Protein AF-A0AA36EYL1-F1 (afdb_monomer)

pLDDT: mean 74.73, std 16.43, range [25.73, 98.44]

Structure (mmCIF, N/CA/C/O backbone):
data_AF-A0AA36EYL1-F1
#
_entry.id   AF-A0AA36EYL1-F1
#
loop_
_atom_site.group_PDB
_atom_site.id
_atom_site.type_symbol
_atom_site.label_atom_id
_atom_site.label_alt_id
_atom_site.label_comp_id
_atom_site.label_asym_id
_atom_site.label_entity_id
_atom_site.label_seq_id
_atom_site.pdbx_PDB_ins_code
_atom_site.Cartn_x
_atom_site.Cartn_y
_atom_site.Cartn_z
_atom_site.occupancy
_atom_site.B_iso_or_equiv
_atom_site.auth_seq_id
_atom_site.auth_comp_id
_atom_site.auth_asym_id
_atom_site.auth_atom_id
_atom_site.pdbx_PDB_model_num
ATOM 1 N N . MET A 1 1 ? 53.261 -32.762 27.044 1.00 37.38 1 MET A N 1
ATOM 2 C CA . MET A 1 1 ? 52.494 -31.632 26.486 1.00 37.38 1 MET A CA 1
ATOM 3 C C . MET A 1 1 ? 51.608 -32.193 25.398 1.00 37.38 1 MET A C 1
ATOM 5 O O . MET A 1 1 ? 52.131 -32.591 24.370 1.00 37.38 1 MET A O 1
ATOM 9 N N . ILE A 1 2 ? 50.316 -32.345 25.672 1.00 32.97 2 ILE A N 1
ATOM 10 C CA . ILE A 1 2 ? 49.320 -32.695 24.657 1.00 32.97 2 ILE A CA 1
ATOM 11 C C . ILE A 1 2 ? 48.505 -31.418 24.485 1.00 32.97 2 ILE A C 1
ATOM 13 O O . ILE A 1 2 ? 47.812 -31.011 25.415 1.00 32.97 2 ILE A O 1
ATOM 17 N N . GLU A 1 3 ? 48.701 -30.732 23.362 1.00 34.97 3 GLU A N 1
ATOM 18 C CA . GLU A 1 3 ? 47.918 -29.555 22.996 1.00 34.97 3 GLU A CA 1
ATOM 19 C C . GLU A 1 3 ? 46.511 -29.996 22.594 1.00 34.97 3 GLU A C 1
ATOM 21 O O . GLU A 1 3 ? 46.312 -30.759 21.648 1.00 34.97 3 GLU A O 1
ATOM 26 N N . THR A 1 4 ? 45.525 -29.519 23.343 1.00 36.03 4 THR A N 1
ATOM 27 C CA . THR A 1 4 ? 44.109 -29.682 23.035 1.00 36.03 4 THR A CA 1
ATOM 28 C C . THR A 1 4 ? 43.743 -28.720 21.904 1.00 36.03 4 THR A C 1
ATOM 30 O O . THR A 1 4 ? 43.632 -27.514 22.116 1.00 36.03 4 THR A O 1
ATOM 33 N N . VAL A 1 5 ? 43.557 -29.245 20.692 1.00 35.22 5 VAL A N 1
ATOM 34 C CA . VAL A 1 5 ? 43.010 -28.490 19.555 1.00 35.22 5 VAL A CA 1
ATOM 35 C C . VAL A 1 5 ? 41.497 -28.359 19.738 1.00 35.22 5 VAL A C 1
ATOM 37 O O . VAL A 1 5 ? 40.770 -29.351 19.710 1.00 35.22 5 VAL A O 1
ATOM 40 N N . TRP A 1 6 ? 41.010 -27.131 19.916 1.00 34.31 6 TRP A N 1
ATOM 41 C CA . TRP A 1 6 ? 39.580 -26.826 19.896 1.00 34.31 6 TRP A CA 1
ATOM 42 C C . TRP A 1 6 ? 39.092 -26.752 18.445 1.00 34.31 6 TRP A C 1
ATOM 44 O O . TRP A 1 6 ? 39.364 -25.786 17.734 1.00 34.31 6 TRP A O 1
ATOM 54 N N . LEU A 1 7 ? 38.347 -27.766 18.002 1.00 32.28 7 LEU A N 1
ATOM 55 C CA . LEU A 1 7 ? 37.539 -27.694 16.784 1.00 32.28 7 LEU A CA 1
ATOM 56 C C . LEU A 1 7 ? 36.317 -26.804 17.052 1.00 32.28 7 LEU A C 1
ATOM 58 O O . LEU A 1 7 ? 35.308 -27.256 17.589 1.00 32.28 7 LEU A O 1
ATOM 62 N N . TYR A 1 8 ? 36.396 -25.531 16.666 1.00 34.53 8 TYR A N 1
ATOM 63 C CA . TYR A 1 8 ? 35.215 -24.678 16.540 1.00 34.53 8 TYR A CA 1
ATOM 64 C C . TYR A 1 8 ? 34.412 -25.114 15.307 1.00 34.53 8 TYR A C 1
ATOM 66 O O . TYR A 1 8 ? 34.669 -24.671 14.190 1.00 34.53 8 TYR A O 1
ATOM 74 N N . ILE A 1 9 ? 33.409 -25.973 15.497 1.00 36.69 9 ILE A N 1
ATOM 75 C CA . ILE A 1 9 ? 32.372 -26.201 14.483 1.00 36.69 9 ILE A CA 1
ATOM 76 C C . ILE A 1 9 ? 31.386 -25.026 14.560 1.00 36.69 9 ILE A C 1
ATOM 78 O O . ILE A 1 9 ? 30.347 -25.099 15.210 1.00 36.69 9 ILE A O 1
ATOM 82 N N . SER A 1 10 ? 31.711 -23.913 13.900 1.00 38.16 10 SER A N 1
ATOM 83 C CA . SER A 1 10 ? 30.741 -22.852 13.603 1.00 38.16 10 SER A CA 1
ATOM 84 C C . SER A 1 10 ? 29.923 -23.251 12.371 1.00 38.16 10 SER A C 1
ATOM 86 O O . SER A 1 10 ? 30.133 -22.742 11.273 1.00 38.16 10 SER A O 1
ATOM 88 N N . ALA A 1 11 ? 28.975 -24.173 12.536 1.00 37.97 11 ALA A N 1
ATOM 89 C CA . ALA A 1 11 ? 28.002 -24.504 11.495 1.00 37.97 11 ALA A CA 1
ATOM 90 C C . ALA A 1 11 ? 26.780 -23.566 11.550 1.00 37.97 11 ALA A C 1
ATOM 92 O O . ALA A 1 11 ? 25.638 -24.017 11.543 1.00 37.97 11 ALA A O 1
ATOM 93 N N . SER A 1 12 ? 26.997 -22.248 11.584 1.00 44.22 12 SER A N 1
ATOM 94 C CA . SER A 1 12 ? 25.970 -21.321 11.099 1.00 44.22 12 SER A CA 1
ATOM 95 C C . SER A 1 12 ? 26.090 -21.288 9.579 1.00 44.22 12 SER A C 1
ATOM 97 O O . SER A 1 12 ? 26.801 -20.452 9.026 1.00 44.22 12 SER A O 1
ATOM 99 N N . THR A 1 13 ? 25.444 -22.233 8.893 1.00 60.16 13 THR A N 1
ATOM 100 C CA . THR A 1 13 ? 25.325 -22.160 7.431 1.00 60.16 13 THR A CA 1
ATOM 101 C C . THR A 1 13 ? 24.635 -20.841 7.078 1.00 60.16 13 THR A C 1
ATOM 103 O O . THR A 1 13 ? 23.523 -20.574 7.542 1.00 60.16 13 THR A O 1
ATOM 106 N N . LYS A 1 14 ? 25.325 -19.975 6.321 1.00 78.88 14 LYS A N 1
ATOM 107 C CA . LYS A 1 14 ? 24.783 -18.692 5.849 1.00 78.88 14 LYS A CA 1
ATOM 108 C C . LYS A 1 14 ? 23.439 -18.977 5.166 1.00 78.88 14 LYS A C 1
ATOM 110 O O . LYS A 1 14 ? 23.357 -19.852 4.308 1.00 78.88 14 LYS A O 1
ATOM 115 N N . LYS A 1 15 ? 22.371 -18.313 5.612 1.00 90.50 15 LYS A N 1
ATOM 116 C CA . LYS A 1 15 ? 21.040 -18.446 5.003 1.00 90.50 15 LYS A CA 1
ATOM 117 C C . LYS A 1 15 ? 21.015 -17.683 3.680 1.00 90.50 15 LYS A C 1
ATOM 119 O O . LYS A 1 15 ? 21.652 -16.638 3.574 1.00 90.50 15 LYS A O 1
ATOM 124 N N . CYS A 1 16 ? 20.238 -18.169 2.721 1.00 93.75 16 CYS A N 1
ATOM 125 C CA . CYS A 1 16 ? 19.975 -17.453 1.477 1.00 93.75 16 CYS A CA 1
ATOM 126 C C . CYS A 1 16 ? 18.836 -16.472 1.726 1.00 93.75 16 CYS A C 1
ATOM 128 O O . CYS A 1 16 ? 17.733 -16.912 2.043 1.00 93.75 16 CYS A O 1
ATOM 130 N N . SER A 1 17 ? 19.102 -15.170 1.645 1.00 92.56 17 SER A N 1
ATOM 131 C CA . SER A 1 17 ? 18.123 -14.124 1.956 1.00 92.56 17 SER A CA 1
ATOM 132 C C . SER A 1 17 ? 17.941 -13.215 0.754 1.00 92.56 17 SER A C 1
ATOM 134 O O . SER A 1 17 ? 18.835 -12.440 0.448 1.00 92.56 17 SER A O 1
ATOM 136 N N . CYS A 1 18 ? 16.774 -13.272 0.126 1.00 93.00 18 CYS A N 1
ATOM 137 C CA . CYS A 1 18 ? 16.388 -12.377 -0.953 1.00 93.00 18 CYS A CA 1
ATOM 138 C C . CYS A 1 18 ? 15.309 -11.409 -0.475 1.00 93.00 18 CYS A C 1
ATOM 140 O O . CYS A 1 18 ? 14.391 -11.802 0.248 1.00 93.00 18 CYS A O 1
ATOM 142 N N . TYR A 1 19 ? 15.411 -10.152 -0.882 1.00 90.00 19 TYR A N 1
ATOM 143 C CA . TYR A 1 19 ? 14.483 -9.100 -0.485 1.00 90.00 19 TYR A CA 1
ATOM 144 C C . TYR A 1 19 ? 13.984 -8.354 -1.720 1.00 90.00 19 TYR A C 1
ATOM 146 O O . TYR A 1 19 ? 14.730 -8.164 -2.676 1.00 90.00 19 TYR A O 1
ATOM 154 N N . VAL A 1 20 ? 12.721 -7.947 -1.710 1.00 89.81 20 VAL A N 1
ATOM 155 C CA . VAL A 1 20 ? 12.097 -7.142 -2.762 1.00 89.81 20 VAL A CA 1
ATOM 156 C C . VAL A 1 20 ? 11.434 -5.948 -2.104 1.00 89.81 20 VAL A C 1
ATOM 158 O O . VAL A 1 20 ? 10.681 -6.128 -1.145 1.00 89.81 20 VAL A O 1
ATOM 161 N N . SER A 1 21 ? 11.678 -4.742 -2.608 1.00 80.62 21 SER A N 1
ATOM 162 C CA . SER A 1 21 ? 11.023 -3.535 -2.098 1.00 80.62 21 SER A CA 1
ATOM 163 C C . SER A 1 21 ? 10.786 -2.485 -3.168 1.00 80.62 21 SER A C 1
ATOM 165 O O . SER A 1 21 ? 11.364 -2.541 -4.251 1.00 80.62 21 SER A O 1
ATOM 167 N N . GLY A 1 22 ? 9.910 -1.532 -2.838 1.00 66.75 22 GLY A N 1
ATOM 168 C CA . GLY A 1 22 ? 9.613 -0.386 -3.679 1.00 66.75 22 GLY A CA 1
ATOM 169 C C . GLY A 1 22 ? 9.101 -0.797 -5.050 1.00 66.75 22 GLY A C 1
ATOM 170 O O . GLY A 1 22 ? 8.214 -1.648 -5.177 1.00 66.75 22 GLY A O 1
ATOM 171 N N . ASP A 1 23 ? 9.661 -0.149 -6.058 1.00 63.66 23 ASP A N 1
ATOM 172 C CA . ASP A 1 23 ? 9.256 -0.232 -7.438 1.00 63.66 23 ASP A CA 1
ATOM 173 C C . ASP A 1 23 ? 10.206 -1.065 -8.301 1.00 63.66 23 ASP A C 1
ATOM 175 O O . ASP A 1 23 ? 11.220 -0.609 -8.814 1.00 63.66 23 ASP A O 1
ATOM 179 N N . PRO A 1 24 ? 9.880 -2.347 -8.433 1.00 70.00 24 PRO A N 1
ATOM 180 C CA . PRO A 1 24 ? 10.466 -3.332 -7.554 1.00 70.00 24 PRO A CA 1
ATOM 181 C C . PRO A 1 24 ? 11.993 -3.414 -7.742 1.00 70.00 24 PRO A C 1
ATOM 183 O O . PRO A 1 24 ? 12.526 -3.657 -8.831 1.00 70.00 24 PRO A O 1
ATOM 186 N N . HIS A 1 25 ? 12.713 -3.284 -6.638 1.00 87.94 25 HIS A N 1
ATOM 187 C CA . HIS A 1 25 ? 14.129 -3.609 -6.557 1.00 87.94 25 HIS A CA 1
ATOM 188 C C . HIS A 1 25 ? 14.300 -4.986 -5.948 1.00 87.94 25 HIS A C 1
ATOM 190 O O . HIS A 1 25 ? 13.801 -5.252 -4.854 1.00 87.94 25 HIS A O 1
ATOM 196 N N . TYR A 1 26 ? 15.021 -5.853 -6.649 1.00 92.25 26 TYR A N 1
ATOM 197 C CA . TYR A 1 26 ? 15.324 -7.198 -6.187 1.00 92.25 26 TYR A CA 1
ATOM 198 C C . TYR A 1 26 ? 16.746 -7.223 -5.641 1.00 92.25 26 TYR A C 1
ATOM 200 O O . TYR A 1 26 ? 17.709 -7.033 -6.382 1.00 92.25 26 TYR A O 1
ATOM 208 N N . TYR A 1 27 ? 16.867 -7.473 -4.345 1.00 92.31 27 TYR A N 1
ATOM 209 C CA . TYR A 1 27 ? 18.129 -7.704 -3.665 1.00 92.31 27 TYR A CA 1
ATOM 210 C C . TYR A 1 27 ? 18.336 -9.212 -3.584 1.00 92.31 27 TYR A C 1
ATOM 212 O O . TYR A 1 27 ? 17.672 -9.906 -2.809 1.00 92.31 27 TYR A O 1
ATOM 220 N N . THR A 1 28 ? 19.220 -9.706 -4.442 1.00 94.56 28 THR A N 1
ATOM 221 C CA . THR A 1 28 ? 19.566 -11.127 -4.578 1.00 94.56 28 THR A CA 1
ATOM 222 C C . THR A 1 28 ? 20.165 -11.701 -3.292 1.00 94.56 28 THR A C 1
ATOM 224 O O . THR A 1 28 ? 20.550 -10.968 -2.377 1.00 94.56 28 THR A O 1
ATOM 227 N N . ALA A 1 29 ? 20.254 -13.031 -3.219 1.00 92.81 29 ALA A N 1
ATOM 228 C CA . ALA A 1 29 ? 20.831 -13.718 -2.064 1.00 92.81 29 ALA A CA 1
ATOM 229 C C . ALA A 1 29 ? 22.318 -13.387 -1.826 1.00 92.81 29 ALA A C 1
ATOM 231 O O . ALA A 1 29 ? 22.785 -13.523 -0.690 1.00 92.81 29 ALA A O 1
ATOM 232 N N . ASP A 1 30 ? 23.020 -12.922 -2.866 1.00 92.44 30 ASP A N 1
ATOM 233 C CA . ASP A 1 30 ? 24.423 -12.508 -2.829 1.00 92.44 30 ASP A CA 1
ATOM 234 C C . ASP A 1 30 ? 24.602 -10.978 -2.947 1.00 92.44 30 ASP A C 1
ATOM 236 O O . ASP A 1 30 ? 25.662 -10.482 -3.324 1.00 92.44 30 ASP A O 1
ATOM 240 N N . ASP A 1 31 ? 23.581 -10.204 -2.553 1.00 88.25 31 ASP A N 1
ATOM 241 C CA . ASP A 1 31 ? 23.627 -8.740 -2.388 1.00 88.25 31 ASP A CA 1
ATOM 242 C C . ASP A 1 31 ? 23.860 -7.924 -3.683 1.00 88.25 31 ASP A C 1
ATOM 244 O O . ASP A 1 31 ? 24.253 -6.752 -3.641 1.00 88.25 31 ASP A O 1
ATOM 248 N N . GLN A 1 32 ? 23.593 -8.493 -4.861 1.00 91.31 32 GLN A N 1
ATOM 249 C CA . GLN A 1 32 ? 23.401 -7.712 -6.092 1.00 91.31 32 GLN A CA 1
ATOM 250 C C . GLN A 1 32 ? 21.974 -7.171 -6.203 1.00 91.31 32 GLN A C 1
ATOM 252 O O . GLN A 1 32 ? 21.021 -7.832 -5.783 1.00 91.31 32 GLN A O 1
ATOM 257 N N . VAL A 1 33 ? 21.840 -5.981 -6.795 1.00 92.44 33 VAL A N 1
ATOM 258 C CA . VAL A 1 33 ? 20.556 -5.304 -7.014 1.00 92.44 33 VAL A CA 1
ATOM 259 C C . VAL A 1 33 ? 20.138 -5.425 -8.475 1.00 92.44 33 VAL A C 1
ATOM 261 O O . VAL A 1 33 ? 20.935 -5.202 -9.385 1.00 92.44 33 VAL A O 1
ATOM 264 N N . ILE A 1 34 ? 18.875 -5.777 -8.699 1.00 91.75 34 ILE A N 1
ATOM 265 C CA . ILE A 1 34 ? 18.239 -5.814 -10.016 1.00 91.75 34 ILE A CA 1
ATOM 266 C C . ILE A 1 34 ? 17.052 -4.843 -9.992 1.00 91.75 34 ILE A C 1
ATOM 268 O O . ILE A 1 34 ? 16.082 -5.069 -9.269 1.00 91.75 34 ILE A O 1
ATOM 272 N N . HIS A 1 35 ? 17.117 -3.769 -10.788 1.00 89.44 35 HIS A N 1
ATOM 273 C CA . HIS A 1 35 ? 16.028 -2.793 -10.948 1.00 89.44 35 HIS A CA 1
ATOM 274 C C . HIS A 1 35 ? 15.154 -3.187 -12.142 1.00 89.44 35 HIS A C 1
ATOM 276 O O . HIS A 1 35 ? 15.453 -2.839 -13.287 1.00 89.44 35 HIS A O 1
ATOM 282 N N . PHE A 1 36 ? 14.096 -3.961 -11.897 1.00 88.62 36 PHE A N 1
ATOM 283 C CA . PHE A 1 36 ? 13.293 -4.558 -12.965 1.00 88.62 36 PHE A CA 1
ATOM 284 C C . PHE A 1 36 ? 11.822 -4.140 -12.886 1.00 88.62 36 PHE A C 1
ATOM 286 O O . PHE A 1 36 ? 11.087 -4.603 -12.025 1.00 88.62 36 PHE A O 1
ATOM 293 N N . MET A 1 37 ? 11.379 -3.326 -13.849 1.00 85.38 37 MET A N 1
ATOM 294 C CA . MET A 1 37 ? 10.031 -2.729 -13.891 1.00 85.38 37 MET A CA 1
ATOM 295 C C . MET A 1 37 ? 9.017 -3.545 -14.706 1.00 85.38 37 MET A C 1
ATOM 297 O O . MET A 1 37 ? 8.099 -2.991 -15.311 1.00 85.38 37 MET A O 1
ATOM 301 N N . GLY A 1 38 ? 9.212 -4.861 -14.797 1.00 85.94 38 GLY A N 1
ATOM 302 C CA . GLY A 1 38 ? 8.304 -5.733 -15.534 1.00 85.94 38 GLY A CA 1
ATOM 303 C C . GLY A 1 38 ? 6.956 -5.874 -14.833 1.00 85.94 38 GLY A C 1
ATOM 304 O O . GLY A 1 38 ? 6.924 -6.101 -13.627 1.00 85.94 38 GLY A O 1
ATOM 305 N N . THR A 1 39 ? 5.845 -5.805 -15.570 1.00 86.31 39 THR A N 1
ATOM 306 C CA . THR A 1 39 ? 4.473 -5.890 -15.020 1.00 86.31 39 THR A CA 1
ATOM 307 C C . THR A 1 39 ? 3.848 -7.280 -15.059 1.00 86.31 39 THR A C 1
ATOM 309 O O . THR A 1 39 ? 2.654 -7.429 -14.821 1.00 86.31 39 THR A O 1
ATOM 312 N N . CYS A 1 40 ? 4.602 -8.323 -15.389 1.00 86.69 40 CYS A N 1
ATOM 313 C CA . CYS A 1 40 ? 4.071 -9.682 -15.456 1.00 86.69 40 CYS A CA 1
ATOM 314 C C . CYS A 1 40 ? 4.317 -10.492 -14.184 1.00 86.69 40 CYS A C 1
ATOM 316 O O . CYS A 1 40 ? 4.609 -9.952 -13.112 1.00 86.69 40 CYS A O 1
ATOM 318 N N . LYS A 1 41 ? 4.063 -11.795 -14.285 1.00 91.00 41 LYS A N 1
ATOM 319 C CA . LYS A 1 41 ? 4.339 -12.755 -13.230 1.00 91.00 41 LYS A CA 1
ATOM 320 C C . LYS A 1 41 ? 5.684 -13.421 -13.494 1.00 91.00 41 LYS A C 1
ATOM 322 O O . LYS A 1 41 ? 5.925 -13.896 -14.605 1.00 91.00 41 LYS A O 1
ATOM 327 N N . TYR A 1 42 ? 6.541 -13.463 -12.481 1.00 93.88 42 TYR A N 1
ATOM 328 C CA . TYR A 1 42 ? 7.931 -13.897 -12.600 1.00 93.88 42 TYR A CA 1
ATOM 329 C C . TYR A 1 42 ? 8.326 -14.847 -11.474 1.00 93.88 42 TYR A C 1
ATOM 331 O O . TYR A 1 42 ? 7.818 -14.743 -10.357 1.00 93.88 42 TYR A O 1
ATOM 339 N N . ILE A 1 43 ? 9.266 -15.752 -11.747 1.00 97.06 43 ILE A N 1
ATOM 340 C CA . ILE A 1 43 ? 9.880 -16.602 -10.719 1.00 97.06 43 ILE A CA 1
ATOM 341 C C . ILE A 1 43 ? 10.870 -15.763 -9.909 1.00 97.06 43 ILE A C 1
ATOM 343 O O . ILE A 1 43 ? 11.938 -15.393 -10.398 1.00 97.06 43 ILE A O 1
ATOM 347 N N . LEU A 1 44 ? 10.537 -15.518 -8.643 1.00 97.31 44 LEU A N 1
ATOM 348 C CA . LEU A 1 44 ? 11.436 -14.885 -7.688 1.00 97.31 44 LEU A CA 1
ATOM 349 C C . LEU A 1 44 ? 12.564 -15.853 -7.301 1.00 97.31 44 LEU A C 1
ATOM 351 O O . LEU A 1 44 ? 13.739 -15.510 -7.402 1.00 97.31 44 LEU A O 1
ATOM 355 N N . SER A 1 45 ? 12.211 -17.082 -6.910 1.00 98.19 45 SER A N 1
ATOM 356 C CA . SER A 1 45 ? 13.168 -18.157 -6.614 1.00 98.19 45 SER A CA 1
ATOM 357 C C . SER A 1 45 ? 12.499 -19.535 -6.671 1.00 98.19 45 SER A C 1
ATOM 359 O O . SER A 1 45 ? 11.349 -19.693 -6.258 1.00 98.19 45 SER A O 1
ATOM 361 N N . THR A 1 46 ? 13.208 -20.543 -7.172 1.00 97.69 46 THR A N 1
ATOM 362 C CA . THR A 1 46 ? 12.806 -21.957 -7.197 1.00 97.69 46 THR A CA 1
ATOM 363 C C . THR A 1 46 ? 14.044 -22.858 -7.246 1.00 97.69 46 THR A C 1
ATOM 365 O O . THR A 1 46 ? 15.164 -22.381 -7.428 1.00 97.69 46 THR A O 1
ATOM 368 N N . ASN A 1 47 ? 13.862 -24.166 -7.086 1.00 95.50 47 ASN A N 1
ATOM 369 C CA . ASN A 1 47 ? 14.932 -25.148 -7.241 1.00 95.50 47 ASN A CA 1
ATOM 370 C C . ASN A 1 47 ? 15.421 -25.240 -8.702 1.00 95.50 47 ASN A C 1
ATOM 372 O O . ASN A 1 47 ? 14.619 -25.190 -9.638 1.00 95.50 47 ASN A O 1
ATOM 376 N N . LYS A 1 48 ? 16.722 -25.480 -8.907 1.00 94.19 48 LYS A N 1
ATOM 377 C CA . LYS A 1 48 ? 17.267 -25.866 -10.220 1.00 94.19 48 LYS A CA 1
ATOM 378 C C . LYS A 1 48 ? 16.652 -27.201 -10.690 1.00 94.19 48 LYS A C 1
ATOM 380 O O . LYS A 1 48 ? 16.348 -28.069 -9.860 1.00 94.19 48 LYS A O 1
ATOM 385 N N . PRO A 1 49 ? 16.484 -27.411 -12.011 1.00 89.50 49 PRO A N 1
ATOM 386 C CA . PRO A 1 49 ? 16.050 -28.700 -12.544 1.00 89.50 49 PRO A CA 1
ATOM 387 C C . PRO A 1 49 ? 16.945 -29.844 -12.048 1.00 89.50 49 PRO A C 1
ATOM 389 O O . PRO A 1 49 ? 18.166 -29.756 -12.135 1.00 89.50 49 PRO A O 1
ATOM 392 N N . GLY A 1 50 ? 16.341 -30.919 -11.535 1.00 88.56 50 GLY A N 1
ATOM 393 C CA . GLY A 1 50 ? 17.073 -32.085 -11.021 1.00 88.56 50 GLY A CA 1
ATOM 394 C C . GLY A 1 50 ? 17.572 -31.970 -9.575 1.00 88.56 50 GLY A C 1
ATOM 395 O O . GLY A 1 50 ? 18.181 -32.920 -9.088 1.00 88.56 50 GLY A O 1
ATOM 396 N N . SER A 1 51 ? 17.295 -30.865 -8.871 1.00 92.00 51 SER A N 1
ATOM 397 C CA . SER A 1 51 ? 17.606 -30.751 -7.441 1.00 92.00 51 SER A CA 1
ATOM 398 C C . SER A 1 51 ? 16.877 -31.825 -6.622 1.00 92.00 51 SER A C 1
ATOM 400 O O . SER A 1 51 ? 15.685 -32.071 -6.811 1.00 92.00 51 SER A O 1
ATOM 402 N N . ASN A 1 52 ? 17.586 -32.432 -5.667 1.00 91.94 52 ASN A N 1
ATOM 403 C CA . ASN A 1 52 ? 17.031 -33.431 -4.742 1.00 91.94 52 ASN A CA 1
ATOM 404 C C . ASN A 1 52 ? 16.427 -32.811 -3.468 1.00 91.94 52 ASN A C 1
ATOM 406 O O . ASN A 1 52 ? 15.971 -33.533 -2.578 1.00 91.94 52 ASN A O 1
ATOM 410 N N . LEU A 1 53 ? 16.456 -31.481 -3.340 1.00 93.81 53 LEU A N 1
ATOM 411 C CA . LEU A 1 53 ? 15.887 -30.773 -2.197 1.00 93.81 53 LEU A CA 1
ATOM 412 C C . LEU A 1 53 ? 14.358 -30.701 -2.277 1.00 93.81 53 LEU A C 1
ATOM 414 O O . LEU A 1 53 ? 13.746 -30.916 -3.322 1.00 93.81 53 LEU A O 1
ATOM 418 N N . THR A 1 54 ? 13.724 -30.366 -1.150 1.00 93.81 54 THR A N 1
ATOM 419 C CA . THR A 1 54 ? 12.280 -30.112 -1.107 1.00 93.81 54 THR A CA 1
ATOM 420 C C . THR A 1 54 ? 11.905 -29.041 -2.130 1.00 93.81 54 THR A C 1
ATOM 422 O O . THR A 1 54 ? 12.460 -27.941 -2.110 1.00 93.81 54 THR A O 1
ATOM 425 N N . TYR A 1 55 ? 10.951 -29.377 -3.000 1.00 95.06 55 TYR A N 1
ATOM 426 C CA . TYR A 1 55 ? 10.481 -28.486 -4.053 1.00 95.06 55 TYR A CA 1
ATOM 427 C C . TYR A 1 55 ? 9.718 -27.287 -3.490 1.00 95.06 55 TYR A C 1
ATOM 429 O O . TYR A 1 55 ? 8.799 -27.451 -2.679 1.00 95.06 55 TYR A O 1
ATOM 437 N N . PHE A 1 56 ? 10.041 -26.107 -4.009 1.00 97.12 56 PHE A N 1
ATOM 438 C CA . PHE A 1 56 ? 9.240 -24.903 -3.870 1.00 97.12 56 PHE A CA 1
ATOM 439 C C . PHE A 1 56 ? 9.392 -24.006 -5.110 1.00 97.12 56 PHE A C 1
ATOM 441 O O . PHE A 1 56 ? 10.376 -24.085 -5.847 1.00 97.12 56 PHE A O 1
ATOM 448 N N . ALA A 1 57 ? 8.443 -23.101 -5.316 1.00 97.44 57 ALA A N 1
ATOM 449 C CA . ALA A 1 57 ? 8.626 -21.943 -6.181 1.00 97.44 57 ALA A CA 1
ATOM 450 C C . ALA A 1 57 ? 7.937 -20.733 -5.557 1.00 97.44 57 ALA A C 1
ATOM 452 O O . ALA A 1 57 ? 6.793 -20.836 -5.118 1.00 97.44 57 ALA A O 1
ATOM 453 N N . VAL A 1 58 ? 8.629 -19.600 -5.518 1.00 98.44 58 VAL A N 1
ATOM 454 C CA . VAL A 1 58 ? 8.039 -18.305 -5.184 1.00 98.44 58 VAL A CA 1
ATOM 455 C C . VAL A 1 58 ? 7.909 -17.513 -6.473 1.00 98.44 58 VAL A C 1
ATOM 457 O O . VAL A 1 58 ? 8.905 -17.258 -7.151 1.00 98.44 58 VAL A O 1
ATOM 460 N N . GLU A 1 59 ? 6.685 -17.141 -6.820 1.00 97.25 59 GLU A N 1
ATOM 461 C CA . GLU A 1 59 ? 6.369 -16.306 -7.974 1.00 97.25 59 GLU A CA 1
ATOM 462 C C . GLU A 1 59 ? 5.821 -14.964 -7.494 1.00 97.25 59 GLU A C 1
ATOM 464 O O . GLU A 1 59 ? 5.037 -14.912 -6.549 1.00 97.25 59 GLU A O 1
ATOM 469 N N . VAL A 1 60 ? 6.207 -13.879 -8.154 1.00 94.75 60 VAL A N 1
ATOM 470 C CA . VAL A 1 60 ? 5.712 -12.531 -7.864 1.00 94.75 60 VAL A CA 1
ATOM 471 C C . VAL A 1 60 ? 5.029 -11.965 -9.094 1.00 94.75 60 VAL A C 1
ATOM 473 O O . VAL A 1 60 ? 5.538 -12.093 -10.206 1.00 94.75 60 VAL A O 1
ATOM 476 N N . LYS A 1 61 ? 3.860 -11.358 -8.902 1.00 91.31 61 LYS A N 1
ATOM 477 C CA . LYS A 1 61 ? 3.155 -10.599 -9.937 1.00 91.31 61 LYS A CA 1
ATOM 478 C C . LYS A 1 61 ? 3.305 -9.124 -9.621 1.00 91.31 61 LYS A C 1
ATOM 480 O O . LYS A 1 61 ? 2.889 -8.676 -8.551 1.00 91.31 61 LYS A O 1
ATOM 485 N N . ASN A 1 62 ? 3.860 -8.391 -10.572 1.00 87.50 62 ASN A N 1
ATOM 486 C CA . ASN A 1 62 ? 3.992 -6.947 -10.490 1.00 87.50 62 ASN A CA 1
ATOM 487 C C . ASN A 1 62 ? 2.831 -6.253 -11.215 1.00 87.50 62 ASN A C 1
ATOM 489 O O . ASN A 1 62 ? 2.186 -6.844 -12.078 1.00 87.50 62 ASN A O 1
ATOM 493 N N . GLU A 1 63 ? 2.562 -4.997 -10.875 1.00 80.81 63 GLU A N 1
ATOM 494 C CA . GLU A 1 63 ? 1.564 -4.159 -11.550 1.00 80.81 63 GLU A CA 1
ATOM 495 C C . GLU A 1 63 ? 2.040 -2.704 -11.625 1.00 80.81 63 GLU A C 1
ATOM 497 O O . GLU A 1 63 ? 2.768 -2.233 -10.746 1.00 80.81 63 GLU A O 1
ATOM 502 N N . HIS A 1 64 ? 1.580 -1.963 -12.633 1.00 75.06 64 HIS A N 1
ATOM 503 C CA . HIS A 1 64 ? 1.584 -0.504 -12.546 1.00 75.06 64 HIS A CA 1
ATOM 504 C C . HIS A 1 64 ? 0.450 -0.046 -11.626 1.00 75.06 64 HIS A C 1
ATOM 506 O O . HIS A 1 64 ? -0.634 -0.632 -11.601 1.00 75.06 64 HIS A O 1
ATOM 512 N N . ARG A 1 65 ? 0.689 1.023 -10.866 1.00 63.69 65 ARG A N 1
ATOM 513 C CA . ARG A 1 65 ? -0.317 1.582 -9.945 1.00 63.69 65 ARG A CA 1
ATOM 514 C C . ARG A 1 65 ? -0.701 3.001 -10.299 1.00 63.69 65 ARG A C 1
ATOM 516 O O . ARG A 1 65 ? -1.850 3.272 -10.616 1.00 63.69 65 ARG A O 1
ATOM 523 N N . TYR A 1 66 ? 0.275 3.896 -10.203 1.00 58.12 66 TYR A N 1
ATOM 524 C CA . TYR A 1 66 ? 0.069 5.340 -10.316 1.00 58.12 66 TYR A CA 1
ATOM 525 C C . TYR A 1 66 ? 0.707 5.931 -11.573 1.00 58.12 66 TYR A C 1
ATOM 527 O O . TYR A 1 66 ? 0.343 7.022 -11.990 1.00 58.12 66 TYR A O 1
ATOM 535 N N . ASN A 1 67 ? 1.690 5.236 -12.140 1.00 54.94 67 ASN A N 1
ATOM 536 C CA . ASN A 1 67 ? 2.370 5.593 -13.373 1.00 54.94 67 ASN A CA 1
ATOM 537 C C . ASN A 1 67 ? 2.803 4.310 -14.087 1.00 54.94 67 ASN A C 1
ATOM 539 O O . ASN A 1 67 ? 2.802 3.229 -13.494 1.00 54.94 67 ASN A O 1
ATOM 543 N N . THR A 1 68 ? 3.194 4.461 -15.346 1.00 69.75 68 THR A N 1
ATOM 544 C CA . THR A 1 68 ? 3.674 3.378 -16.210 1.00 69.75 68 THR A CA 1
ATOM 545 C C . THR A 1 68 ? 5.200 3.295 -16.271 1.00 69.75 68 THR A C 1
ATOM 547 O O . THR A 1 68 ? 5.742 2.554 -17.082 1.00 69.75 68 THR A O 1
ATOM 550 N N . ILE A 1 69 ? 5.907 4.092 -15.467 1.00 65.94 69 ILE A N 1
ATOM 551 C CA . ILE A 1 69 ? 7.376 4.139 -15.458 1.00 65.94 69 ILE A CA 1
ATOM 552 C C . ILE A 1 69 ? 7.916 3.008 -14.587 1.00 65.94 69 ILE A C 1
ATOM 554 O O . ILE A 1 69 ? 8.945 2.420 -14.910 1.00 65.94 69 ILE A O 1
ATOM 558 N N . VAL A 1 70 ? 7.209 2.686 -13.502 1.00 70.94 70 VAL A N 1
ATOM 559 C CA . VAL A 1 70 ? 7.662 1.710 -12.512 1.00 70.94 70 VAL A CA 1
ATOM 560 C C . VAL A 1 70 ? 6.533 0.777 -12.091 1.00 70.94 70 VAL A C 1
ATOM 562 O O . VAL A 1 70 ? 5.354 1.139 -12.150 1.00 70.94 70 VAL A O 1
ATOM 565 N N . SER A 1 71 ? 6.873 -0.428 -11.647 1.00 75.81 71 SER A N 1
ATOM 566 C CA . SER A 1 71 ? 5.901 -1.440 -11.212 1.00 75.81 71 SER A CA 1
ATOM 567 C C . SER A 1 71 ? 6.051 -1.764 -9.727 1.00 75.81 71 SER A C 1
ATOM 569 O O . SER A 1 71 ? 7.097 -1.510 -9.166 1.00 75.81 71 SER A O 1
ATOM 571 N N . TYR A 1 72 ? 5.050 -2.359 -9.083 1.00 80.44 72 TYR A N 1
ATOM 572 C CA . TYR A 1 72 ? 5.106 -2.776 -7.674 1.00 80.44 72 TYR A CA 1
ATOM 573 C C . TYR A 1 72 ? 4.661 -4.229 -7.526 1.00 80.44 72 TYR A C 1
ATOM 575 O O . TYR A 1 72 ? 3.771 -4.664 -8.260 1.00 80.44 72 TYR A O 1
ATOM 583 N N . THR A 1 73 ? 5.210 -4.961 -6.551 1.00 85.19 73 THR A N 1
ATOM 584 C CA . THR A 1 73 ? 4.743 -6.321 -6.240 1.00 85.19 73 THR A CA 1
ATOM 585 C C . THR A 1 73 ? 3.297 -6.282 -5.753 1.00 85.19 73 THR A C 1
ATOM 587 O O . THR A 1 73 ? 3.008 -5.803 -4.664 1.00 85.19 73 THR A O 1
ATOM 590 N N . ARG A 1 74 ? 2.368 -6.827 -6.535 1.00 85.69 74 ARG A N 1
ATOM 591 C CA . ARG A 1 74 ? 0.951 -6.935 -6.173 1.00 85.69 74 ARG A CA 1
ATOM 592 C C . ARG A 1 74 ? 0.670 -8.180 -5.343 1.00 85.69 74 ARG A C 1
ATOM 594 O O . ARG A 1 74 ? -0.127 -8.150 -4.409 1.00 85.69 74 ARG A O 1
ATOM 601 N N . MET A 1 75 ? 1.242 -9.297 -5.770 1.00 90.06 75 MET A N 1
ATOM 602 C CA . MET A 1 75 ? 0.865 -10.633 -5.322 1.00 90.06 75 MET A CA 1
ATOM 603 C C . MET A 1 75 ? 2.103 -11.520 -5.263 1.00 90.06 75 MET A C 1
ATOM 605 O O . MET A 1 75 ? 2.989 -11.414 -6.114 1.00 90.06 75 MET A O 1
ATOM 609 N N . VAL A 1 76 ? 2.111 -12.435 -4.293 1.00 96.31 76 VAL A N 1
ATOM 610 C CA . VAL A 1 76 ? 3.134 -13.473 -4.140 1.00 96.31 76 VAL A CA 1
ATOM 611 C C . VAL A 1 76 ? 2.470 -14.846 -4.100 1.00 96.31 76 VAL A C 1
ATOM 613 O O . VAL A 1 76 ? 1.600 -15.079 -3.268 1.00 96.31 76 VAL A O 1
ATOM 616 N N . ASP A 1 77 ? 2.906 -15.772 -4.947 1.00 97.00 77 ASP A N 1
ATOM 617 C CA . ASP A 1 77 ? 2.516 -17.180 -4.884 1.00 97.00 77 ASP A CA 1
ATOM 618 C C . ASP A 1 77 ? 3.675 -18.021 -4.346 1.00 97.00 77 ASP A C 1
ATOM 620 O O . ASP A 1 77 ? 4.750 -18.061 -4.939 1.00 97.00 77 ASP A O 1
ATOM 624 N N . LEU A 1 78 ? 3.440 -18.754 -3.260 1.00 98.19 78 LEU A N 1
ATOM 625 C CA . LEU A 1 78 ? 4.285 -19.851 -2.807 1.00 98.19 78 LEU A CA 1
ATOM 626 C C . LEU A 1 78 ? 3.685 -21.177 -3.279 1.00 98.19 78 LEU A C 1
ATOM 628 O O . LEU A 1 78 ? 2.644 -21.624 -2.794 1.00 98.19 78 LEU A O 1
ATOM 632 N N . LYS A 1 79 ? 4.375 -21.842 -4.197 1.00 95.56 79 LYS A N 1
ATOM 633 C CA . LYS A 1 79 ? 4.043 -23.183 -4.672 1.00 95.56 79 LYS A CA 1
ATOM 634 C C . LYS A 1 79 ? 4.890 -24.204 -3.930 1.00 95.56 79 LYS A C 1
ATOM 636 O O . LYS A 1 79 ? 6.113 -24.200 -4.031 1.00 95.56 79 LYS A O 1
ATOM 641 N N . LEU A 1 80 ? 4.230 -25.099 -3.211 1.00 93.88 80 LEU A N 1
ATOM 642 C CA . LEU A 1 80 ? 4.794 -26.302 -2.607 1.00 93.88 80 LEU A CA 1
ATOM 643 C C . LEU A 1 80 ? 4.239 -27.529 -3.346 1.00 93.88 80 LEU A C 1
ATOM 645 O O . LEU A 1 80 ? 3.372 -27.424 -4.216 1.00 93.88 80 LEU A O 1
ATOM 649 N N . LYS A 1 81 ? 4.720 -28.729 -3.010 1.00 86.31 81 LYS A N 1
ATOM 650 C CA . LYS A 1 81 ? 4.250 -29.968 -3.647 1.00 86.31 81 LYS A CA 1
ATOM 651 C C . LYS A 1 81 ? 2.741 -30.173 -3.416 1.00 86.31 81 LYS A C 1
ATOM 653 O O . LYS A 1 81 ? 2.331 -30.572 -2.332 1.00 86.31 81 LYS A O 1
ATOM 658 N N . GLY A 1 82 ? 1.933 -29.921 -4.449 1.00 82.88 82 GLY A N 1
ATOM 659 C CA . GLY A 1 82 ? 0.470 -30.070 -4.418 1.00 82.88 82 GLY A CA 1
ATOM 660 C C . GLY A 1 82 ? -0.293 -28.950 -3.696 1.00 82.88 82 GLY A C 1
ATOM 661 O O . GLY A 1 82 ? -1.499 -29.078 -3.499 1.00 82.88 82 GLY A O 1
ATOM 662 N N . VAL A 1 83 ? 0.382 -27.865 -3.299 1.00 91.50 83 VAL A N 1
ATOM 663 C CA . VAL A 1 83 ? -0.222 -26.748 -2.557 1.00 91.50 83 VAL A CA 1
ATOM 664 C C . VAL A 1 83 ? 0.240 -25.431 -3.165 1.00 91.50 83 VAL A C 1
ATOM 666 O O . VAL A 1 83 ? 1.436 -25.213 -3.328 1.00 91.50 83 VAL A O 1
ATOM 669 N N . THR A 1 84 ? -0.694 -24.538 -3.477 1.00 92.38 84 THR A N 1
ATOM 670 C CA . THR A 1 84 ? -0.399 -23.160 -3.891 1.00 92.38 84 THR A CA 1
ATOM 671 C C . THR A 1 84 ? -0.966 -22.201 -2.860 1.00 92.38 84 THR A C 1
ATOM 673 O O . THR A 1 84 ? -2.172 -22.195 -2.619 1.00 92.38 84 THR A O 1
ATOM 676 N N . VAL A 1 85 ? -0.100 -21.396 -2.256 1.00 96.19 85 VAL A N 1
ATOM 677 C CA . VAL A 1 85 ? -0.463 -20.345 -1.307 1.00 96.19 85 VAL A CA 1
ATOM 678 C C . VAL A 1 85 ? -0.282 -19.000 -1.995 1.00 96.19 85 VAL A C 1
ATOM 680 O O . VAL A 1 85 ? 0.833 -18.641 -2.347 1.00 96.19 85 VAL A O 1
ATOM 683 N N . ARG A 1 86 ? -1.369 -18.260 -2.186 1.00 93.56 86 ARG A N 1
ATOM 684 C CA . ARG A 1 86 ? -1.392 -16.947 -2.831 1.00 93.56 86 ARG A CA 1
ATOM 685 C C . ARG A 1 86 ? -1.607 -15.858 -1.793 1.00 93.56 86 ARG A C 1
ATOM 687 O O . ARG A 1 86 ? -2.615 -15.864 -1.088 1.00 93.56 86 ARG A O 1
ATOM 694 N N . LEU A 1 87 ? -0.677 -14.917 -1.730 1.00 88.50 87 LEU A N 1
ATOM 695 C CA . LEU A 1 87 ? -0.729 -13.712 -0.914 1.00 88.50 87 LEU A CA 1
ATOM 696 C C . LEU A 1 87 ? -1.142 -12.534 -1.799 1.00 88.50 87 LEU A C 1
ATOM 698 O O . LEU A 1 87 ? -0.545 -12.290 -2.846 1.00 88.50 87 LEU A O 1
ATOM 702 N N . LEU A 1 88 ? -2.184 -11.824 -1.382 1.00 78.69 88 LEU A N 1
ATOM 703 C CA . LEU A 1 88 ? -2.818 -10.735 -2.123 1.00 78.69 88 LEU A CA 1
ATOM 704 C C . LEU A 1 88 ? -2.738 -9.412 -1.352 1.00 78.69 88 LEU A C 1
ATOM 706 O O . LEU A 1 88 ? -2.513 -9.419 -0.134 1.00 78.69 88 LEU A O 1
ATOM 710 N N . PRO A 1 89 ? -3.023 -8.280 -2.024 1.00 73.69 89 PRO A N 1
ATOM 711 C CA . PRO A 1 89 ? -3.144 -6.999 -1.354 1.00 73.69 89 PRO A CA 1
ATOM 712 C C . PRO A 1 89 ? -4.141 -7.027 -0.194 1.00 73.69 89 PRO A C 1
ATOM 714 O O . PRO A 1 89 ? -5.108 -7.799 -0.194 1.00 73.69 89 PRO A O 1
ATOM 717 N N . ARG A 1 90 ? -3.923 -6.139 0.783 1.00 60.12 90 ARG A N 1
ATOM 718 C CA . ARG A 1 90 ? -4.698 -6.078 2.040 1.00 60.12 90 ARG A CA 1
ATOM 719 C C . ARG A 1 90 ? -4.620 -7.371 2.860 1.00 60.12 90 ARG A C 1
ATOM 721 O O . ARG A 1 90 ? -5.580 -7.735 3.535 1.00 60.12 90 ARG A O 1
ATOM 728 N N . ASN A 1 91 ? -3.481 -8.061 2.797 1.00 64.62 91 ASN A N 1
ATOM 729 C CA . ASN A 1 91 ? -3.177 -9.226 3.629 1.00 64.62 91 ASN A CA 1
ATOM 730 C C . ASN A 1 91 ? -4.203 -10.365 3.504 1.00 64.62 91 ASN A C 1
ATOM 732 O O . ASN A 1 91 ? -4.534 -11.041 4.479 1.00 64.62 91 ASN A O 1
ATOM 736 N N . LYS A 1 92 ? -4.702 -10.599 2.286 1.00 74.06 92 LYS A N 1
ATOM 737 C CA . LYS A 1 92 ? -5.552 -11.756 1.988 1.00 74.06 92 LYS A CA 1
ATOM 738 C C . LYS A 1 92 ? -4.688 -12.949 1.589 1.00 74.06 92 LYS A C 1
ATOM 740 O O . LYS A 1 92 ? -3.738 -12.799 0.824 1.00 74.06 92 LYS A O 1
ATOM 745 N N . ILE A 1 93 ? -5.058 -14.133 2.070 1.00 83.44 93 ILE A N 1
ATOM 746 C CA . ILE A 1 93 ? -4.387 -15.399 1.761 1.00 83.44 93 ILE A CA 1
ATOM 747 C C . ILE A 1 93 ? -5.373 -16.390 1.139 1.00 83.44 93 ILE A C 1
ATOM 749 O O . ILE A 1 93 ? -6.479 -16.596 1.646 1.00 83.44 93 ILE A O 1
ATOM 753 N N . LEU A 1 94 ? -4.975 -17.002 0.026 1.00 83.06 94 LEU A N 1
ATOM 754 C CA . LEU A 1 94 ? -5.697 -18.095 -0.615 1.00 83.06 94 LEU A CA 1
ATOM 755 C C . LEU A 1 94 ? -4.812 -19.339 -0.608 1.00 83.06 94 LEU A C 1
ATOM 757 O O . LEU A 1 94 ? -3.639 -19.267 -0.955 1.00 83.06 94 LEU A O 1
ATOM 761 N N . VAL A 1 95 ? -5.376 -20.489 -0.262 1.00 89.62 95 VAL A N 1
ATOM 762 C CA . VAL A 1 95 ? -4.717 -21.791 -0.374 1.00 89.62 95 VAL A CA 1
ATOM 763 C C . VAL A 1 95 ? -5.506 -22.621 -1.369 1.00 89.62 95 VAL A C 1
ATOM 765 O O . VAL A 1 95 ? -6.691 -22.871 -1.168 1.00 89.62 95 VAL A O 1
ATOM 768 N N . ASN A 1 96 ? -4.864 -23.012 -2.470 1.00 84.19 96 ASN A N 1
ATOM 769 C CA . ASN A 1 96 ? -5.501 -23.697 -3.597 1.00 84.19 96 ASN A CA 1
ATOM 770 C C . ASN A 1 96 ? -6.769 -22.965 -4.074 1.00 84.19 96 ASN A C 1
ATOM 772 O O . ASN A 1 96 ? -7.831 -23.564 -4.227 1.00 84.19 96 ASN A O 1
ATOM 776 N N . SER A 1 97 ? -6.653 -21.645 -4.254 1.00 79.75 97 SER A N 1
ATOM 777 C CA . SER A 1 97 ? -7.737 -20.735 -4.663 1.00 79.75 97 SER A CA 1
ATOM 778 C C . SER A 1 97 ? -8.878 -20.555 -3.655 1.00 79.75 97 SER A C 1
ATOM 780 O O . SER A 1 97 ? -9.814 -19.807 -3.925 1.00 79.75 97 SER A O 1
ATOM 782 N N . ILE A 1 98 ? -8.799 -21.176 -2.477 1.00 73.00 98 ILE A N 1
ATOM 783 C CA . ILE A 1 98 ? -9.771 -20.997 -1.399 1.00 73.00 98 ILE A CA 1
ATOM 784 C C . ILE A 1 98 ? -9.210 -19.977 -0.419 1.00 73.00 98 ILE A C 1
ATOM 786 O O . ILE A 1 98 ? -8.125 -20.164 0.124 1.00 73.00 98 ILE A O 1
ATOM 790 N N . GLN A 1 99 ? -9.946 -18.896 -0.174 1.00 79.25 99 GLN A N 1
ATOM 791 C CA . GLN A 1 99 ? -9.556 -17.935 0.851 1.00 79.25 99 GLN A CA 1
ATOM 792 C C . GLN A 1 99 ? -9.626 -18.590 2.237 1.00 79.25 99 GLN A C 1
ATOM 794 O O . GLN A 1 99 ? -10.638 -19.190 2.598 1.00 79.25 99 GLN A O 1
ATOM 799 N N . VAL A 1 100 ? -8.552 -18.460 3.013 1.00 71.19 100 VAL A N 1
ATOM 800 C CA . VAL A 1 100 ? -8.430 -19.030 4.362 1.00 71.19 100 VAL A CA 1
ATOM 801 C C . VAL A 1 100 ? -8.163 -17.934 5.388 1.00 71.19 100 VAL A C 1
ATOM 803 O O . VAL A 1 100 ? -7.797 -16.813 5.039 1.00 71.19 100 VAL A O 1
ATOM 806 N N . ASN A 1 101 ? -8.358 -18.257 6.664 1.00 68.44 101 ASN A N 1
ATOM 807 C CA . ASN A 1 101 ? -8.128 -17.331 7.768 1.00 68.44 101 ASN A CA 1
ATOM 808 C C . ASN A 1 101 ? -6.820 -17.668 8.486 1.00 68.44 101 ASN A C 1
ATOM 810 O O . ASN A 1 101 ? -6.482 -18.840 8.632 1.00 68.44 101 ASN A O 1
ATOM 814 N N . LEU A 1 102 ? -6.117 -16.638 8.952 1.00 65.00 102 LEU A N 1
ATOM 815 C CA . LEU A 1 102 ? -4.913 -16.764 9.774 1.00 65.00 102 LEU A CA 1
ATOM 816 C C . LEU A 1 102 ? -5.279 -16.737 11.277 1.00 65.00 102 LEU A C 1
ATOM 818 O O . LEU A 1 102 ? -6.295 -16.128 11.627 1.00 65.00 102 LEU A O 1
ATOM 822 N N . PRO A 1 103 ? -4.465 -17.341 12.165 1.00 74.56 103 PRO A N 1
ATOM 823 C CA . PRO A 1 103 ? -3.263 -18.118 11.859 1.00 74.56 103 PRO A CA 1
ATOM 824 C C . PRO A 1 103 ? -3.582 -19.523 11.326 1.00 74.56 103 PRO A C 1
ATOM 826 O O . PRO A 1 103 ? -4.613 -20.115 11.642 1.00 74.56 103 PRO A O 1
ATOM 829 N N . LEU A 1 104 ? -2.660 -20.058 10.531 1.00 78.44 104 LEU A N 1
ATOM 830 C CA . LEU A 1 104 ? -2.621 -21.452 10.108 1.00 78.44 104 LEU A CA 1
ATOM 831 C C . LEU A 1 104 ? -1.419 -22.111 10.771 1.00 78.44 104 LEU A C 1
ATOM 833 O O . LEU A 1 104 ? -0.303 -21.615 10.634 1.00 78.44 104 LEU A O 1
ATOM 837 N N . GLU A 1 105 ? -1.637 -23.236 11.441 1.00 83.50 105 GLU A N 1
ATOM 838 C CA . GLU A 1 105 ? -0.563 -23.999 12.075 1.00 83.50 105 GLU A CA 1
ATOM 839 C C . GLU A 1 105 ? -0.406 -25.359 11.409 1.00 83.50 105 GLU A C 1
ATOM 841 O O . GLU A 1 105 ? -1.356 -26.141 11.371 1.00 83.50 105 GLU A O 1
ATOM 846 N N . ASP A 1 106 ? 0.792 -25.621 10.876 1.00 85.81 106 ASP A N 1
ATOM 847 C CA . ASP A 1 106 ? 1.162 -26.864 10.183 1.00 85.81 106 ASP A CA 1
ATOM 848 C C . ASP A 1 106 ? 0.133 -27.307 9.121 1.00 85.81 106 ASP A C 1
ATOM 850 O O . ASP A 1 106 ? -0.113 -28.493 8.885 1.00 85.81 106 ASP A O 1
ATOM 854 N N . PHE A 1 107 ? -0.491 -26.332 8.464 1.00 81.12 107 PHE A N 1
ATOM 855 C CA . PHE A 1 107 ? -1.531 -26.537 7.475 1.00 81.12 107 PHE A CA 1
ATOM 856 C C . PHE A 1 107 ? -0.900 -26.942 6.144 1.00 81.12 107 PHE A C 1
ATOM 858 O O . PHE A 1 107 ? -0.218 -26.151 5.501 1.00 81.12 107 PHE A O 1
ATOM 865 N N . LEU A 1 108 ? -1.105 -28.193 5.722 1.00 86.69 108 LEU A N 1
ATOM 866 C CA . LEU A 1 108 ? -0.569 -28.721 4.458 1.00 86.69 108 LEU A CA 1
ATOM 867 C C . LEU A 1 108 ? 0.956 -28.502 4.295 1.00 86.69 108 LEU A C 1
ATOM 869 O O . LEU A 1 108 ? 1.452 -28.308 3.185 1.00 86.69 108 LEU A O 1
ATOM 873 N N . GLY A 1 109 ? 1.706 -28.549 5.404 1.00 86.00 109 GLY A N 1
ATOM 874 C CA . GLY A 1 109 ? 3.172 -28.454 5.423 1.00 86.00 109 GLY A CA 1
ATOM 875 C C . GLY A 1 109 ? 3.754 -27.048 5.615 1.00 86.00 109 GLY A C 1
ATOM 876 O O . GLY A 1 109 ? 4.979 -26.897 5.548 1.00 86.00 109 GLY A O 1
ATOM 877 N N . PHE A 1 110 ? 2.921 -26.037 5.878 1.00 94.25 110 PHE A N 1
ATOM 878 C CA . PHE A 1 110 ? 3.359 -24.685 6.234 1.00 94.25 110 PHE A CA 1
ATOM 879 C C . PHE A 1 110 ? 2.538 -24.113 7.402 1.00 94.25 110 PHE A C 1
ATOM 881 O O . PHE A 1 110 ? 1.383 -24.477 7.598 1.00 94.25 110 PHE A O 1
ATOM 888 N N . SER A 1 111 ? 3.123 -23.195 8.166 1.00 88.00 111 SER A N 1
ATOM 889 C CA . SER A 1 111 ? 2.390 -22.315 9.082 1.00 88.00 111 SER A CA 1
ATOM 890 C C . SER A 1 111 ? 2.328 -20.919 8.472 1.00 88.00 111 SER A C 1
ATOM 892 O O . SER A 1 111 ? 3.250 -20.495 7.775 1.00 88.00 111 SER A O 1
ATOM 894 N N . ALA A 1 112 ? 1.250 -20.189 8.728 1.00 86.50 112 ALA A N 1
ATOM 895 C CA . ALA A 1 112 ? 1.111 -18.805 8.307 1.00 86.50 112 ALA A CA 1
ATOM 896 C C . ALA A 1 112 ? 0.524 -17.974 9.444 1.00 86.50 112 ALA A C 1
ATOM 898 O O . ALA A 1 112 ? -0.466 -18.362 10.062 1.00 86.50 112 ALA A O 1
ATOM 899 N N . HIS A 1 113 ? 1.110 -16.814 9.703 1.00 74.56 113 HIS A N 1
ATOM 900 C CA . HIS A 1 113 ? 0.645 -15.885 10.724 1.00 74.56 113 HIS A CA 1
ATOM 901 C C . HIS A 1 113 ? 0.602 -14.468 10.174 1.00 74.56 113 HIS A C 1
ATOM 903 O O . HIS A 1 113 ? 1.277 -14.133 9.202 1.00 74.56 113 HIS A O 1
ATOM 909 N N . PHE A 1 114 ? -0.223 -13.647 10.810 1.00 63.06 114 PHE A N 1
ATOM 910 C CA . PHE A 1 114 ? -0.323 -12.235 10.508 1.00 63.06 114 PHE A CA 1
ATOM 911 C C . PHE A 1 114 ? 0.072 -11.432 11.740 1.00 63.06 114 PHE A C 1
ATOM 913 O O . PHE A 1 114 ? -0.528 -11.605 12.799 1.00 63.06 114 PHE A O 1
ATOM 920 N N . SER A 1 115 ? 1.062 -10.558 11.602 1.00 55.31 115 SER A N 1
ATOM 921 C CA . SER A 1 115 ? 1.503 -9.683 12.685 1.00 55.31 115 SER A CA 1
ATOM 922 C C . SER A 1 115 ? 2.079 -8.397 12.114 1.0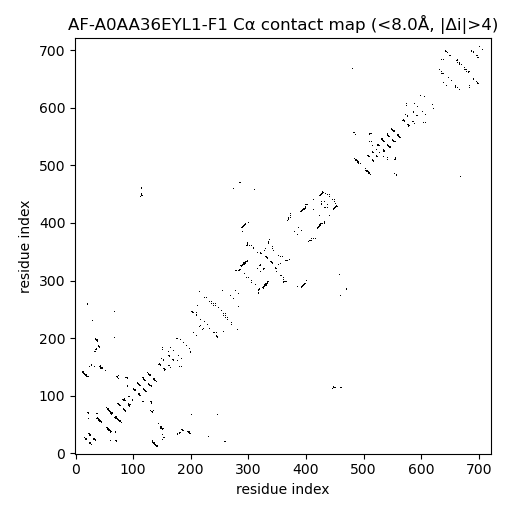0 55.31 115 SER A C 1
ATOM 924 O O . SER A 1 115 ? 2.782 -8.432 11.108 1.00 55.31 115 SER A O 1
ATOM 926 N N . ALA A 1 116 ? 1.791 -7.268 12.769 1.00 52.00 116 ALA A N 1
ATOM 927 C CA . ALA A 1 116 ? 2.389 -5.965 12.467 1.00 52.00 116 ALA A CA 1
ATOM 928 C C . ALA A 1 116 ? 2.369 -5.598 10.968 1.00 52.00 116 ALA A C 1
ATOM 930 O O . ALA A 1 116 ? 3.382 -5.214 10.404 1.00 52.00 116 ALA A O 1
ATOM 931 N N . GLY A 1 117 ? 1.219 -5.756 10.300 1.00 53.75 117 GLY A N 1
ATOM 932 C CA . GLY A 1 117 ? 1.092 -5.372 8.886 1.00 53.75 117 GLY A CA 1
ATOM 933 C C . GLY A 1 117 ? 1.508 -6.434 7.869 1.00 53.75 117 GLY A C 1
ATOM 934 O O . GLY A 1 117 ? 1.224 -6.248 6.693 1.00 53.75 117 GLY A O 1
ATOM 935 N N . VAL A 1 118 ? 2.107 -7.547 8.300 1.00 65.88 118 VAL A N 1
ATOM 936 C CA . VAL A 1 118 ? 2.792 -8.499 7.417 1.00 65.88 118 VAL A CA 1
ATOM 937 C C . VAL A 1 118 ? 2.230 -9.913 7.571 1.00 65.88 118 VAL A C 1
ATOM 939 O O . VAL A 1 118 ? 2.012 -10.393 8.687 1.00 65.88 118 VAL A O 1
ATOM 942 N N . ILE A 1 119 ? 2.021 -10.603 6.445 1.00 76.44 119 ILE A N 1
ATOM 943 C CA . ILE A 1 119 ? 1.834 -12.058 6.434 1.00 76.44 119 ILE A CA 1
ATOM 944 C C . ILE A 1 119 ? 3.204 -12.717 6.411 1.00 76.44 119 ILE A C 1
ATOM 946 O O . ILE A 1 119 ? 4.007 -12.439 5.524 1.00 76.44 119 ILE A O 1
ATOM 950 N N . THR A 1 120 ? 3.414 -13.660 7.319 1.00 83.44 120 THR A N 1
ATOM 951 C CA . THR A 1 120 ? 4.610 -14.495 7.364 1.00 83.44 120 THR A CA 1
ATOM 952 C C . THR A 1 120 ? 4.219 -15.956 7.198 1.00 83.44 120 THR A C 1
ATOM 954 O O . THR A 1 120 ? 3.409 -16.483 7.962 1.00 83.44 120 THR A O 1
ATOM 957 N N . ILE A 1 121 ? 4.824 -16.627 6.222 1.00 94.38 121 ILE A N 1
ATOM 958 C CA . ILE A 1 121 ? 4.734 -18.067 5.998 1.00 94.38 121 ILE A CA 1
ATOM 959 C C . ILE A 1 121 ? 6.042 -18.716 6.438 1.00 94.38 121 ILE A C 1
ATOM 961 O O . ILE A 1 121 ? 7.127 -18.285 6.048 1.00 94.38 121 ILE A O 1
ATOM 965 N N . THR A 1 122 ? 5.941 -19.796 7.204 1.00 92.94 122 THR A N 1
ATOM 966 C CA . THR A 1 122 ? 7.079 -20.621 7.604 1.00 92.94 122 THR A CA 1
ATOM 967 C C . THR A 1 122 ? 6.834 -22.088 7.289 1.00 92.94 122 THR A C 1
ATOM 969 O O . THR A 1 122 ? 5.703 -22.560 7.208 1.00 92.94 122 THR A O 1
ATOM 972 N N . THR A 1 123 ? 7.910 -22.845 7.110 1.00 95.06 123 THR A N 1
ATOM 973 C CA . THR A 1 123 ? 7.845 -24.302 6.951 1.00 95.06 123 THR A CA 1
ATOM 974 C C . THR A 1 123 ? 8.787 -24.977 7.938 1.00 95.06 123 THR A C 1
ATOM 976 O O . THR A 1 123 ? 9.825 -24.422 8.302 1.00 95.06 123 THR A O 1
ATOM 979 N N . LYS A 1 124 ? 8.486 -26.222 8.327 1.00 93.56 124 LYS A N 1
ATOM 980 C CA . LYS A 1 124 ? 9.360 -27.008 9.223 1.00 93.56 124 LYS A CA 1
ATOM 981 C C . LYS A 1 124 ? 10.761 -27.231 8.657 1.00 93.56 124 LYS A C 1
ATOM 983 O O . LYS A 1 124 ? 11.717 -27.408 9.403 1.00 93.56 124 LYS A O 1
ATOM 988 N N . TRP A 1 125 ? 10.887 -27.235 7.334 1.00 93.44 125 TRP A N 1
ATOM 989 C CA . TRP A 1 125 ? 12.164 -27.399 6.650 1.00 93.44 125 TRP A CA 1
ATOM 990 C C . TRP A 1 125 ? 12.932 -26.080 6.481 1.00 93.44 125 TRP A C 1
ATOM 992 O O . TRP A 1 125 ? 14.058 -26.119 5.983 1.00 93.44 125 TRP A O 1
ATOM 1002 N N . GLY A 1 126 ? 12.375 -24.952 6.936 1.00 93.19 126 GLY A N 1
ATOM 1003 C CA . GLY A 1 126 ? 13.100 -23.709 7.191 1.00 93.19 126 GLY A CA 1
ATOM 1004 C C . GLY A 1 126 ? 12.925 -22.588 6.164 1.00 93.19 126 GLY A C 1
ATOM 1005 O O . GLY A 1 126 ? 13.648 -21.601 6.274 1.00 93.19 126 GLY A O 1
ATOM 1006 N N . LEU A 1 127 ? 12.002 -22.702 5.198 1.00 96.88 127 LEU A N 1
ATOM 1007 C CA . LEU A 1 127 ? 11.564 -21.538 4.409 1.00 96.88 127 LEU A CA 1
ATOM 1008 C C . LEU A 1 127 ? 10.825 -20.551 5.303 1.00 96.88 127 LEU A C 1
ATOM 1010 O O . LEU A 1 127 ? 9.966 -20.954 6.089 1.00 96.88 127 LEU A O 1
ATOM 1014 N N . TYR A 1 128 ? 11.157 -19.279 5.130 1.00 94.81 128 TYR A N 1
ATOM 1015 C CA . TYR A 1 128 ? 10.510 -18.125 5.735 1.00 94.81 128 TYR A CA 1
ATOM 1016 C C . TYR A 1 128 ? 10.212 -17.127 4.615 1.00 94.81 128 TYR A C 1
ATOM 1018 O O . TYR A 1 128 ? 11.123 -16.723 3.897 1.00 94.81 128 TYR A O 1
ATOM 1026 N N . LEU A 1 129 ? 8.944 -16.780 4.429 1.00 96.62 129 LEU A N 1
ATOM 1027 C CA . LEU A 1 129 ? 8.486 -15.865 3.387 1.00 96.62 129 LEU A CA 1
ATOM 1028 C C . LEU A 1 129 ? 7.570 -14.819 4.009 1.00 96.62 129 LEU A C 1
ATOM 1030 O O . LEU A 1 129 ? 6.610 -15.191 4.679 1.00 96.62 129 LEU A O 1
ATOM 1034 N N . THR A 1 130 ? 7.815 -13.538 3.752 1.00 85.81 130 THR A N 1
ATOM 1035 C CA . THR A 1 130 ? 6.907 -12.462 4.160 1.00 85.81 130 THR A CA 1
ATOM 1036 C C . THR A 1 130 ? 6.383 -11.665 2.981 1.00 85.81 130 THR A C 1
ATOM 1038 O O . THR A 1 130 ? 7.058 -11.530 1.961 1.00 85.81 130 THR A O 1
ATOM 1041 N N . PHE A 1 131 ? 5.171 -11.132 3.138 1.00 84.00 131 PHE A N 1
ATOM 1042 C CA . PHE A 1 131 ? 4.588 -10.134 2.249 1.00 84.00 131 PHE A CA 1
ATOM 1043 C C . PHE A 1 131 ? 3.786 -9.121 3.068 1.00 84.00 131 PHE A C 1
ATOM 1045 O O . PHE A 1 131 ? 2.987 -9.513 3.919 1.00 84.00 131 PHE A O 1
ATOM 1052 N N . ASP A 1 132 ? 3.988 -7.828 2.820 1.00 68.75 132 ASP A N 1
ATOM 1053 C CA . ASP A 1 132 ? 3.292 -6.748 3.541 1.00 68.75 132 ASP A CA 1
ATOM 1054 C C . ASP A 1 132 ? 1.920 -6.382 2.948 1.00 68.75 132 ASP A C 1
ATOM 1056 O O . ASP A 1 132 ? 1.243 -5.473 3.430 1.00 68.75 132 ASP A O 1
ATOM 1060 N N . GLY A 1 133 ? 1.501 -7.078 1.886 1.00 71.62 133 GLY A N 1
ATOM 1061 C CA . GLY A 1 133 ? 0.252 -6.776 1.195 1.00 71.62 133 GLY A CA 1
ATOM 1062 C C . GLY A 1 133 ? 0.332 -5.537 0.301 1.00 71.62 133 GLY A C 1
ATOM 1063 O O . GLY A 1 133 ? -0.712 -5.114 -0.201 1.00 71.62 133 GLY A O 1
ATOM 1064 N N . ASP A 1 134 ? 1.520 -4.953 0.121 1.00 70.69 134 ASP A N 1
ATOM 1065 C CA . ASP A 1 134 ? 1.719 -3.719 -0.632 1.00 70.69 134 ASP A CA 1
ATOM 1066 C C . ASP A 1 134 ? 2.835 -3.838 -1.670 1.00 70.69 134 ASP A C 1
ATOM 1068 O O . ASP A 1 134 ? 2.559 -3.695 -2.850 1.00 70.69 134 ASP A O 1
ATOM 1072 N N . HIS A 1 135 ? 4.081 -4.099 -1.294 1.00 76.00 135 HIS A N 1
ATOM 1073 C CA . HIS A 1 135 ? 5.175 -4.201 -2.272 1.00 76.00 135 HIS A CA 1
ATOM 1074 C C . HIS A 1 135 ? 6.373 -5.024 -1.792 1.00 76.00 135 HIS A C 1
ATOM 1076 O O . HIS A 1 135 ? 7.236 -5.376 -2.602 1.00 76.00 135 HIS A O 1
ATOM 1082 N N . ARG A 1 136 ? 6.467 -5.302 -0.487 1.00 82.75 136 ARG A N 1
ATOM 1083 C CA . ARG A 1 136 ? 7.663 -5.857 0.145 1.00 82.75 136 ARG A CA 1
ATOM 1084 C C . ARG A 1 136 ? 7.573 -7.366 0.259 1.00 82.75 136 ARG A C 1
ATOM 1086 O O . ARG A 1 136 ? 6.637 -7.873 0.869 1.00 82.75 136 ARG A O 1
ATOM 1093 N N . VAL A 1 137 ? 8.590 -8.064 -0.241 1.00 91.06 137 VAL A N 1
ATOM 1094 C CA . VAL A 1 137 ? 8.729 -9.521 -0.110 1.00 91.06 137 VAL A CA 1
ATOM 1095 C C . VAL A 1 137 ? 10.072 -9.846 0.527 1.00 91.06 137 VAL A C 1
ATOM 1097 O O . VAL A 1 137 ? 11.099 -9.371 0.055 1.00 91.06 137 VAL A O 1
ATOM 1100 N N . HIS A 1 138 ? 10.097 -10.689 1.559 1.00 91.44 138 HIS A N 1
ATOM 1101 C CA . HIS A 1 138 ? 11.347 -11.220 2.116 1.00 91.44 138 HIS A CA 1
ATOM 1102 C C . HIS A 1 138 ? 11.321 -12.740 2.087 1.00 91.44 138 HIS A C 1
ATOM 1104 O O . HIS A 1 138 ? 10.465 -13.357 2.714 1.00 91.44 138 HIS A O 1
ATOM 1110 N N . LEU A 1 139 ? 12.251 -13.345 1.353 1.00 96.31 139 LEU A N 1
ATOM 1111 C CA . LEU A 1 139 ? 12.411 -14.790 1.257 1.00 96.31 139 LEU A CA 1
ATOM 1112 C C . LEU A 1 139 ? 13.728 -15.200 1.908 1.00 96.31 139 LEU A C 1
ATOM 1114 O O . LEU A 1 139 ? 14.801 -14.785 1.477 1.00 96.31 139 LEU A O 1
ATOM 1118 N N . VAL A 1 140 ? 13.650 -16.079 2.902 1.00 95.69 140 VAL A N 1
ATOM 1119 C CA . VAL A 1 140 ? 14.810 -16.695 3.541 1.00 95.69 140 VAL A CA 1
ATOM 1120 C C . VAL A 1 140 ? 14.724 -18.209 3.421 1.00 95.69 140 VAL A C 1
ATOM 1122 O O . VAL A 1 140 ? 13.728 -18.830 3.797 1.00 95.69 140 VAL A O 1
ATOM 1125 N N . LEU A 1 141 ? 15.803 -18.810 2.926 1.00 96.44 141 LEU A N 1
ATOM 1126 C CA . LEU A 1 141 ? 15.966 -20.251 2.781 1.00 96.44 141 LEU A CA 1
ATOM 1127 C C . LEU A 1 141 ? 17.177 -20.740 3.592 1.00 96.44 141 LEU A C 1
ATOM 1129 O O . LEU A 1 141 ? 18.160 -20.007 3.760 1.00 96.44 141 LEU A O 1
ATOM 1133 N N . PRO A 1 142 ? 17.152 -21.984 4.100 1.00 95.50 142 PRO A N 1
ATOM 1134 C CA . PRO A 1 142 ? 18.308 -22.569 4.773 1.00 95.50 142 PRO A CA 1
ATOM 1135 C C . PRO A 1 142 ? 19.513 -22.684 3.832 1.00 95.50 142 PRO A C 1
ATOM 1137 O O . PRO A 1 142 ? 19.344 -22.998 2.656 1.00 95.50 142 PRO A O 1
ATOM 1140 N N . GLY A 1 143 ? 20.733 -22.552 4.362 1.00 93.38 143 GLY A N 1
ATOM 1141 C CA . GLY A 1 143 ? 21.965 -22.556 3.557 1.00 93.38 143 GLY A CA 1
ATOM 1142 C C . GLY A 1 143 ? 22.209 -23.820 2.722 1.00 93.38 143 GLY A C 1
ATOM 1143 O O . GLY A 1 143 ? 22.961 -23.775 1.761 1.00 93.38 143 GLY A O 1
ATOM 1144 N N . ARG A 1 144 ? 21.528 -24.940 3.009 1.00 93.56 144 ARG A N 1
ATOM 1145 C CA . ARG A 1 144 ? 21.569 -26.146 2.156 1.00 93.56 144 ARG A CA 1
ATOM 1146 C C . ARG A 1 144 ? 20.998 -25.943 0.747 1.00 93.56 144 ARG A C 1
ATOM 1148 O O . ARG A 1 144 ? 21.214 -26.802 -0.090 1.00 93.56 144 ARG A O 1
ATOM 1155 N N . PHE A 1 145 ? 20.230 -24.875 0.520 1.00 95.12 145 PHE A N 1
ATOM 1156 C CA . PHE A 1 145 ? 19.729 -24.506 -0.806 1.00 95.12 145 PHE A CA 1
ATOM 1157 C C . PHE A 1 145 ? 20.763 -23.717 -1.627 1.00 95.12 145 PHE A C 1
ATOM 1159 O O . PHE A 1 145 ? 20.540 -23.515 -2.813 1.00 95.12 145 PHE A O 1
ATOM 1166 N N . ALA A 1 146 ? 21.886 -23.287 -1.041 1.00 94.62 146 ALA A N 1
ATOM 1167 C CA . ALA A 1 146 ? 22.955 -22.609 -1.774 1.00 94.62 146 ALA A CA 1
ATOM 1168 C C . ALA A 1 146 ? 23.400 -23.430 -2.996 1.00 94.62 146 ALA A C 1
ATOM 1170 O O . ALA A 1 146 ? 23.590 -24.641 -2.885 1.00 94.62 146 ALA A O 1
ATOM 1171 N N . ASN A 1 147 ? 23.583 -22.771 -4.143 1.00 93.62 147 ASN A N 1
ATOM 1172 C CA . ASN A 1 147 ? 23.886 -23.359 -5.458 1.00 93.62 147 ASN A CA 1
ATOM 1173 C C . ASN A 1 147 ? 22.761 -24.189 -6.105 1.00 93.62 147 ASN A C 1
ATOM 1175 O O . ASN A 1 147 ? 22.871 -24.537 -7.282 1.00 93.62 147 ASN A O 1
ATOM 1179 N N . GLU A 1 148 ? 21.669 -24.470 -5.393 1.00 95.50 148 GLU A N 1
ATOM 1180 C CA . GLU A 1 148 ? 20.530 -25.275 -5.861 1.00 95.50 148 GLU A CA 1
ATOM 1181 C C . GLU A 1 148 ? 19.334 -24.409 -6.297 1.00 95.50 148 GLU A C 1
ATOM 1183 O O . GLU A 1 148 ? 18.262 -24.936 -6.603 1.00 95.50 148 GLU A O 1
ATOM 1188 N N . LEU A 1 149 ? 19.498 -23.081 -6.325 1.00 95.88 149 LEU A N 1
ATOM 1189 C CA . LEU A 1 149 ? 18.441 -22.109 -6.620 1.00 95.88 149 LEU A CA 1
ATOM 1190 C C . LEU A 1 149 ? 18.562 -21.493 -8.017 1.00 95.88 149 LEU A C 1
ATOM 1192 O O . LEU A 1 149 ? 19.642 -21.376 -8.583 1.00 95.88 149 LEU A O 1
ATOM 1196 N N . THR A 1 150 ? 17.433 -21.085 -8.582 1.00 96.38 150 THR A N 1
ATOM 1197 C CA . THR A 1 150 ? 17.343 -20.261 -9.793 1.00 96.38 150 THR A CA 1
ATOM 1198 C C . THR A 1 150 ? 16.139 -19.328 -9.677 1.00 96.38 150 THR A C 1
ATOM 1200 O O . THR A 1 150 ? 15.187 -19.618 -8.952 1.00 96.38 150 THR A O 1
ATOM 1203 N N . GLY A 1 151 ? 16.168 -18.194 -10.367 1.00 96.69 151 GLY A N 1
ATOM 1204 C CA . GLY A 1 151 ? 15.171 -17.133 -10.249 1.00 96.69 151 GLY A CA 1
ATOM 1205 C C . GLY A 1 151 ? 15.832 -15.763 -10.292 1.00 96.69 151 GLY A C 1
ATOM 1206 O O . GLY A 1 151 ? 17.055 -15.659 -10.372 1.00 96.69 151 GLY A O 1
ATOM 1207 N N . ILE A 1 152 ? 15.022 -14.711 -10.190 1.00 96.75 152 ILE A N 1
ATOM 1208 C CA . ILE A 1 152 ? 15.527 -13.331 -10.121 1.00 96.75 152 ILE A CA 1
ATOM 1209 C C . ILE A 1 152 ? 16.426 -13.125 -8.886 1.00 96.75 152 ILE A C 1
ATOM 1211 O O . ILE A 1 152 ? 17.361 -12.337 -8.940 1.00 96.75 152 ILE A O 1
ATOM 1215 N N . CYS A 1 153 ? 16.197 -13.859 -7.793 1.00 95.94 153 CYS A N 1
ATOM 1216 C CA . CYS A 1 153 ? 17.002 -13.784 -6.567 1.00 95.94 153 CYS A CA 1
ATOM 1217 C C . CYS A 1 153 ? 18.406 -14.405 -6.652 1.00 95.94 153 CYS A C 1
ATOM 1219 O O . CYS A 1 153 ? 19.093 -14.418 -5.626 1.00 95.94 153 CYS A O 1
ATOM 1221 N N . GLY A 1 154 ? 18.811 -14.940 -7.806 1.00 95.62 154 GLY A N 1
ATOM 1222 C CA . GLY A 1 154 ? 20.116 -15.576 -7.959 1.00 95.62 154 GLY A CA 1
ATOM 1223 C C . GLY A 1 154 ? 20.171 -17.017 -7.452 1.00 95.62 154 GLY A C 1
ATOM 1224 O O . GLY A 1 154 ? 19.132 -17.651 -7.218 1.00 95.62 154 GLY A O 1
ATOM 1225 N N . ASP A 1 155 ? 21.389 -17.544 -7.298 1.00 94.94 155 ASP A N 1
ATOM 1226 C CA . ASP A 1 155 ? 21.618 -18.938 -6.888 1.00 94.94 155 ASP A CA 1
ATOM 1227 C C . ASP A 1 155 ? 22.262 -19.129 -5.502 1.00 94.94 155 ASP A C 1
ATOM 1229 O O . ASP A 1 155 ? 22.390 -20.274 -5.045 1.00 94.94 155 ASP A O 1
ATOM 1233 N N . CYS A 1 156 ? 22.533 -18.035 -4.776 1.00 95.56 156 CYS A N 1
ATOM 1234 C CA . CYS A 1 156 ? 23.045 -18.047 -3.401 1.00 95.56 156 CYS A CA 1
ATOM 1235 C C . CYS A 1 156 ? 24.375 -18.812 -3.282 1.00 95.56 156 CYS A C 1
ATOM 1237 O O . CYS A 1 156 ? 24.567 -19.638 -2.383 1.00 95.56 156 CYS A O 1
ATOM 1239 N N . ASN A 1 157 ? 25.281 -18.606 -4.233 1.00 93.62 157 ASN A N 1
ATOM 1240 C CA . ASN A 1 157 ? 26.581 -19.270 -4.265 1.00 93.62 157 ASN A CA 1
ATOM 1241 C C . ASN A 1 157 ? 27.651 -18.514 -3.447 1.00 93.62 157 ASN A C 1
ATOM 1243 O O . ASN A 1 157 ? 28.757 -19.025 -3.250 1.00 93.62 157 ASN A O 1
ATOM 1247 N N . GLY A 1 158 ? 27.319 -17.333 -2.915 1.00 92.06 158 GLY A N 1
ATOM 1248 C CA . GLY A 1 158 ? 28.238 -16.479 -2.165 1.00 92.06 158 GLY A CA 1
ATOM 1249 C C . GLY A 1 158 ? 29.038 -15.506 -3.035 1.00 92.06 158 GLY A C 1
ATOM 1250 O O . GLY A 1 158 ? 29.925 -14.831 -2.507 1.00 92.06 158 GLY A O 1
ATOM 1251 N N . MET A 1 159 ? 28.758 -15.433 -4.335 1.00 92.56 159 MET A N 1
ATOM 1252 C CA . MET A 1 159 ? 29.434 -14.598 -5.323 1.00 92.56 159 MET A CA 1
ATOM 1253 C C . MET A 1 159 ? 28.443 -13.628 -5.965 1.00 92.56 159 MET A C 1
ATOM 1255 O O . MET A 1 159 ? 27.293 -13.95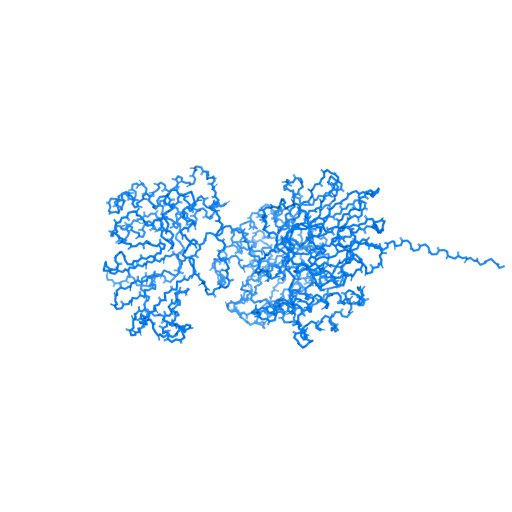2 -6.223 1.00 92.56 159 MET A O 1
ATOM 1259 N N . ARG A 1 160 ? 28.913 -12.419 -6.281 1.00 92.19 160 ARG A N 1
ATOM 1260 C CA . ARG A 1 160 ? 28.115 -11.383 -6.954 1.00 92.19 160 ARG A CA 1
ATOM 1261 C C . ARG A 1 160 ? 28.075 -11.621 -8.469 1.00 92.19 160 ARG A C 1
ATOM 1263 O O . ARG A 1 160 ? 28.569 -10.786 -9.228 1.00 92.19 160 ARG A O 1
ATOM 1270 N N . ASP A 1 161 ? 27.548 -12.769 -8.894 1.00 94.19 161 ASP A N 1
ATOM 1271 C CA . ASP A 1 161 ? 27.447 -13.189 -10.300 1.00 94.19 161 ASP A CA 1
ATOM 1272 C C . ASP A 1 161 ? 26.017 -13.595 -10.732 1.00 94.19 161 ASP A C 1
ATOM 1274 O O . ASP A 1 161 ? 25.821 -14.386 -11.658 1.00 94.19 161 ASP A O 1
ATOM 1278 N N . ASP A 1 162 ? 25.014 -12.997 -10.092 1.00 95.00 162 ASP A N 1
ATOM 1279 C CA . ASP A 1 162 ? 23.579 -13.258 -10.235 1.00 95.00 162 ASP A CA 1
ATOM 1280 C C . ASP A 1 162 ? 22.925 -12.584 -11.454 1.00 95.00 162 ASP A C 1
ATOM 1282 O O . ASP A 1 162 ? 21.743 -12.807 -11.724 1.00 95.00 162 ASP A O 1
ATOM 1286 N N . PHE A 1 163 ? 23.653 -11.785 -12.244 1.00 96.31 163 PHE A N 1
ATOM 1287 C CA . PHE A 1 163 ? 23.138 -11.189 -13.490 1.00 96.31 163 PHE A CA 1
ATOM 1288 C C . PHE A 1 163 ? 23.051 -12.206 -14.638 1.00 96.31 163 PHE A C 1
ATOM 1290 O O . PHE A 1 163 ? 23.552 -11.981 -15.741 1.00 96.31 163 PHE A O 1
ATOM 1297 N N . LYS A 1 164 ? 22.387 -13.332 -14.371 1.00 95.50 164 LYS A N 1
ATOM 1298 C CA . LYS A 1 164 ? 22.213 -14.462 -15.277 1.00 95.50 164 LYS A CA 1
ATOM 1299 C C . LYS A 1 164 ? 20.744 -14.661 -15.633 1.00 95.50 164 LYS A C 1
ATOM 1301 O O . LYS A 1 164 ? 19.853 -14.563 -14.788 1.00 95.50 164 LYS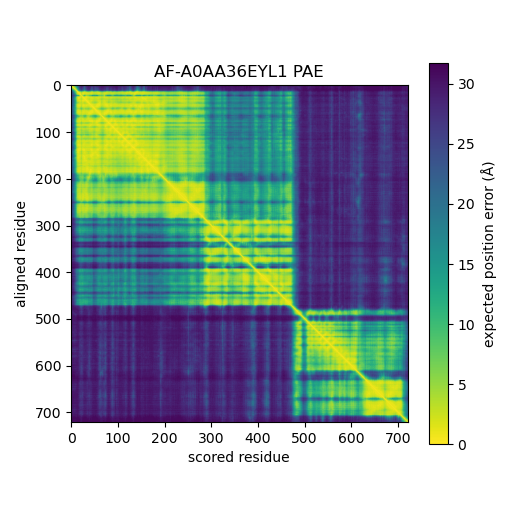 A O 1
ATOM 1306 N N . THR A 1 165 ? 20.479 -14.988 -16.892 1.00 96.12 165 THR A N 1
ATOM 1307 C CA . THR A 1 165 ? 19.135 -15.381 -17.343 1.00 96.12 165 THR A CA 1
ATOM 1308 C C . THR A 1 165 ? 18.759 -16.773 -16.832 1.00 96.12 165 THR A C 1
ATOM 1310 O O . THR A 1 165 ? 19.611 -17.535 -16.375 1.00 96.12 165 THR A O 1
ATOM 1313 N N . LYS A 1 166 ? 17.492 -17.170 -16.987 1.00 94.19 166 LYS A N 1
ATOM 1314 C CA . LYS A 1 166 ? 17.020 -18.540 -16.707 1.00 94.19 166 LYS A CA 1
ATOM 1315 C C . LYS A 1 166 ? 17.804 -19.632 -17.451 1.00 94.19 166 LYS A C 1
ATOM 1317 O O . LYS A 1 166 ? 17.869 -20.764 -16.981 1.00 94.19 166 LYS A O 1
ATOM 1322 N N . ALA A 1 167 ? 18.394 -19.305 -18.603 1.00 93.19 167 ALA A N 1
ATOM 1323 C CA . ALA A 1 167 ? 19.243 -20.215 -19.375 1.00 93.19 167 ALA A CA 1
ATOM 1324 C C . ALA A 1 167 ? 20.712 -20.240 -18.899 1.00 93.19 167 ALA A C 1
ATOM 1326 O O . ALA A 1 167 ? 21.500 -21.028 -19.415 1.00 93.19 167 ALA A O 1
ATOM 1327 N N . GLY A 1 168 ? 21.083 -19.395 -17.932 1.00 92.69 168 GLY A N 1
ATOM 1328 C CA . GLY A 1 168 ? 22.442 -19.270 -17.403 1.00 92.69 168 GLY A CA 1
ATOM 1329 C C . GLY A 1 168 ? 23.346 -18.295 -18.166 1.00 92.69 168 GLY A C 1
ATOM 1330 O O . GLY A 1 168 ? 24.544 -18.266 -17.903 1.00 92.69 168 GLY A O 1
ATOM 1331 N N . GLU A 1 169 ? 22.810 -17.502 -19.102 1.00 96.31 169 GLU A N 1
ATOM 1332 C CA . GLU A 1 169 ? 23.584 -16.482 -19.830 1.00 96.31 169 GLU A CA 1
ATOM 1333 C C . GLU A 1 169 ? 23.889 -15.287 -18.918 1.00 96.31 169 GLU A C 1
ATOM 1335 O O . GLU A 1 169 ? 22.954 -14.667 -18.413 1.00 96.31 169 GLU A O 1
ATOM 1340 N N . ASP A 1 170 ? 25.169 -14.940 -18.748 1.00 96.75 170 ASP A N 1
ATOM 1341 C CA . ASP A 1 170 ? 25.603 -13.722 -18.052 1.00 96.75 170 ASP A CA 1
ATOM 1342 C C . ASP A 1 170 ? 25.369 -12.480 -18.927 1.00 96.75 170 ASP A C 1
ATOM 1344 O O . ASP A 1 170 ? 25.910 -12.347 -20.029 1.00 96.75 170 ASP A O 1
ATOM 1348 N N . VAL A 1 171 ? 24.569 -11.547 -18.413 1.00 96.56 171 VAL A N 1
ATOM 1349 C CA . VAL A 1 171 ? 24.192 -10.303 -19.091 1.00 96.56 171 VAL A CA 1
ATOM 1350 C C . VAL A 1 171 ? 24.748 -9.056 -18.403 1.00 96.56 171 VAL A C 1
ATOM 1352 O O . VAL A 1 171 ? 24.327 -7.947 -18.731 1.00 96.56 171 VAL A O 1
ATOM 1355 N N . SER A 1 172 ? 25.732 -9.190 -17.509 1.00 94.31 172 SER A N 1
ATOM 1356 C CA . SER A 1 172 ? 26.328 -8.085 -16.734 1.00 94.31 172 SER A CA 1
ATOM 1357 C C . SER A 1 172 ? 26.771 -6.888 -17.586 1.00 94.31 172 SER A C 1
ATOM 1359 O O . SER A 1 172 ? 26.644 -5.740 -17.159 1.00 94.31 172 SER A O 1
ATOM 1361 N N . ASN A 1 173 ? 27.238 -7.147 -18.813 1.00 93.44 173 ASN A N 1
ATOM 1362 C CA . ASN A 1 173 ? 27.738 -6.135 -19.752 1.00 93.44 173 ASN A CA 1
ATOM 1363 C C . ASN A 1 173 ? 26.654 -5.531 -20.670 1.00 93.44 173 ASN A C 1
ATOM 1365 O O . ASN A 1 173 ? 26.959 -4.714 -21.542 1.00 93.44 173 ASN A O 1
ATOM 1369 N N . ARG A 1 174 ? 25.387 -5.943 -20.537 1.00 91.94 174 ARG A N 1
ATOM 1370 C CA . ARG A 1 174 ? 24.279 -5.484 -21.390 1.00 91.94 174 ARG A CA 1
ATOM 1371 C C . ARG A 1 174 ? 23.602 -4.262 -20.768 1.00 91.94 174 ARG A C 1
ATOM 1373 O O . ARG A 1 174 ? 23.323 -4.236 -19.575 1.00 91.94 174 ARG A O 1
ATOM 1380 N N . LYS A 1 175 ? 23.266 -3.260 -21.590 1.00 88.19 175 LYS A N 1
ATOM 1381 C CA . LYS A 1 175 ? 22.573 -2.042 -21.119 1.00 88.19 175 LYS A CA 1
ATOM 1382 C C . LYS A 1 175 ? 21.198 -2.340 -20.506 1.00 88.19 175 LYS A C 1
ATOM 1384 O O . LYS A 1 175 ? 20.852 -1.790 -19.471 1.00 88.19 175 LYS A O 1
ATOM 1389 N N . ASN A 1 176 ? 20.439 -3.244 -21.122 1.00 88.38 176 ASN A N 1
ATOM 1390 C CA . ASN A 1 176 ? 19.103 -3.668 -20.693 1.00 88.38 176 ASN A CA 1
ATOM 1391 C C . ASN A 1 176 ? 19.126 -4.964 -19.857 1.00 88.38 176 ASN A C 1
ATOM 1393 O O . ASN A 1 176 ? 18.192 -5.763 -19.929 1.00 88.38 176 ASN A O 1
ATOM 1397 N N . LYS A 1 177 ? 20.211 -5.210 -19.109 1.00 91.81 177 LYS A N 1
ATOM 1398 C CA . LYS A 1 177 ? 20.429 -6.452 -18.346 1.00 91.81 177 LYS A CA 1
ATOM 1399 C C . LYS A 1 177 ? 19.263 -6.820 -17.426 1.00 91.81 177 LYS A C 1
ATOM 1401 O O . LYS A 1 177 ? 18.877 -7.983 -17.404 1.00 91.81 177 LYS A O 1
ATOM 1406 N N . TYR A 1 178 ? 18.660 -5.855 -16.727 1.00 91.94 178 TYR A N 1
ATOM 1407 C CA . TYR A 1 178 ? 17.576 -6.134 -15.780 1.00 91.94 178 TYR A CA 1
ATOM 1408 C C . TYR A 1 178 ? 16.308 -6.609 -16.491 1.00 91.94 178 TYR A C 1
ATOM 1410 O O . TYR A 1 178 ? 15.702 -7.587 -16.058 1.00 91.94 178 TYR A O 1
ATOM 1418 N N . ALA A 1 179 ? 15.962 -5.984 -17.622 1.00 91.00 179 ALA A N 1
ATOM 1419 C CA . ALA A 1 179 ? 14.859 -6.437 -18.467 1.00 91.00 179 ALA A CA 1
ATOM 1420 C C . ALA A 1 179 ? 15.107 -7.853 -19.013 1.00 91.00 179 ALA A C 1
ATOM 1422 O O . ALA A 1 179 ? 14.238 -8.710 -18.897 1.00 91.00 179 ALA A O 1
ATOM 1423 N N . ILE A 1 180 ? 16.318 -8.133 -19.517 1.00 93.06 180 ILE A N 1
ATOM 1424 C CA . ILE A 1 180 ? 16.673 -9.464 -20.042 1.00 93.06 180 ILE A CA 1
ATOM 1425 C C . ILE A 1 180 ? 16.568 -10.547 -18.952 1.00 93.06 180 ILE A C 1
ATOM 1427 O O . ILE A 1 180 ? 16.031 -11.626 -19.211 1.00 93.06 180 ILE A O 1
ATOM 1431 N N . ILE A 1 181 ? 17.061 -10.274 -17.736 1.00 94.69 181 ILE A N 1
ATOM 1432 C CA . ILE A 1 181 ? 16.962 -11.213 -16.607 1.00 94.69 181 ILE A CA 1
ATOM 1433 C C . ILE A 1 181 ? 15.493 -11.471 -16.278 1.00 94.69 181 ILE A C 1
ATOM 1435 O O . ILE A 1 181 ? 15.062 -12.625 -16.305 1.00 94.69 181 ILE A O 1
ATOM 1439 N N . GLY A 1 182 ? 14.721 -10.419 -16.001 1.00 92.38 182 GLY A N 1
ATOM 1440 C CA . GLY A 1 182 ? 13.329 -10.548 -15.583 1.00 92.38 182 GLY A CA 1
ATOM 1441 C C . GLY A 1 182 ? 12.455 -11.255 -16.621 1.00 92.38 182 GLY A C 1
ATOM 1442 O O . GLY A 1 182 ? 11.760 -12.214 -16.282 1.00 92.38 182 GLY A O 1
ATOM 1443 N N . ASP A 1 183 ? 12.572 -10.881 -17.897 1.00 92.62 183 ASP A N 1
ATOM 1444 C CA . ASP A 1 183 ? 11.809 -11.495 -18.993 1.00 92.62 183 ASP A CA 1
ATOM 1445 C C . ASP A 1 183 ? 12.129 -12.988 -19.157 1.00 92.62 183 ASP A C 1
ATOM 1447 O O . ASP A 1 183 ? 11.245 -13.792 -19.455 1.00 92.62 183 ASP A O 1
ATOM 1451 N N . SER A 1 184 ? 13.370 -13.404 -18.874 1.00 95.19 184 SER A N 1
ATOM 1452 C CA . SER A 1 184 ? 13.748 -14.823 -18.913 1.00 95.19 184 SER A CA 1
ATOM 1453 C C . SER A 1 184 ? 13.066 -15.677 -17.830 1.00 95.19 184 SER A C 1
ATOM 1455 O O . SER A 1 184 ? 12.938 -16.894 -17.993 1.00 95.19 184 SER A O 1
ATOM 1457 N N . TYR A 1 185 ? 12.598 -15.054 -16.743 1.00 95.50 185 TYR A N 1
ATOM 1458 C CA . TYR A 1 185 ? 11.909 -15.703 -15.622 1.00 95.50 185 TYR A CA 1
ATOM 1459 C C . TYR A 1 185 ? 10.387 -15.512 -15.637 1.00 95.50 185 TYR A C 1
ATOM 1461 O O . TYR A 1 185 ? 9.718 -15.872 -14.664 1.00 95.50 185 TYR A O 1
ATOM 1469 N N . GLN A 1 186 ? 9.824 -14.992 -16.729 1.00 93.69 186 GLN A N 1
ATOM 1470 C CA . GLN A 1 186 ? 8.382 -14.842 -16.889 1.00 93.69 186 GLN A CA 1
ATOM 1471 C C . GLN A 1 186 ? 7.659 -16.201 -16.847 1.00 93.69 186 GLN A C 1
ATOM 1473 O O . GLN A 1 186 ? 8.122 -17.208 -17.393 1.00 93.69 186 GLN A O 1
ATOM 1478 N N . VAL A 1 187 ? 6.491 -16.225 -16.206 1.00 89.19 187 VAL A N 1
ATOM 1479 C CA . VAL A 1 187 ? 5.573 -17.372 -16.156 1.00 89.19 187 VAL A CA 1
ATOM 1480 C C . VAL A 1 187 ? 4.172 -16.972 -16.616 1.00 89.19 187 VAL A C 1
ATOM 1482 O O . VAL A 1 187 ? 3.885 -15.797 -16.845 1.00 89.19 187 VAL A O 1
ATOM 1485 N N . CYS A 1 188 ? 3.293 -17.963 -16.782 1.00 85.88 188 CYS A N 1
ATOM 1486 C CA . CYS A 1 188 ? 1.891 -17.712 -17.102 1.00 85.88 188 CYS A CA 1
ATOM 1487 C C . CYS A 1 188 ? 1.238 -16.865 -16.002 1.00 85.88 188 CYS A C 1
ATOM 1489 O O . CYS A 1 188 ? 1.352 -17.188 -14.819 1.00 85.88 188 CYS A O 1
ATOM 1491 N N . ASP A 1 189 ? 0.550 -15.803 -16.411 1.00 81.44 189 ASP A N 1
ATOM 1492 C CA . ASP A 1 189 ? -0.159 -14.909 -15.504 1.00 81.44 189 ASP A CA 1
ATOM 1493 C C . ASP A 1 189 ? -1.590 -15.415 -15.285 1.00 81.44 189 ASP A C 1
ATOM 1495 O O . ASP A 1 189 ? -2.468 -15.261 -16.132 1.00 81.44 189 ASP A O 1
ATOM 1499 N N . ASP A 1 190 ? -1.795 -16.071 -14.148 1.00 77.44 190 ASP A N 1
ATOM 1500 C CA . ASP A 1 190 ? -3.069 -16.601 -13.654 1.00 77.44 190 ASP A CA 1
ATOM 1501 C C . ASP A 1 190 ? -3.659 -15.717 -12.536 1.00 77.44 190 ASP A C 1
ATOM 1503 O O . ASP A 1 190 ? -4.381 -16.191 -11.647 1.00 77.44 190 ASP A O 1
ATOM 1507 N N . SER A 1 191 ? -3.291 -14.432 -12.532 1.00 74.56 191 SER A N 1
ATOM 1508 C CA . SER A 1 191 ? -3.795 -13.460 -11.567 1.00 74.56 191 SER A CA 1
ATOM 1509 C C . SER A 1 191 ? -5.230 -13.016 -11.863 1.00 74.56 191 SER A C 1
ATOM 1511 O O . SER A 1 191 ? -5.796 -13.262 -12.927 1.00 74.56 191 SER A O 1
ATOM 1513 N N . ASP A 1 192 ? -5.828 -12.332 -10.887 1.00 66.19 192 ASP A N 1
ATOM 1514 C CA . ASP A 1 192 ? -7.139 -11.686 -10.991 1.00 66.19 192 ASP A CA 1
ATOM 1515 C C . ASP A 1 192 ? -7.157 -10.515 -11.987 1.00 66.19 192 ASP A C 1
ATOM 1517 O O . ASP A 1 192 ? -8.226 -10.081 -12.415 1.00 66.19 192 ASP A O 1
ATOM 1521 N N . LYS A 1 193 ? -5.978 -10.003 -12.354 1.00 66.50 193 LYS A N 1
ATOM 1522 C CA . LYS A 1 193 ? -5.809 -8.845 -13.227 1.00 66.50 193 LYS A CA 1
ATOM 1523 C C . LYS A 1 193 ? -4.605 -9.055 -14.161 1.00 66.50 193 LYS A C 1
ATOM 1525 O O . LYS A 1 193 ? -3.547 -8.459 -13.944 1.00 66.50 193 LYS A O 1
ATOM 1530 N N . PRO A 1 194 ? -4.743 -9.910 -15.189 1.00 68.31 194 PRO A N 1
ATOM 1531 C CA . PRO A 1 194 ? -3.682 -10.108 -16.164 1.00 68.31 194 PRO A CA 1
ATOM 1532 C C . PRO A 1 194 ? -3.485 -8.824 -16.982 1.00 68.31 194 PRO A C 1
ATOM 1534 O O . PRO A 1 194 ? -4.445 -8.217 -17.459 1.00 68.31 194 PRO A O 1
ATOM 1537 N N . GLU A 1 195 ? -2.232 -8.410 -17.147 1.00 67.69 195 GLU A N 1
ATOM 1538 C CA . GLU A 1 195 ? -1.851 -7.215 -17.912 1.00 67.69 195 GLU A CA 1
ATOM 1539 C C . GLU A 1 195 ? -0.991 -7.631 -19.112 1.00 67.69 195 GLU A C 1
ATOM 1541 O O . GLU A 1 195 ? -0.350 -8.685 -19.098 1.00 67.69 195 GLU A O 1
ATOM 1546 N N . LYS A 1 196 ? -0.973 -6.821 -20.179 1.00 74.44 196 LYS A N 1
ATOM 1547 C CA . LYS A 1 196 ? -0.011 -7.040 -21.268 1.00 74.44 196 LYS A CA 1
ATOM 1548 C C . LYS A 1 196 ? 1.393 -6.809 -20.713 1.00 74.44 196 LYS A C 1
ATOM 1550 O O . LYS A 1 196 ? 1.645 -5.749 -20.148 1.00 74.44 196 LYS A O 1
ATOM 1555 N N . CYS A 1 197 ? 2.285 -7.780 -20.893 1.00 72.69 197 CYS A N 1
ATOM 1556 C CA . CYS A 1 197 ? 3.641 -7.689 -20.366 1.00 72.69 197 CYS A CA 1
ATOM 1557 C C . CYS A 1 197 ? 4.399 -6.528 -20.996 1.00 72.69 197 CYS A C 1
ATOM 1559 O O . CYS A 1 197 ? 4.555 -6.470 -22.217 1.00 72.69 197 CYS A O 1
ATOM 1561 N N . VAL A 1 198 ? 4.884 -5.633 -20.143 1.00 75.94 198 VAL A N 1
ATOM 1562 C CA . VAL A 1 198 ? 5.786 -4.550 -20.515 1.00 75.94 198 VAL A CA 1
ATOM 1563 C C . VAL A 1 198 ? 7.001 -4.631 -19.602 1.00 75.94 198 VAL A C 1
ATOM 1565 O O . VAL A 1 198 ? 6.853 -4.702 -18.385 1.00 75.94 198 VAL A O 1
ATOM 1568 N N . SER A 1 199 ? 8.190 -4.629 -20.199 1.00 73.69 199 SER A N 1
ATOM 1569 C CA . SER A 1 199 ? 9.484 -4.588 -19.520 1.00 73.69 199 SER A CA 1
ATOM 1570 C C . SER A 1 199 ? 10.286 -3.408 -20.071 1.00 73.69 199 SER A C 1
ATOM 1572 O O . SER A 1 199 ? 11.087 -3.527 -20.996 1.00 73.69 199 SER A O 1
ATOM 1574 N N . GLN A 1 200 ? 10.024 -2.213 -19.539 1.00 69.69 200 GLN A N 1
ATOM 1575 C CA . GLN A 1 200 ? 10.813 -1.021 -19.859 1.00 69.69 200 GLN A CA 1
ATOM 1576 C C . GLN A 1 200 ? 11.812 -0.762 -18.735 1.00 69.69 200 GLN A C 1
ATOM 1578 O O . GLN A 1 200 ? 11.467 -0.849 -17.562 1.00 69.69 200 GLN A O 1
ATOM 1583 N N . GLN A 1 201 ? 13.058 -0.457 -19.090 1.00 73.12 201 GLN A N 1
ATOM 1584 C CA . GLN A 1 201 ? 14.067 -0.035 -18.123 1.00 73.12 201 GLN A CA 1
ATOM 1585 C C . GLN A 1 201 ? 14.152 1.499 -18.173 1.00 73.12 201 GLN A C 1
ATOM 1587 O O . GLN A 1 201 ? 14.471 2.025 -19.244 1.00 73.12 201 GLN A O 1
ATOM 1592 N N . PRO A 1 202 ? 13.843 2.214 -17.074 1.00 68.69 202 PRO A N 1
ATOM 1593 C CA . PRO A 1 202 ? 14.006 3.664 -17.003 1.00 68.69 202 PRO A CA 1
ATOM 1594 C C . PRO A 1 202 ? 15.440 4.100 -17.336 1.00 68.69 202 PRO A C 1
ATOM 1596 O O . PRO A 1 202 ? 16.395 3.378 -17.045 1.00 68.69 202 PRO A O 1
ATOM 1599 N N . GLU A 1 203 ? 15.591 5.282 -17.940 1.00 65.56 203 GLU A N 1
ATOM 1600 C CA . GLU A 1 203 ? 16.910 5.894 -18.140 1.00 65.56 203 GLU A CA 1
ATOM 1601 C C . GLU A 1 203 ? 17.499 6.362 -16.800 1.00 65.56 203 GLU A C 1
ATOM 1603 O O . GLU A 1 203 ? 16.818 7.015 -16.011 1.00 65.56 203 GLU A O 1
ATOM 1608 N N . ASP A 1 204 ? 18.783 6.084 -16.571 1.00 69.56 204 ASP A N 1
ATOM 1609 C CA . ASP A 1 204 ? 19.526 6.342 -15.329 1.00 69.56 204 ASP A CA 1
ATOM 1610 C C . ASP A 1 204 ? 20.495 7.544 -15.426 1.00 69.56 204 ASP A C 1
ATOM 1612 O O . ASP A 1 204 ? 21.477 7.657 -14.690 1.00 69.56 204 ASP A O 1
ATOM 1616 N N . ASN A 1 205 ? 20.217 8.490 -16.329 1.00 73.44 205 ASN A N 1
ATOM 1617 C CA . ASN A 1 205 ? 21.097 9.626 -16.627 1.00 73.44 205 ASN A CA 1
ATOM 1618 C C . ASN A 1 205 ? 20.913 10.803 -15.649 1.00 73.44 205 ASN A C 1
ATOM 1620 O O . ASN A 1 205 ? 20.367 11.846 -16.021 1.00 73.44 205 ASN A O 1
ATOM 1624 N N . CYS A 1 206 ? 21.399 10.666 -14.413 1.00 81.38 206 CYS A N 1
ATOM 1625 C CA . CYS A 1 206 ? 21.330 11.730 -13.403 1.00 81.38 206 CYS A CA 1
ATOM 1626 C C . CYS A 1 206 ? 22.694 12.135 -12.841 1.00 81.38 206 CYS A C 1
ATOM 1628 O O . CYS A 1 206 ? 23.590 11.313 -12.652 1.00 81.38 206 CYS A O 1
ATOM 1630 N N . SER A 1 207 ? 22.860 13.426 -12.541 1.00 85.69 207 SER A N 1
ATOM 1631 C CA . SER A 1 207 ? 24.064 13.942 -11.889 1.00 85.69 207 SER A CA 1
ATOM 1632 C C . SER A 1 207 ? 24.062 13.635 -10.382 1.00 85.69 207 SER A C 1
ATOM 1634 O O . SER A 1 207 ? 22.997 13.565 -9.760 1.00 85.69 207 SER A O 1
ATOM 1636 N N . PRO A 1 208 ? 25.241 13.561 -9.729 1.00 84.31 208 PRO A N 1
ATOM 1637 C CA . PRO A 1 208 ? 25.327 13.371 -8.277 1.00 84.31 208 PRO A CA 1
ATOM 1638 C C . PRO A 1 208 ? 24.561 14.425 -7.462 1.00 84.31 208 PRO A C 1
ATOM 1640 O O . PRO A 1 208 ? 24.044 14.132 -6.389 1.00 84.31 208 PRO A O 1
ATOM 1643 N N . THR A 1 209 ? 24.453 15.656 -7.972 1.00 84.69 209 THR A N 1
ATOM 1644 C CA . THR A 1 209 ? 23.713 16.739 -7.308 1.00 84.69 209 THR A CA 1
ATOM 1645 C C . THR A 1 209 ? 22.203 16.526 -7.317 1.00 84.69 209 THR A C 1
ATOM 1647 O O . THR A 1 209 ? 21.540 16.928 -6.364 1.00 84.69 209 THR A O 1
ATOM 1650 N N . GLN A 1 210 ? 21.657 15.881 -8.351 1.00 84.25 210 GLN A N 1
ATOM 1651 C CA . GLN A 1 210 ? 20.220 15.621 -8.473 1.00 84.25 210 GLN A CA 1
ATOM 1652 C C . GLN A 1 210 ? 19.736 14.531 -7.508 1.00 84.25 210 GLN A C 1
ATOM 1654 O O . GLN A 1 210 ? 18.595 14.569 -7.062 1.00 84.25 210 GLN A O 1
ATOM 1659 N N . VAL A 1 211 ? 20.618 13.604 -7.129 1.00 88.50 211 VAL A N 1
ATOM 1660 C CA . VAL A 1 211 ? 20.310 12.485 -6.220 1.00 88.50 211 VAL A CA 1
ATOM 1661 C C . VAL A 1 211 ? 20.805 12.706 -4.786 1.00 88.50 211 VAL A C 1
ATOM 1663 O O . VAL A 1 211 ? 20.768 11.794 -3.964 1.00 88.50 211 VAL A O 1
ATOM 1666 N N . LYS A 1 212 ? 21.235 13.930 -4.448 1.00 88.50 212 LYS A N 1
ATOM 1667 C CA . LYS A 1 212 ? 21.805 14.286 -3.135 1.00 88.50 212 LYS A CA 1
ATOM 1668 C C . LYS A 1 212 ? 20.875 13.977 -1.952 1.00 88.50 212 LYS A C 1
ATOM 1670 O O . LYS A 1 212 ? 21.340 13.748 -0.841 1.00 88.50 212 LYS A O 1
ATOM 1675 N N . GLY A 1 213 ? 19.558 13.939 -2.178 1.00 86.69 213 GLY A N 1
ATOM 1676 C CA . GLY A 1 213 ? 18.584 13.540 -1.154 1.00 86.69 213 GLY A CA 1
ATOM 1677 C C . GLY A 1 213 ? 18.861 12.155 -0.553 1.00 86.69 213 GLY A C 1
ATOM 1678 O O . GLY A 1 213 ? 18.591 11.943 0.626 1.00 86.69 213 GLY A O 1
ATOM 1679 N N . CYS A 1 214 ? 19.478 11.251 -1.319 1.00 91.69 214 CYS A N 1
ATOM 1680 C CA . CYS A 1 214 ? 19.833 9.902 -0.880 1.00 91.69 214 CYS A CA 1
ATOM 1681 C C . CYS A 1 214 ? 20.968 9.854 0.151 1.00 91.69 214 CYS A C 1
ATOM 1683 O O . CYS A 1 214 ? 21.096 8.857 0.860 1.00 91.69 214 CYS A O 1
ATOM 1685 N N . ASP A 1 215 ? 21.759 10.924 0.296 1.00 92.31 215 ASP A N 1
ATOM 1686 C CA . ASP A 1 215 ? 22.887 10.980 1.240 1.00 92.31 215 ASP A CA 1
ATOM 1687 C C . ASP A 1 215 ? 22.442 10.830 2.705 1.00 92.31 215 ASP A C 1
ATOM 1689 O O . ASP A 1 215 ? 23.244 10.488 3.575 1.00 92.31 215 ASP A O 1
ATOM 1693 N N . ILE A 1 216 ? 21.152 11.034 2.994 1.00 91.62 216 ILE A N 1
ATOM 1694 C CA . ILE A 1 216 ? 20.573 10.794 4.319 1.00 91.62 216 ILE A CA 1
ATOM 1695 C C . ILE A 1 216 ? 20.723 9.333 4.776 1.00 91.62 216 ILE A C 1
ATOM 1697 O O . ILE A 1 216 ? 20.893 9.110 5.976 1.00 91.62 216 ILE A O 1
ATOM 1701 N N . LEU A 1 217 ? 20.748 8.357 3.856 1.00 91.81 217 LEU A N 1
ATOM 1702 C CA . LEU A 1 217 ? 21.011 6.942 4.163 1.00 91.81 217 LEU A CA 1
ATOM 1703 C C . LEU A 1 217 ? 22.413 6.733 4.755 1.00 91.81 217 LEU A C 1
ATOM 1705 O O . LEU A 1 217 ? 22.611 5.852 5.586 1.00 91.81 217 LEU A O 1
ATOM 1709 N N . SER A 1 218 ? 23.371 7.580 4.375 1.00 91.25 218 SER A N 1
ATOM 1710 C CA . SER A 1 218 ? 24.749 7.569 4.884 1.00 91.25 218 SER A CA 1
ATOM 1711 C C . SER A 1 218 ? 24.948 8.467 6.109 1.00 91.25 218 SER A C 1
ATOM 1713 O O . SER A 1 218 ? 26.063 8.592 6.615 1.00 91.25 218 SER A O 1
ATOM 1715 N N . SER A 1 219 ? 23.901 9.153 6.573 1.00 91.69 219 SER A N 1
ATOM 1716 C CA . SER A 1 219 ? 24.003 10.058 7.716 1.00 91.69 219 SER A CA 1
ATOM 1717 C C . SER A 1 219 ? 24.083 9.299 9.045 1.00 91.69 219 SER A C 1
ATOM 1719 O O . SER A 1 219 ? 23.787 8.106 9.136 1.00 91.69 219 SER A O 1
ATOM 1721 N N . ASN A 1 220 ? 24.413 10.017 10.124 1.00 89.94 220 ASN A N 1
ATOM 1722 C CA . ASN A 1 220 ? 24.434 9.451 11.479 1.00 89.94 220 ASN A CA 1
ATOM 1723 C C . ASN A 1 220 ? 23.094 8.819 11.906 1.00 89.94 220 ASN A C 1
ATOM 1725 O O . ASN A 1 220 ? 23.090 8.002 12.821 1.00 89.94 220 ASN A O 1
ATOM 1729 N N . LEU A 1 221 ? 21.985 9.163 11.240 1.00 88.81 221 LEU A N 1
ATOM 1730 C CA . LEU A 1 221 ? 20.653 8.613 11.489 1.00 88.81 221 LEU A CA 1
ATOM 1731 C C . LEU A 1 221 ? 20.601 7.086 11.338 1.00 88.81 221 LEU A C 1
ATOM 1733 O O . LEU A 1 221 ? 19.991 6.413 12.162 1.00 88.81 221 LEU A O 1
ATOM 1737 N N . PHE A 1 222 ? 21.260 6.542 10.311 1.00 91.25 222 PHE A N 1
ATOM 1738 C CA . PHE A 1 222 ? 21.259 5.104 10.024 1.00 91.25 222 PHE A CA 1
ATOM 1739 C C . PHE A 1 222 ? 22.489 4.379 10.567 1.00 91.25 222 PHE A C 1
ATOM 1741 O O . PHE A 1 222 ? 22.546 3.155 10.500 1.00 91.25 222 PHE A O 1
ATOM 1748 N N . LYS A 1 223 ? 23.453 5.096 11.159 1.00 92.38 223 LYS A N 1
ATOM 1749 C CA . LYS A 1 223 ? 24.759 4.547 11.550 1.00 92.38 223 LYS A CA 1
ATOM 1750 C C . LYS A 1 223 ? 24.658 3.279 12.401 1.00 92.38 223 LYS A C 1
ATOM 1752 O O . LYS A 1 223 ? 25.232 2.264 12.034 1.00 92.38 223 LYS A O 1
ATOM 1757 N N . THR A 1 224 ? 23.871 3.300 13.478 1.00 91.12 224 THR A N 1
ATOM 1758 C CA . THR A 1 224 ? 23.697 2.129 14.358 1.00 91.12 224 THR A CA 1
ATOM 1759 C C . THR A 1 224 ? 23.108 0.924 13.625 1.00 91.12 224 THR A C 1
ATOM 1761 O O . THR A 1 224 ? 23.467 -0.215 13.915 1.00 91.12 224 THR A O 1
ATOM 1764 N N . CYS A 1 225 ? 22.218 1.159 12.661 1.00 89.62 225 CYS A N 1
ATOM 1765 C CA . CYS A 1 225 ? 21.700 0.091 11.820 1.00 89.62 225 CYS A CA 1
ATOM 1766 C C . CYS A 1 225 ? 22.750 -0.414 10.835 1.00 89.62 225 CYS A C 1
ATOM 1768 O O . CYS A 1 225 ? 22.936 -1.620 10.737 1.00 89.62 225 CYS A O 1
ATOM 1770 N N . VAL A 1 226 ? 23.482 0.475 10.164 1.00 94.69 226 VAL A N 1
ATOM 1771 C CA . VAL A 1 226 ? 24.559 0.106 9.231 1.00 94.69 226 VAL A CA 1
ATOM 1772 C C . VAL A 1 226 ? 25.638 -0.716 9.939 1.00 94.69 226 VAL A C 1
ATOM 1774 O O . VAL A 1 226 ? 26.066 -1.735 9.403 1.00 94.69 226 VAL A O 1
ATOM 1777 N N . ASP A 1 227 ? 25.994 -0.359 11.175 1.00 94.31 227 ASP A N 1
ATOM 1778 C CA . ASP A 1 227 ? 26.918 -1.132 12.016 1.00 94.31 227 ASP A CA 1
ATOM 1779 C C . ASP A 1 227 ? 26.401 -2.562 12.285 1.00 94.31 227 ASP A C 1
ATOM 1781 O O . ASP A 1 227 ? 27.187 -3.494 12.461 1.00 94.31 227 ASP A O 1
ATOM 1785 N N . LYS A 1 228 ? 25.074 -2.758 12.304 1.00 91.12 228 LYS A N 1
ATOM 1786 C CA . LYS A 1 228 ? 24.422 -4.052 12.547 1.00 91.12 228 LYS A CA 1
ATOM 1787 C C . LYS A 1 228 ? 24.214 -4.878 11.279 1.00 91.12 228 LYS A C 1
ATOM 1789 O O . LYS A 1 228 ? 24.415 -6.091 11.318 1.00 91.12 228 LYS A O 1
ATOM 1794 N N . ILE A 1 229 ? 23.747 -4.253 10.199 1.00 86.38 229 ILE A N 1
ATOM 1795 C CA . ILE A 1 229 ? 23.346 -4.938 8.964 1.00 86.38 229 ILE A CA 1
ATOM 1796 C C . ILE A 1 229 ? 24.497 -5.024 7.948 1.00 86.38 229 ILE A C 1
ATOM 1798 O O . ILE A 1 229 ? 24.490 -5.903 7.089 1.00 86.38 229 ILE A O 1
ATOM 1802 N N . GLY A 1 230 ? 25.513 -4.169 8.084 1.00 91.19 230 GLY A N 1
ATOM 1803 C CA . GLY A 1 230 ? 26.718 -4.142 7.260 1.00 91.19 230 GLY A CA 1
ATOM 1804 C C . GLY A 1 230 ? 26.686 -3.106 6.132 1.00 91.19 230 GLY A C 1
ATOM 1805 O O . GLY A 1 230 ? 25.631 -2.699 5.642 1.00 91.19 230 GLY A O 1
ATOM 1806 N N . GLN A 1 231 ? 27.881 -2.709 5.685 1.00 91.88 231 GLN A N 1
ATOM 1807 C CA . GLN A 1 231 ? 28.075 -1.675 4.661 1.00 91.88 231 GLN A CA 1
ATOM 1808 C C . GLN A 1 231 ? 27.535 -2.078 3.283 1.00 91.88 231 GLN A C 1
ATOM 1810 O O . GLN A 1 231 ? 27.015 -1.230 2.561 1.00 91.88 231 GLN A O 1
ATOM 1815 N N . GLU A 1 232 ? 27.621 -3.363 2.922 1.00 88.69 232 GLU A N 1
ATOM 1816 C CA . GLU A 1 232 ? 27.085 -3.857 1.648 1.00 88.69 232 GLU A CA 1
ATOM 1817 C C . GLU A 1 232 ? 25.600 -3.531 1.517 1.00 88.69 232 GLU A C 1
ATOM 1819 O O . GLU A 1 232 ? 25.197 -3.001 0.489 1.00 88.69 232 GLU A O 1
ATOM 1824 N N . LYS A 1 233 ? 24.816 -3.728 2.588 1.00 89.31 233 LYS A N 1
ATOM 1825 C CA . LYS A 1 233 ? 23.376 -3.448 2.605 1.00 89.31 233 LYS A CA 1
ATOM 1826 C C . LYS A 1 233 ? 23.044 -1.969 2.424 1.00 89.31 233 LYS A C 1
ATOM 1828 O O . LYS A 1 233 ? 22.136 -1.643 1.663 1.00 89.31 233 LYS A O 1
ATOM 1833 N N . LEU A 1 234 ? 23.817 -1.079 3.049 1.00 92.12 234 LEU A N 1
ATOM 1834 C CA . LEU A 1 234 ? 23.708 0.364 2.819 1.00 92.12 234 LEU A CA 1
ATOM 1835 C C . LEU A 1 234 ? 23.959 0.714 1.344 1.00 92.12 234 LEU A C 1
ATOM 1837 O O . LEU A 1 234 ? 23.199 1.485 0.759 1.00 92.12 234 LEU A O 1
ATOM 1841 N N . ASN A 1 235 ? 24.993 0.135 0.728 1.00 91.50 235 ASN A N 1
ATOM 1842 C CA . ASN A 1 235 ? 25.337 0.429 -0.664 1.00 91.50 235 ASN A CA 1
ATOM 1843 C C . ASN A 1 235 ? 24.185 0.078 -1.625 1.00 91.50 235 ASN A C 1
ATOM 1845 O O . ASN A 1 235 ? 23.889 0.869 -2.518 1.00 91.50 235 ASN A O 1
ATOM 1849 N N . ARG A 1 236 ? 23.483 -1.041 -1.392 1.00 89.94 236 ARG A N 1
ATOM 1850 C CA . ARG A 1 236 ? 22.301 -1.464 -2.179 1.00 89.94 236 ARG A CA 1
ATOM 1851 C C . ARG A 1 236 ? 21.149 -0.460 -2.091 1.00 89.94 236 ARG A C 1
ATOM 1853 O O . ARG A 1 236 ? 20.524 -0.136 -3.098 1.00 89.94 236 ARG A O 1
ATOM 1860 N N . HIS A 1 237 ? 20.861 0.026 -0.881 1.00 89.38 237 HIS A N 1
ATOM 1861 C CA . HIS A 1 237 ? 19.800 1.017 -0.651 1.00 89.38 237 HIS A CA 1
ATOM 1862 C C . HIS A 1 237 ? 20.159 2.380 -1.237 1.00 89.38 237 HIS A C 1
ATOM 1864 O O . HIS A 1 237 ? 19.294 3.073 -1.766 1.00 89.38 237 HIS A O 1
ATOM 1870 N N . LEU A 1 238 ? 21.438 2.762 -1.194 1.00 91.38 238 LEU A N 1
ATOM 1871 C CA . LEU A 1 238 ? 21.929 3.969 -1.860 1.00 91.38 238 LEU A CA 1
ATOM 1872 C C . LEU A 1 238 ? 21.799 3.874 -3.382 1.00 91.38 238 LEU A C 1
ATOM 1874 O O . LEU A 1 238 ? 21.404 4.855 -4.007 1.00 91.38 238 LEU A O 1
ATOM 1878 N N . GLU A 1 239 ? 22.147 2.729 -3.973 1.00 89.81 239 GLU A N 1
ATOM 1879 C CA . GLU A 1 239 ? 21.987 2.470 -5.409 1.00 89.81 239 GLU A CA 1
ATOM 1880 C C . GLU A 1 239 ? 20.517 2.607 -5.821 1.00 89.81 239 GLU A C 1
ATOM 1882 O O . GLU A 1 239 ? 20.194 3.415 -6.690 1.00 89.81 239 GLU A O 1
ATOM 1887 N N . SER A 1 240 ? 19.633 1.932 -5.089 1.00 89.00 240 SER A N 1
ATOM 1888 C CA . SER A 1 240 ? 18.179 1.989 -5.260 1.00 89.00 240 SER A CA 1
ATOM 1889 C C . SER A 1 240 ? 17.610 3.400 -5.126 1.00 89.00 240 SER A C 1
ATOM 1891 O O . SER A 1 240 ? 16.929 3.885 -6.021 1.00 89.00 240 SER A O 1
ATOM 1893 N N . CYS A 1 241 ? 17.985 4.135 -4.076 1.00 89.00 241 CYS A N 1
ATOM 1894 C CA . CYS A 1 241 ? 17.533 5.515 -3.892 1.00 89.00 241 CYS A CA 1
ATOM 1895 C C . CYS A 1 241 ? 17.924 6.411 -5.061 1.00 89.00 241 CYS A C 1
ATOM 1897 O O . CYS A 1 241 ? 17.124 7.221 -5.530 1.00 89.00 241 CYS A O 1
ATOM 1899 N N . LYS A 1 242 ? 19.164 6.285 -5.539 1.00 89.94 242 LYS A N 1
ATOM 1900 C CA . LYS A 1 242 ? 19.637 7.086 -6.668 1.00 89.94 242 LYS A CA 1
ATOM 1901 C C . LYS A 1 242 ? 18.878 6.731 -7.937 1.00 89.94 242 LYS A C 1
ATOM 1903 O O . LYS A 1 242 ? 18.535 7.647 -8.679 1.00 89.94 242 LYS A O 1
ATOM 1908 N N . PHE A 1 243 ? 18.609 5.445 -8.153 1.00 84.81 243 PHE A N 1
ATOM 1909 C CA . PHE A 1 243 ? 17.812 4.965 -9.274 1.00 84.81 243 PHE A CA 1
ATOM 1910 C C . PHE A 1 243 ? 16.400 5.576 -9.252 1.00 84.81 243 PHE A C 1
ATOM 1912 O O . PHE A 1 243 ? 15.994 6.222 -10.221 1.00 84.81 243 PHE A O 1
ATOM 1919 N N . ASP A 1 244 ? 15.707 5.494 -8.117 1.00 81.69 244 ASP A N 1
ATOM 1920 C CA . ASP A 1 244 ? 14.341 6.005 -7.960 1.00 81.69 244 ASP A CA 1
ATOM 1921 C C . ASP A 1 244 ? 14.277 7.521 -8.096 1.00 81.69 244 ASP A C 1
ATOM 1923 O O . ASP A 1 244 ? 13.528 8.068 -8.903 1.00 81.69 244 ASP A O 1
ATOM 1927 N N . VAL A 1 245 ? 15.099 8.247 -7.338 1.00 83.69 245 VAL A N 1
ATOM 1928 C CA . VAL A 1 245 ? 15.123 9.714 -7.398 1.00 83.69 245 VAL A CA 1
ATOM 1929 C C . VAL A 1 245 ? 15.440 10.179 -8.819 1.00 83.69 245 VAL A C 1
ATOM 1931 O O . VAL A 1 245 ? 14.836 11.146 -9.288 1.00 83.69 245 VAL A O 1
ATOM 1934 N N . CYS A 1 246 ? 16.320 9.466 -9.529 1.00 84.50 246 CYS A N 1
ATOM 1935 C CA . CYS A 1 246 ? 16.664 9.762 -10.912 1.00 84.50 246 CYS A CA 1
ATOM 1936 C C . CYS A 1 246 ? 15.472 9.619 -11.869 1.00 84.50 246 CYS A C 1
ATOM 1938 O O . CYS A 1 246 ? 15.174 10.549 -12.626 1.00 84.50 246 CYS A O 1
ATOM 1940 N N . ALA A 1 247 ? 14.735 8.508 -11.784 1.00 79.00 247 ALA A N 1
ATOM 1941 C CA . ALA A 1 247 ? 13.584 8.239 -12.646 1.00 79.00 247 ALA A CA 1
ATOM 1942 C C . ALA A 1 247 ? 12.442 9.271 -12.487 1.00 79.00 247 ALA A C 1
ATOM 1944 O O . ALA A 1 247 ? 11.613 9.440 -13.387 1.00 79.00 247 ALA A O 1
ATOM 1945 N N . TYR A 1 248 ? 12.407 10.009 -11.369 1.00 76.31 248 TYR A N 1
ATOM 1946 C CA . TYR A 1 248 ? 11.312 10.919 -11.015 1.00 76.31 248 TYR A CA 1
ATOM 1947 C C . TYR A 1 248 ? 11.672 12.409 -10.973 1.00 76.31 248 TYR A C 1
ATOM 1949 O O . TYR A 1 248 ? 10.811 13.223 -10.635 1.00 76.31 248 TYR A O 1
ATOM 1957 N N . LEU A 1 249 ? 12.885 12.816 -11.372 1.00 74.31 249 LEU A N 1
ATOM 1958 C CA . LEU A 1 249 ? 13.335 14.219 -11.277 1.00 74.31 249 LEU A CA 1
ATOM 1959 C C . LEU A 1 249 ? 12.414 15.245 -11.957 1.00 74.31 249 LEU A C 1
ATOM 1961 O O . LEU A 1 249 ? 12.378 16.403 -11.548 1.00 74.31 249 LEU A O 1
ATOM 1965 N N . LYS A 1 250 ? 11.694 14.842 -13.009 1.00 65.25 250 LYS A N 1
ATOM 1966 C CA . LYS A 1 250 ? 10.807 15.720 -13.794 1.00 65.25 250 LYS A CA 1
ATOM 1967 C C . LYS A 1 250 ? 9.337 15.653 -13.363 1.00 65.25 250 LYS A C 1
ATOM 1969 O O . LYS A 1 250 ? 8.497 16.267 -14.014 1.00 65.25 250 LYS A O 1
ATOM 1974 N N . GLN A 1 251 ? 9.010 14.901 -12.311 1.00 61.56 251 GLN A N 1
ATOM 1975 C CA . GLN A 1 251 ? 7.631 14.673 -11.881 1.00 61.56 251 GLN A CA 1
ATOM 1976 C C . GLN A 1 251 ? 7.281 15.455 -10.605 1.00 61.56 251 GLN A C 1
ATOM 1978 O O . GLN A 1 251 ? 8.113 15.573 -9.698 1.00 61.56 251 GLN A O 1
ATOM 1983 N N . PRO A 1 252 ? 6.032 15.943 -10.465 1.00 49.88 252 PRO A N 1
ATOM 1984 C CA . PRO A 1 252 ? 5.532 16.359 -9.162 1.00 49.88 252 PRO A CA 1
ATOM 1985 C C . PRO A 1 252 ? 5.549 15.128 -8.239 1.00 49.88 252 PRO A C 1
ATOM 1987 O O . PRO A 1 252 ? 5.090 14.066 -8.651 1.00 49.88 252 PRO A O 1
ATOM 1990 N N . LYS A 1 253 ? 6.047 15.276 -6.997 1.00 64.81 253 LYS A N 1
ATOM 1991 C CA . LYS A 1 253 ? 6.209 14.233 -5.943 1.00 64.81 253 LYS A CA 1
ATOM 1992 C C . LYS A 1 253 ? 7.597 13.580 -5.782 1.00 64.81 253 LYS A C 1
ATOM 1994 O O . LYS A 1 253 ? 7.685 12.540 -5.132 1.00 64.81 253 LYS A O 1
ATOM 1999 N N . LEU A 1 254 ? 8.687 14.213 -6.225 1.00 71.12 254 LEU A N 1
ATOM 2000 C CA . LEU A 1 254 ? 10.060 13.738 -5.948 1.00 71.12 254 LEU A CA 1
ATOM 2001 C C . LEU A 1 254 ? 10.318 13.423 -4.457 1.00 71.12 254 LEU A C 1
ATOM 2003 O O . LEU A 1 254 ? 10.929 12.411 -4.126 1.00 71.12 254 LEU A O 1
ATOM 2007 N N . GLN A 1 255 ? 9.785 14.246 -3.547 1.00 76.50 255 GLN A N 1
ATOM 2008 C CA . GLN A 1 255 ? 9.883 14.011 -2.102 1.00 76.50 255 GLN A CA 1
ATOM 2009 C C . GLN A 1 255 ? 9.223 12.688 -1.679 1.00 76.50 255 GLN A C 1
ATOM 2011 O O . GLN A 1 255 ? 9.765 11.979 -0.841 1.00 76.50 255 GLN A O 1
ATOM 2016 N N . SER A 1 256 ? 8.080 12.318 -2.267 1.00 71.12 256 SER A N 1
ATOM 2017 C CA . SER A 1 256 ? 7.394 11.058 -1.947 1.00 71.12 256 SER A CA 1
ATOM 2018 C C . SER A 1 256 ? 8.208 9.840 -2.378 1.00 71.12 256 SER A C 1
ATOM 2020 O O . SER A 1 256 ? 8.210 8.843 -1.661 1.00 71.12 256 SER A O 1
ATOM 2022 N N . VAL A 1 257 ? 8.900 9.933 -3.516 1.00 75.25 257 VAL A N 1
ATOM 2023 C CA . VAL A 1 257 ? 9.795 8.881 -4.018 1.00 75.25 257 VAL A CA 1
ATOM 2024 C C . VAL A 1 257 ? 10.964 8.694 -3.059 1.00 75.25 257 VAL A C 1
ATOM 2026 O O . VAL A 1 257 ? 11.155 7.592 -2.558 1.00 75.25 257 VAL A O 1
ATOM 2029 N N . LEU A 1 258 ? 11.640 9.787 -2.684 1.00 80.56 258 LEU A N 1
ATOM 2030 C CA . LEU A 1 258 ? 12.700 9.749 -1.675 1.00 80.56 258 LEU A CA 1
ATOM 2031 C C . LEU A 1 258 ? 12.214 9.088 -0.375 1.00 80.56 258 LEU A C 1
ATOM 2033 O O . LEU A 1 258 ? 12.876 8.198 0.145 1.00 80.56 258 LEU A O 1
ATOM 2037 N N . CYS A 1 259 ? 11.039 9.467 0.131 1.00 78.50 259 CYS A N 1
ATOM 2038 C CA . CYS A 1 259 ? 10.491 8.874 1.350 1.00 78.50 259 CYS A CA 1
ATOM 2039 C C . CYS A 1 259 ? 10.283 7.358 1.238 1.00 78.50 259 CYS A C 1
ATOM 2041 O O . CYS A 1 259 ? 10.595 6.643 2.184 1.00 78.50 259 CYS A O 1
ATOM 2043 N N . LYS A 1 260 ? 9.796 6.856 0.098 1.00 73.69 260 LYS A N 1
ATOM 2044 C CA . LYS A 1 260 ? 9.614 5.411 -0.107 1.00 73.69 260 LYS A CA 1
ATOM 2045 C C . LYS A 1 260 ? 10.943 4.660 -0.092 1.00 73.69 260 LYS A C 1
ATOM 2047 O O . LYS A 1 260 ? 11.029 3.600 0.522 1.00 73.69 260 LYS A O 1
ATOM 2052 N N . THR A 1 261 ? 11.993 5.211 -0.700 1.00 78.69 261 THR A N 1
ATOM 2053 C CA . THR A 1 261 ? 13.285 4.519 -0.687 1.00 78.69 261 THR A CA 1
ATOM 2054 C C . THR A 1 261 ? 13.944 4.544 0.697 1.00 78.69 261 THR A C 1
ATOM 2056 O O . THR A 1 261 ? 14.561 3.563 1.107 1.00 78.69 261 THR A O 1
ATOM 2059 N N . LEU A 1 262 ? 13.758 5.614 1.479 1.00 83.31 262 LEU A N 1
ATOM 2060 C CA . LEU A 1 262 ? 14.215 5.661 2.877 1.00 83.31 262 LEU A CA 1
ATOM 2061 C C . LEU A 1 262 ? 13.452 4.694 3.786 1.00 83.31 262 LEU A C 1
ATOM 2063 O O . LEU A 1 262 ? 14.050 4.101 4.686 1.00 83.31 262 LEU A O 1
ATOM 2067 N N . GLU A 1 263 ? 12.154 4.517 3.536 1.00 77.81 263 GLU A N 1
ATOM 2068 C CA . GLU A 1 263 ? 11.324 3.526 4.220 1.00 77.81 263 GLU A CA 1
ATOM 2069 C C . GLU A 1 263 ? 11.888 2.115 4.024 1.00 77.81 263 GLU A C 1
ATOM 2071 O O . GLU A 1 263 ? 12.014 1.384 4.998 1.00 77.81 263 GLU A O 1
ATOM 2076 N N . SER A 1 264 ? 12.365 1.774 2.820 1.00 79.75 264 SER A N 1
ATOM 2077 C CA . SER A 1 264 ? 12.975 0.462 2.567 1.00 79.75 264 SER A CA 1
ATOM 2078 C C . SER A 1 264 ? 14.225 0.182 3.413 1.00 79.75 264 SER A C 1
ATOM 2080 O O . SER A 1 264 ? 14.431 -0.964 3.811 1.00 79.75 264 SER A O 1
ATOM 2082 N N . MET A 1 265 ? 15.068 1.185 3.678 1.00 84.88 265 MET A N 1
ATOM 2083 C CA . MET A 1 265 ? 16.227 1.015 4.564 1.00 84.88 265 MET A CA 1
ATOM 2084 C C . MET A 1 265 ? 15.781 0.905 6.023 1.00 84.88 265 MET A C 1
ATOM 2086 O O . MET A 1 265 ? 16.282 0.061 6.761 1.00 84.88 265 MET A O 1
ATOM 2090 N N . ALA A 1 266 ? 14.841 1.753 6.449 1.00 81.44 266 ALA A N 1
ATOM 2091 C CA . ALA A 1 266 ? 14.318 1.733 7.813 1.00 81.44 266 ALA A CA 1
ATOM 2092 C C . ALA A 1 266 ? 13.638 0.399 8.153 1.00 81.44 266 ALA A C 1
ATOM 2094 O O . ALA A 1 266 ? 13.834 -0.122 9.249 1.00 81.44 266 ALA A O 1
ATOM 2095 N N . ASP A 1 267 ? 12.920 -0.176 7.193 1.00 74.31 267 ASP A N 1
ATOM 2096 C CA . ASP A 1 267 ? 12.311 -1.497 7.286 1.00 74.31 267 ASP A CA 1
ATOM 2097 C C . ASP A 1 267 ? 13.366 -2.594 7.494 1.00 74.31 267 ASP A C 1
ATOM 2099 O O . ASP A 1 267 ? 13.236 -3.420 8.395 1.00 74.31 267 ASP A O 1
ATOM 2103 N N . GLU A 1 268 ? 14.453 -2.587 6.712 1.00 79.50 268 GLU A N 1
ATOM 2104 C CA . GLU A 1 268 ? 15.531 -3.571 6.886 1.00 79.50 268 GLU A CA 1
ATOM 2105 C C . GLU A 1 268 ? 16.270 -3.398 8.229 1.00 79.50 268 GLU A C 1
ATOM 2107 O O . GLU A 1 268 ? 16.736 -4.375 8.825 1.00 79.50 268 GLU A O 1
ATOM 2112 N N . CYS A 1 269 ? 16.343 -2.172 8.753 1.00 78.75 269 CYS A N 1
ATOM 2113 C CA . CYS A 1 269 ? 16.824 -1.918 10.109 1.00 78.75 269 CYS A CA 1
ATOM 2114 C C . CYS A 1 269 ? 15.888 -2.510 11.168 1.00 78.75 269 CYS A C 1
ATOM 2116 O O . CYS A 1 269 ? 16.359 -3.125 12.130 1.00 78.75 269 CYS A O 1
ATOM 2118 N N . GLU A 1 270 ? 14.575 -2.366 10.989 1.00 72.12 270 GLU A N 1
ATOM 2119 C CA . GLU A 1 270 ? 13.577 -2.900 11.911 1.00 72.12 270 GLU A CA 1
ATOM 2120 C C . GLU A 1 270 ? 13.572 -4.434 11.924 1.00 72.12 270 GLU A C 1
ATOM 2122 O O . GLU A 1 270 ? 13.518 -5.026 13.006 1.00 72.12 270 GLU A O 1
ATOM 2127 N N . ASP A 1 271 ? 13.749 -5.077 10.765 1.00 70.25 271 ASP A N 1
ATOM 2128 C CA . ASP A 1 271 ? 13.942 -6.530 10.649 1.00 70.25 271 ASP A CA 1
ATOM 2129 C C . ASP A 1 271 ? 15.196 -7.003 11.414 1.00 70.25 271 ASP A C 1
ATOM 2131 O O . ASP A 1 271 ? 15.235 -8.110 11.960 1.00 70.25 271 ASP A O 1
ATOM 2135 N N . ALA A 1 272 ? 16.216 -6.145 11.523 1.00 73.56 272 ALA A N 1
ATOM 2136 C CA . ALA A 1 272 ? 17.398 -6.364 12.359 1.00 73.56 272 ALA A CA 1
ATOM 2137 C C . ALA A 1 272 ? 17.196 -5.983 13.843 1.00 73.56 272 ALA A C 1
ATOM 2139 O O . ALA A 1 272 ? 18.133 -6.085 14.644 1.00 73.56 272 ALA A O 1
ATOM 2140 N N . GLY A 1 273 ? 15.984 -5.569 14.222 1.00 68.31 273 GLY A N 1
ATOM 2141 C CA . GLY A 1 273 ? 15.596 -5.170 15.573 1.00 68.31 273 GLY A CA 1
ATOM 2142 C C . GLY A 1 273 ? 15.932 -3.722 15.935 1.00 68.31 273 GLY A C 1
ATOM 2143 O O . GLY A 1 273 ? 15.896 -3.381 17.117 1.00 68.31 273 GLY A O 1
ATOM 2144 N N . ILE A 1 274 ? 16.273 -2.877 14.959 1.00 72.69 274 ILE A N 1
ATOM 2145 C CA . ILE A 1 274 ? 16.690 -1.486 15.162 1.00 72.69 274 ILE A CA 1
ATOM 2146 C C . ILE A 1 274 ? 15.638 -0.550 14.573 1.00 72.69 274 ILE A C 1
ATOM 2148 O O . ILE A 1 274 ? 15.548 -0.368 13.364 1.00 72.69 274 ILE A O 1
ATOM 2152 N N . PHE A 1 275 ? 14.867 0.093 15.445 1.00 70.19 275 PHE A N 1
ATOM 2153 C CA . PHE A 1 275 ? 13.942 1.146 15.040 1.00 70.19 275 PHE A CA 1
ATOM 2154 C C . PHE A 1 275 ? 14.687 2.466 14.798 1.00 70.19 275 PHE A C 1
ATOM 2156 O O . PHE A 1 275 ? 15.504 2.878 15.623 1.00 70.19 275 PHE A O 1
ATOM 2163 N N . ILE A 1 276 ? 14.369 3.152 13.697 1.00 67.88 276 ILE A N 1
ATOM 2164 C CA . ILE A 1 276 ? 14.933 4.461 13.350 1.00 67.88 276 ILE A CA 1
ATOM 2165 C C . ILE A 1 276 ? 13.800 5.452 13.108 1.00 67.88 276 ILE A C 1
ATOM 2167 O O . ILE A 1 276 ? 12.957 5.248 12.237 1.00 67.88 276 ILE A O 1
ATOM 2171 N N . ASP A 1 277 ? 13.825 6.576 13.822 1.00 68.81 277 ASP A N 1
ATOM 2172 C CA . ASP A 1 277 ? 12.904 7.685 13.580 1.00 68.81 277 ASP A CA 1
ATOM 2173 C C . ASP A 1 277 ? 13.435 8.619 12.475 1.00 68.81 277 ASP A C 1
ATOM 2175 O O . ASP A 1 277 ? 14.100 9.626 12.728 1.00 68.81 277 ASP A O 1
ATOM 2179 N N . TRP A 1 278 ? 13.194 8.241 11.217 1.00 74.50 278 TRP A N 1
ATOM 2180 C CA . TRP A 1 278 ? 13.783 8.911 10.054 1.00 74.50 278 TRP A CA 1
ATOM 2181 C C . TRP A 1 278 ? 12.888 9.976 9.407 1.00 74.50 278 TRP A C 1
ATOM 2183 O O . TRP A 1 278 ? 13.403 10.916 8.794 1.00 74.50 278 TRP A O 1
ATOM 2193 N N . ARG A 1 279 ? 11.557 9.866 9.531 1.00 71.94 279 ARG A N 1
ATOM 2194 C CA . ARG A 1 279 ? 10.614 10.664 8.723 1.00 71.94 279 ARG A CA 1
ATOM 2195 C C . ARG A 1 279 ? 10.696 12.160 9.017 1.00 71.94 279 ARG A C 1
ATOM 2197 O O . ARG A 1 279 ? 10.656 12.952 8.077 1.00 71.94 279 ARG A O 1
ATOM 2204 N N . LYS A 1 280 ? 10.865 12.552 10.287 1.00 70.56 280 LYS A N 1
ATOM 2205 C CA . LYS A 1 280 ? 11.029 13.963 10.684 1.00 70.56 280 LYS A CA 1
ATOM 2206 C C . LYS A 1 280 ? 12.272 14.575 10.038 1.00 70.56 280 LYS A C 1
ATOM 2208 O O . LYS A 1 280 ? 12.193 15.616 9.389 1.00 70.56 280 LYS A O 1
ATOM 2213 N N . THR A 1 281 ? 13.406 13.888 10.156 1.00 77.56 281 THR A N 1
ATOM 2214 C CA . THR A 1 281 ? 14.694 14.309 9.584 1.00 77.56 281 THR A CA 1
ATOM 2215 C C . THR A 1 281 ? 14.635 14.397 8.059 1.00 77.56 281 THR A C 1
ATOM 2217 O O . THR A 1 281 ? 15.143 15.349 7.470 1.00 77.56 281 THR A O 1
ATOM 2220 N N . ALA A 1 282 ? 13.965 13.434 7.424 1.00 76.06 282 ALA A N 1
ATOM 2221 C CA . ALA A 1 282 ? 13.805 13.359 5.976 1.00 76.06 282 ALA A CA 1
ATOM 2222 C C . ALA A 1 282 ? 12.722 14.293 5.407 1.00 76.06 282 ALA A C 1
ATOM 2224 O O . ALA A 1 282 ? 12.570 14.359 4.189 1.00 76.06 282 ALA A O 1
ATOM 2225 N N . LYS A 1 283 ? 11.964 15.006 6.258 1.00 76.31 283 LYS A N 1
ATOM 2226 C CA . LYS A 1 283 ? 10.776 15.798 5.879 1.00 76.31 283 LYS A CA 1
ATOM 2227 C C . LYS A 1 283 ? 9.712 14.976 5.142 1.00 76.31 283 LYS A C 1
ATOM 2229 O O . LYS A 1 283 ? 9.037 15.456 4.235 1.00 76.31 283 LYS A O 1
ATOM 2234 N N . CYS A 1 284 ? 9.550 13.728 5.556 1.00 72.31 284 CYS A N 1
ATOM 2235 C CA . CYS A 1 284 ? 8.541 12.808 5.049 1.00 72.31 284 CYS A CA 1
ATOM 2236 C C . CYS A 1 284 ? 7.263 12.919 5.880 1.00 72.31 284 CYS A C 1
ATOM 2238 O O . CYS A 1 284 ? 6.910 12.008 6.629 1.00 72.31 284 CYS A O 1
ATOM 2240 N N . VAL A 1 285 ? 6.628 14.089 5.781 1.00 63.59 285 VAL A N 1
ATOM 2241 C CA . VAL A 1 285 ? 5.424 14.463 6.532 1.00 63.59 285 VAL A CA 1
ATOM 2242 C C . VAL A 1 285 ? 4.180 13.973 5.796 1.00 63.59 285 VAL A C 1
ATOM 2244 O O . VAL A 1 285 ? 4.138 13.937 4.569 1.00 63.59 285 VAL A O 1
ATOM 2247 N N . CYS A 1 286 ? 3.167 13.585 6.558 1.00 58.41 286 CYS A N 1
ATOM 2248 C CA . CYS A 1 286 ? 1.869 13.194 6.038 1.00 58.41 286 CYS A CA 1
ATOM 2249 C C . CYS A 1 286 ? 1.048 14.443 5.679 1.00 58.41 286 CYS A C 1
ATOM 2251 O O . CYS A 1 286 ? 0.683 15.219 6.563 1.00 58.41 286 CYS A O 1
ATOM 2253 N N . ASP A 1 287 ? 0.785 14.642 4.388 1.00 50.00 287 ASP A N 1
ATOM 2254 C CA . ASP A 1 287 ? 0.052 15.785 3.822 1.00 50.00 287 ASP A CA 1
ATOM 2255 C C . ASP A 1 287 ? -1.402 15.446 3.446 1.00 50.00 287 ASP A C 1
ATOM 2257 O O . ASP A 1 287 ? -2.190 16.333 3.113 1.00 50.00 287 ASP A O 1
ATOM 2261 N N . LYS A 1 288 ? -1.781 14.164 3.527 1.00 56.41 288 LYS A N 1
ATOM 2262 C CA . LYS A 1 288 ? -3.147 13.711 3.257 1.00 56.41 288 LYS A CA 1
ATOM 2263 C C . LYS A 1 288 ? -4.103 14.166 4.354 1.00 56.41 288 LYS A C 1
ATOM 2265 O O . LYS A 1 288 ? -3.754 14.056 5.533 1.00 56.41 288 LYS A O 1
ATOM 2270 N N . PRO A 1 289 ? -5.332 14.581 4.001 1.00 55.62 289 PRO A N 1
ATOM 2271 C CA . PRO A 1 289 ? -6.295 14.919 5.019 1.00 55.62 289 PRO A CA 1
ATOM 2272 C C . PRO A 1 289 ? -6.709 13.697 5.834 1.00 55.62 289 PRO A C 1
ATOM 2274 O O . PRO A 1 289 ? -7.260 12.748 5.280 1.00 55.62 289 PRO A O 1
ATOM 2277 N N . VAL A 1 290 ? -6.420 13.684 7.133 1.00 68.88 290 VAL A N 1
ATOM 2278 C CA . VAL A 1 290 ? -6.729 12.547 8.006 1.00 68.88 290 VAL A CA 1
ATOM 2279 C C . VAL A 1 290 ? -6.994 13.020 9.431 1.00 68.88 290 VAL A C 1
ATOM 2281 O O . VAL A 1 290 ? -6.232 13.793 10.000 1.00 68.88 290 VAL A O 1
ATOM 2284 N N . ASP A 1 291 ? -8.082 12.555 10.035 1.00 74.31 291 ASP A N 1
ATOM 2285 C CA . ASP A 1 291 ? -8.322 12.746 11.467 1.00 74.31 291 ASP A CA 1
ATOM 2286 C C . ASP A 1 291 ? -7.818 11.492 12.201 1.00 74.31 291 ASP A C 1
ATOM 2288 O O . ASP A 1 291 ? -8.294 10.389 11.935 1.00 74.31 291 ASP A O 1
ATOM 2292 N N . VAL A 1 292 ? -6.871 11.629 13.129 1.00 79.75 292 VAL A N 1
ATOM 2293 C CA . VAL A 1 292 ? -6.392 10.531 13.983 1.00 79.75 292 VAL A CA 1
ATOM 2294 C C . VAL A 1 292 ? -6.927 10.717 15.400 1.00 79.75 292 VAL A C 1
ATOM 2296 O O . VAL A 1 292 ? -6.652 11.712 16.071 1.00 79.75 292 VAL A O 1
ATOM 2299 N N . VAL A 1 293 ? -7.700 9.741 15.867 1.00 82.00 293 VAL A N 1
ATOM 2300 C CA . VAL A 1 293 ? -8.306 9.720 17.199 1.00 82.00 293 VAL A CA 1
ATOM 2301 C C . VAL A 1 293 ? -7.615 8.660 18.044 1.00 82.00 293 VAL A C 1
ATOM 2303 O O . VAL A 1 293 ? -7.722 7.471 17.755 1.00 82.00 293 VAL A O 1
ATOM 2306 N N . PHE A 1 294 ? -6.952 9.065 19.121 1.00 86.56 294 PHE A N 1
ATOM 2307 C CA . PHE A 1 294 ? -6.408 8.136 20.106 1.00 86.56 294 PHE A CA 1
ATOM 2308 C C . PHE A 1 294 ? -7.455 7.849 21.181 1.00 86.56 294 PHE A C 1
ATOM 2310 O O . PHE A 1 294 ? -7.805 8.733 21.965 1.00 86.56 294 PHE A O 1
ATOM 2317 N N . LEU A 1 295 ? -7.950 6.613 21.212 1.00 85.50 295 LEU A N 1
ATOM 2318 C CA . LEU A 1 295 ? -8.873 6.110 22.221 1.00 85.50 295 LEU A CA 1
ATOM 2319 C C . LEU A 1 295 ? -8.084 5.330 23.283 1.00 85.50 295 LEU A C 1
ATOM 2321 O O . LEU A 1 295 ? -7.581 4.238 23.020 1.00 85.50 295 LEU A O 1
ATOM 2325 N N . MET A 1 296 ? -7.967 5.901 24.480 1.00 85.81 296 MET A N 1
ATOM 2326 C CA . MET A 1 296 ? -7.106 5.405 25.554 1.00 85.81 296 MET A CA 1
ATOM 2327 C C . MET A 1 296 ? -7.916 4.911 26.753 1.00 85.81 296 MET A C 1
ATOM 2329 O O . MET A 1 296 ? -8.760 5.627 27.300 1.00 85.81 296 MET A O 1
ATOM 2333 N N . GLU A 1 297 ? -7.615 3.697 27.199 1.00 81.50 297 GLU A N 1
ATOM 2334 C CA . GLU A 1 297 ? -8.167 3.119 28.420 1.00 81.50 297 GLU A CA 1
ATOM 2335 C C . GLU A 1 297 ? -7.462 3.710 29.653 1.00 81.50 297 GLU A C 1
ATOM 2337 O O . GLU A 1 297 ? -6.271 3.491 29.859 1.00 81.50 297 GLU A O 1
ATOM 2342 N N . ALA A 1 298 ? -8.180 4.476 30.480 1.00 78.38 298 ALA A N 1
ATOM 2343 C CA . ALA A 1 298 ? -7.581 5.281 31.553 1.00 78.38 298 ALA A CA 1
ATOM 2344 C C . ALA A 1 298 ? -7.573 4.607 32.936 1.00 78.38 298 ALA A C 1
ATOM 2346 O O . ALA A 1 298 ? -7.295 5.282 33.928 1.00 78.38 298 ALA A O 1
ATOM 2347 N N . SER A 1 299 ? -7.905 3.313 33.027 1.00 74.69 299 SER A N 1
ATOM 2348 C CA . SER A 1 299 ? -8.019 2.627 34.324 1.00 74.69 299 SER A CA 1
ATOM 2349 C C . SER A 1 299 ? -7.504 1.194 34.404 1.00 74.69 299 SER A C 1
ATOM 2351 O O . SER A 1 299 ? -7.242 0.724 35.506 1.00 74.69 299 SER A O 1
ATOM 2353 N N . ALA A 1 300 ? -7.344 0.495 33.279 1.00 68.69 300 ALA A N 1
ATOM 2354 C CA . ALA A 1 300 ? -6.869 -0.891 33.287 1.00 68.69 300 ALA A CA 1
ATOM 2355 C C . ALA A 1 300 ? -5.346 -1.034 33.117 1.00 68.69 300 ALA A C 1
ATOM 2357 O O . ALA A 1 300 ? -4.806 -2.128 33.268 1.00 68.69 300 ALA A O 1
ATOM 2358 N N . ILE A 1 301 ? -4.654 0.067 32.822 1.00 72.56 301 ILE A N 1
ATOM 2359 C CA . ILE A 1 301 ? -3.190 0.149 32.758 1.00 72.56 301 ILE A CA 1
ATOM 2360 C C . ILE A 1 301 ? -2.669 0.948 33.951 1.00 72.56 301 ILE A C 1
ATOM 2362 O O . ILE A 1 301 ? -3.382 1.792 34.473 1.00 72.56 301 ILE A O 1
ATOM 2366 N N . GLY A 1 302 ? -1.442 0.708 34.411 1.00 77.94 302 GLY A N 1
ATOM 2367 C CA . GLY A 1 302 ? -0.868 1.471 35.522 1.00 77.94 302 GLY A CA 1
ATOM 2368 C C . GLY A 1 302 ? -0.696 2.961 35.189 1.00 77.94 302 GLY A C 1
ATOM 2369 O O . GLY A 1 302 ? -0.529 3.340 34.034 1.00 77.94 302 GLY A O 1
ATOM 2370 N N . LYS A 1 303 ? -0.662 3.834 36.205 1.00 83.62 303 LYS A N 1
ATOM 2371 C CA . LYS A 1 303 ? -0.517 5.293 36.003 1.00 83.62 303 LYS A CA 1
ATOM 2372 C C . LYS A 1 303 ? 0.714 5.674 35.166 1.00 83.62 303 LYS A C 1
ATOM 2374 O O . LYS A 1 303 ? 0.609 6.514 34.283 1.00 83.62 303 LYS A O 1
ATOM 2379 N N . LEU A 1 304 ? 1.868 5.059 35.441 1.00 82.62 304 LEU A N 1
ATOM 2380 C CA . LEU A 1 304 ? 3.105 5.306 34.684 1.00 82.62 304 LEU A CA 1
ATOM 2381 C C . LEU A 1 304 ? 2.953 4.903 33.211 1.00 82.62 304 LEU A C 1
ATOM 2383 O O . LEU A 1 304 ? 3.348 5.642 32.321 1.00 82.62 304 LEU A O 1
ATOM 2387 N N . GLN A 1 305 ? 2.297 3.772 32.972 1.00 81.44 305 GLN A N 1
ATOM 2388 C CA . GLN A 1 305 ? 2.019 3.241 31.641 1.00 81.44 305 GLN A CA 1
ATOM 2389 C C . GLN A 1 305 ? 1.047 4.137 30.861 1.00 81.44 305 GLN A C 1
ATOM 2391 O O . GLN A 1 305 ? 1.226 4.368 29.671 1.00 81.44 305 GLN A O 1
ATOM 2396 N N . PHE A 1 306 ? 0.038 4.705 31.527 1.00 85.44 306 PHE A N 1
ATOM 2397 C CA . PHE A 1 306 ? -0.867 5.678 30.910 1.00 85.44 306 PHE A CA 1
ATOM 2398 C C . PHE A 1 306 ? -0.134 6.956 30.462 1.00 85.44 306 PHE A C 1
ATOM 2400 O O . PHE A 1 306 ? -0.414 7.473 29.380 1.00 85.44 306 PHE A O 1
ATOM 2407 N N . GLU A 1 307 ? 0.849 7.433 31.234 1.00 85.94 307 GLU A N 1
ATOM 2408 C CA . GLU A 1 307 ? 1.706 8.556 30.823 1.00 85.94 307 GLU A CA 1
ATOM 2409 C C . GLU A 1 307 ? 2.607 8.203 29.622 1.00 85.94 307 GLU A C 1
ATOM 2411 O O . GLU A 1 307 ? 2.832 9.046 28.751 1.00 85.94 307 GLU A O 1
ATOM 2416 N N . GLU A 1 308 ? 3.049 6.949 29.493 1.00 84.69 308 GLU A N 1
ATOM 2417 C CA . GLU A 1 308 ? 3.761 6.480 28.295 1.00 84.69 308 GLU A CA 1
ATOM 2418 C C . GLU A 1 308 ? 2.857 6.470 27.050 1.00 84.69 308 GLU A C 1
ATOM 2420 O O . GLU A 1 308 ? 3.292 6.904 25.983 1.00 84.69 308 GLU A O 1
ATOM 2425 N N . ILE A 1 309 ? 1.582 6.071 27.170 1.00 86.44 309 ILE A N 1
ATOM 2426 C CA . ILE A 1 309 ? 0.614 6.133 26.054 1.00 86.44 309 ILE A CA 1
ATOM 2427 C C . ILE A 1 309 ? 0.330 7.579 25.637 1.00 86.44 309 ILE A C 1
ATOM 2429 O O . ILE A 1 309 ? 0.244 7.868 24.442 1.00 86.44 309 ILE A O 1
ATOM 2433 N N . LYS A 1 310 ? 0.213 8.506 26.596 1.00 86.88 310 LYS A N 1
ATOM 2434 C CA . LYS A 1 310 ? 0.087 9.941 26.298 1.00 86.88 310 LYS A CA 1
ATOM 2435 C C . LYS A 1 310 ? 1.279 10.440 25.491 1.00 86.88 310 LYS A C 1
ATOM 2437 O O . LYS A 1 310 ? 1.086 11.028 24.428 1.00 86.88 310 LYS A O 1
ATOM 2442 N N . SER A 1 311 ? 2.491 10.161 25.977 1.00 85.38 311 SER A N 1
ATOM 2443 C CA . SER A 1 311 ? 3.743 10.523 25.305 1.00 85.38 311 SER A CA 1
ATOM 2444 C C . SER A 1 311 ? 3.783 9.959 23.881 1.00 85.38 311 SER A C 1
ATOM 2446 O O . SER A 1 311 ? 3.980 10.700 22.913 1.00 85.38 311 SER A O 1
ATOM 2448 N N . PHE A 1 312 ? 3.458 8.672 23.734 1.00 85.75 312 PHE A N 1
ATOM 2449 C CA . PHE A 1 312 ? 3.335 8.005 22.444 1.00 85.75 312 PHE A CA 1
ATOM 2450 C C . PHE A 1 312 ? 2.366 8.728 21.503 1.00 85.75 312 PHE A C 1
ATOM 2452 O O . PHE A 1 312 ? 2.736 9.055 20.376 1.00 85.75 312 PHE A O 1
ATOM 2459 N N . ALA A 1 313 ? 1.149 9.024 21.951 1.00 86.31 313 ALA A N 1
ATOM 2460 C CA . ALA A 1 313 ? 0.135 9.655 21.117 1.00 86.31 313 ALA A CA 1
ATOM 2461 C C . ALA A 1 313 ? 0.521 11.089 20.716 1.00 86.31 313 ALA A C 1
ATOM 2463 O O . ALA A 1 313 ? 0.344 11.477 19.563 1.00 86.31 313 ALA A O 1
ATOM 2464 N N . THR A 1 314 ? 1.133 11.859 21.624 1.00 84.31 314 THR A N 1
ATOM 2465 C CA . THR A 1 314 ? 1.654 13.200 21.301 1.00 84.31 314 THR A CA 1
ATOM 2466 C C . THR A 1 314 ? 2.831 13.168 20.337 1.00 84.31 314 THR A C 1
ATOM 2468 O O . THR A 1 314 ? 3.001 14.098 19.556 1.00 84.31 314 THR A O 1
ATOM 2471 N N . SER A 1 315 ? 3.601 12.077 20.307 1.00 82.94 315 SER A N 1
ATOM 2472 C CA . SER A 1 315 ? 4.741 11.939 19.398 1.00 82.94 315 SER A CA 1
ATOM 2473 C C . SER A 1 315 ? 4.343 11.869 17.916 1.00 82.94 315 SER A C 1
ATOM 2475 O O . SER A 1 315 ? 5.214 11.914 17.052 1.00 82.94 315 SER A O 1
ATOM 2477 N N . PHE A 1 316 ? 3.050 11.751 17.592 1.00 78.06 316 PHE A N 1
ATOM 2478 C CA . PHE A 1 316 ? 2.548 11.858 16.219 1.00 78.06 316 PHE A CA 1
ATOM 2479 C C . PHE A 1 316 ? 2.541 13.303 15.697 1.00 78.06 316 PHE A C 1
ATOM 2481 O O . PHE A 1 316 ? 2.558 13.496 14.483 1.00 78.06 316 PHE A O 1
ATOM 2488 N N . LEU A 1 317 ? 2.585 14.312 16.578 1.00 74.19 317 LEU A N 1
ATOM 2489 C CA . LEU A 1 317 ? 2.710 15.725 16.190 1.00 74.19 317 LEU A CA 1
ATOM 2490 C C . LEU A 1 317 ? 3.951 15.996 15.331 1.00 74.19 317 LEU A C 1
ATOM 2492 O O . LEU A 1 317 ? 3.928 16.871 14.476 1.00 74.19 317 LEU A O 1
ATOM 2496 N N . ASP A 1 318 ? 5.011 15.209 15.508 1.00 70.06 318 ASP A N 1
ATOM 2497 C CA . ASP A 1 318 ? 6.246 15.317 14.729 1.00 70.06 318 ASP A CA 1
ATOM 2498 C C . ASP A 1 318 ? 6.094 14.900 13.247 1.00 70.06 318 ASP A C 1
ATOM 2500 O O . ASP A 1 318 ? 6.990 15.163 12.445 1.00 70.06 318 ASP A O 1
ATOM 2504 N N . PHE A 1 319 ? 4.985 14.245 12.875 1.00 67.44 319 PHE A N 1
ATOM 2505 C CA . PHE A 1 319 ? 4.784 13.591 11.568 1.00 67.44 319 PHE A CA 1
ATOM 2506 C C . PHE A 1 319 ? 3.607 14.159 10.774 1.00 67.44 319 PHE A C 1
ATOM 2508 O O . PHE A 1 319 ? 3.405 13.789 9.613 1.00 67.44 319 PHE A O 1
ATOM 2515 N N . PHE A 1 320 ? 2.836 15.047 11.394 1.00 67.75 320 PHE A N 1
ATOM 2516 C CA . PHE A 1 320 ? 1.641 15.642 10.825 1.00 67.75 320 PHE A CA 1
ATOM 2517 C C . PHE A 1 320 ? 1.786 17.156 10.759 1.00 67.75 320 PHE A C 1
ATOM 2519 O O . PHE A 1 320 ? 2.154 17.800 11.738 1.00 67.75 320 PHE A O 1
ATOM 2526 N N . THR A 1 321 ? 1.424 17.744 9.622 1.00 59.44 321 THR A N 1
ATOM 2527 C CA . THR A 1 321 ? 1.164 19.184 9.559 1.00 59.44 321 THR A CA 1
ATOM 2528 C C . THR A 1 321 ? -0.289 19.411 9.951 1.00 59.44 321 THR A C 1
ATOM 2530 O O . THR A 1 321 ? -1.191 19.159 9.148 1.00 59.44 321 THR A O 1
ATOM 2533 N N . LEU A 1 322 ? -0.520 19.838 11.197 1.00 62.31 322 LEU A N 1
ATOM 2534 C CA . LEU A 1 322 ? -1.862 20.175 11.670 1.00 62.31 322 LEU A CA 1
ATOM 2535 C C . LEU A 1 322 ? -2.406 21.374 10.887 1.00 62.31 322 LEU A C 1
ATOM 2537 O O . LEU A 1 322 ? -1.725 22.388 10.747 1.00 62.31 322 LEU A O 1
ATOM 2541 N N . SER A 1 323 ? -3.621 21.256 10.360 1.00 51.00 323 SER A N 1
ATOM 2542 C CA . SER A 1 323 ? -4.347 22.375 9.750 1.00 51.00 323 SER A CA 1
ATOM 2543 C C . SER A 1 323 ? -5.828 22.045 9.610 1.00 51.00 323 SER A C 1
ATOM 2545 O O . SER A 1 323 ? -6.190 20.866 9.518 1.00 51.00 323 SER A O 1
ATOM 2547 N N . LEU A 1 324 ? -6.686 23.067 9.490 1.00 46.06 324 LEU A N 1
ATOM 2548 C CA . LEU A 1 324 ? -8.135 22.911 9.274 1.00 46.06 324 LEU A CA 1
ATOM 2549 C C . LEU A 1 324 ? -8.487 22.002 8.086 1.00 46.06 324 LEU A C 1
ATOM 2551 O O . LEU A 1 324 ? -9.575 21.430 8.076 1.00 46.06 324 LEU A O 1
ATOM 2555 N N . TYR A 1 325 ? -7.575 21.846 7.123 1.00 46.16 325 TYR A N 1
ATOM 2556 C CA . TYR A 1 325 ? -7.810 21.181 5.839 1.00 46.16 325 TYR A CA 1
ATOM 2557 C C . TYR A 1 325 ? -6.895 19.972 5.579 1.00 46.16 325 TYR A C 1
ATOM 2559 O O . TYR A 1 325 ? -6.968 19.380 4.504 1.00 46.16 325 TYR A O 1
ATOM 2567 N N . SER A 1 326 ? -6.029 19.608 6.531 1.00 54.25 326 SER A N 1
ATOM 2568 C CA . SER A 1 326 ? -5.138 18.446 6.433 1.00 54.25 326 SER A CA 1
ATOM 2569 C C . SER A 1 326 ? -5.376 17.496 7.607 1.00 54.25 326 SER A C 1
ATOM 2571 O O . SER A 1 326 ? -6.256 16.641 7.547 1.00 54.25 326 SER A O 1
ATOM 2573 N N . VAL A 1 327 ? -4.632 17.633 8.700 1.00 63.69 327 VAL A N 1
ATOM 2574 C CA . VAL A 1 327 ? -4.585 16.620 9.754 1.00 63.69 327 VAL A CA 1
ATOM 2575 C C . VAL A 1 327 ? -5.133 17.143 11.072 1.00 63.69 327 VAL A C 1
ATOM 2577 O O . VAL A 1 327 ? -4.762 18.228 11.521 1.00 63.69 327 VAL A O 1
ATOM 2580 N N . GLY A 1 328 ? -5.975 16.338 11.726 1.00 69.56 328 GLY A N 1
ATOM 2581 C CA . GLY A 1 328 ? -6.440 16.578 13.089 1.00 69.56 328 GLY A CA 1
ATOM 2582 C C . GLY A 1 328 ? -6.066 15.447 14.041 1.00 69.56 328 GLY A C 1
ATOM 2583 O O . GLY A 1 328 ? -6.370 14.291 13.774 1.00 69.56 328 GLY A O 1
ATOM 2584 N N . LEU A 1 329 ? -5.456 15.774 15.183 1.00 76.69 329 LEU A N 1
ATOM 2585 C CA . LEU A 1 329 ? -5.239 14.826 16.281 1.00 76.69 329 LEU A CA 1
ATOM 2586 C C . LEU A 1 329 ? -6.281 15.047 17.379 1.00 76.69 329 LEU A C 1
ATOM 2588 O O . LEU A 1 329 ? -6.543 16.184 17.768 1.00 76.69 329 LEU A O 1
ATOM 2592 N N . ARG A 1 330 ? -6.872 13.966 17.895 1.00 77.94 330 ARG A N 1
ATOM 2593 C CA . ARG A 1 330 ? -7.852 14.023 18.991 1.00 77.94 330 ARG A CA 1
ATOM 2594 C C . ARG A 1 330 ? -7.578 12.942 20.024 1.00 77.94 330 ARG A C 1
ATOM 2596 O O . ARG A 1 330 ? -7.182 11.833 19.670 1.00 77.94 330 ARG A O 1
ATOM 2603 N N . PHE A 1 331 ? -7.865 13.242 21.286 1.00 80.06 331 PHE A N 1
ATOM 2604 C CA . PHE A 1 331 ? -7.708 12.298 22.387 1.00 80.06 331 PHE A CA 1
ATOM 2605 C C . PHE A 1 331 ? -9.053 12.016 23.050 1.00 80.06 331 PHE A C 1
ATOM 2607 O O . PHE A 1 331 ? -9.831 12.925 23.351 1.00 80.06 331 PHE A O 1
ATOM 2614 N N . LEU A 1 332 ? -9.323 10.737 23.281 1.00 79.50 332 LEU A N 1
ATOM 2615 C CA . LEU A 1 332 ? -10.509 10.267 23.972 1.00 79.50 332 LEU A CA 1
ATOM 2616 C C . LEU A 1 332 ? -10.084 9.295 25.066 1.00 79.50 332 LEU A C 1
ATOM 2618 O O . LEU A 1 332 ? -9.455 8.281 24.776 1.00 79.50 332 LEU A O 1
ATOM 2622 N N . THR A 1 333 ? -10.442 9.585 26.312 1.00 80.75 333 THR A N 1
ATOM 2623 C CA . THR A 1 333 ? -10.201 8.670 27.430 1.00 80.75 333 THR A CA 1
ATOM 2624 C C . THR A 1 333 ? -11.505 8.072 27.926 1.00 80.75 333 THR A C 1
ATOM 2626 O O . THR A 1 333 ? -12.557 8.720 27.913 1.00 80.75 333 THR A O 1
ATOM 2629 N N . PHE A 1 334 ? -11.446 6.815 28.360 1.00 78.75 334 PHE A N 1
ATOM 2630 C CA . PHE A 1 334 ? -12.597 6.127 28.936 1.00 78.75 334 PHE A CA 1
ATOM 2631 C C . PHE A 1 334 ? -12.221 5.318 30.180 1.00 78.75 334 PHE A C 1
ATOM 2633 O O . PHE A 1 334 ? -11.127 4.756 30.267 1.00 78.75 334 PHE A O 1
ATOM 2640 N N . TRP A 1 335 ? -13.150 5.266 31.138 1.00 75.50 335 TRP A N 1
ATOM 2641 C CA . TRP A 1 335 ? -13.081 4.443 32.349 1.00 75.50 335 TRP A CA 1
ATOM 2642 C C . TRP A 1 335 ? -14.497 4.110 32.857 1.00 75.50 335 TRP A C 1
ATOM 2644 O O . TRP A 1 335 ? -15.454 4.853 32.615 1.00 75.50 335 TRP A O 1
ATOM 2654 N N . GLY A 1 336 ? -14.654 2.996 33.578 1.00 69.75 336 GLY A N 1
ATOM 2655 C CA . GLY A 1 336 ? -15.936 2.605 34.178 1.00 69.75 336 GLY A CA 1
ATOM 2656 C C . GLY A 1 336 ? -17.068 2.342 33.165 1.00 69.75 336 GLY A C 1
ATOM 2657 O O . GLY A 1 336 ? -16.825 1.908 32.037 1.00 69.75 336 GLY A O 1
ATOM 2658 N N . ASN A 1 337 ? -18.324 2.579 33.584 1.00 58.12 337 ASN A N 1
ATOM 2659 C CA . ASN A 1 337 ? -19.544 2.284 32.804 1.00 58.12 337 ASN A CA 1
ATOM 2660 C C . ASN A 1 337 ? -20.097 3.466 31.987 1.00 58.12 337 ASN A C 1
ATOM 2662 O O . ASN A 1 337 ? -20.918 3.229 31.101 1.00 58.12 337 ASN A O 1
ATOM 2666 N N . SER A 1 338 ? -19.681 4.710 32.265 1.00 49.97 338 SER A N 1
ATOM 2667 C CA . SER A 1 338 ? -20.406 5.894 31.761 1.00 49.97 338 SER A CA 1
ATOM 2668 C C . SER A 1 338 ? -19.560 7.152 31.524 1.00 49.97 338 SER A C 1
ATOM 2670 O O . SER A 1 338 ? -20.125 8.177 31.147 1.00 49.97 338 SER A O 1
ATOM 2672 N N . TYR A 1 339 ? -18.241 7.120 31.742 1.00 54.16 339 TYR A N 1
ATOM 2673 C CA . TYR A 1 339 ? -17.403 8.313 31.609 1.00 54.16 339 TYR A CA 1
ATOM 2674 C C . TYR A 1 339 ? -16.461 8.171 30.420 1.00 54.16 339 TYR A C 1
ATOM 2676 O O . TYR A 1 339 ? -15.419 7.521 30.478 1.00 54.16 339 TYR A O 1
ATOM 2684 N N . THR A 1 340 ? -16.862 8.786 29.313 1.00 52.53 340 THR A N 1
ATOM 2685 C CA . THR A 1 340 ? -15.964 9.100 28.209 1.00 52.53 340 THR A CA 1
ATOM 2686 C C . THR A 1 340 ? -15.744 10.607 28.246 1.00 52.53 340 THR A C 1
ATOM 2688 O O . THR A 1 340 ? -16.644 11.368 27.890 1.00 52.53 340 THR A O 1
ATOM 2691 N N . TYR A 1 341 ? -14.584 11.050 28.738 1.00 56.00 341 TYR A N 1
ATOM 2692 C CA . TYR A 1 341 ? -14.245 12.470 28.714 1.00 56.00 341 TYR A CA 1
ATOM 2693 C C . TYR A 1 341 ? -13.548 12.787 27.401 1.00 56.00 341 TYR A C 1
ATOM 2695 O O . TYR A 1 341 ? -12.481 12.268 27.071 1.00 56.00 341 TYR A O 1
ATOM 2703 N N . ILE A 1 342 ? -14.210 13.640 26.628 1.00 50.91 342 ILE A N 1
ATOM 2704 C CA . ILE A 1 342 ? -13.660 14.193 25.405 1.00 50.91 342 ILE A CA 1
ATOM 2705 C C . ILE A 1 342 ? -12.774 15.365 25.801 1.00 50.91 342 ILE A C 1
ATOM 2707 O O . ILE A 1 342 ? -13.275 16.398 26.242 1.00 50.91 342 ILE A O 1
ATOM 2711 N N . HIS A 1 343 ? -11.480 15.234 25.557 1.00 56.19 343 HIS A N 1
ATOM 2712 C CA . HIS A 1 343 ? -10.564 16.363 25.556 1.00 56.19 343 HIS A CA 1
ATOM 2713 C C . HIS A 1 343 ? -10.205 16.639 24.093 1.00 56.19 343 HIS A C 1
ATOM 2715 O O . HIS A 1 343 ? -9.247 16.101 23.545 1.00 56.19 343 HIS A O 1
ATOM 2721 N N . SER A 1 344 ? -11.068 17.405 23.420 1.00 48.31 344 SER A N 1
ATOM 2722 C CA . SER A 1 344 ? -10.876 17.776 22.018 1.00 48.31 344 SER A CA 1
ATOM 2723 C C . SER A 1 344 ? -10.274 19.167 21.953 1.00 48.31 344 SER A C 1
ATOM 2725 O O . SER A 1 344 ? -10.942 20.136 22.302 1.00 48.31 344 SER A O 1
ATOM 2727 N N . THR A 1 345 ? -9.070 19.279 21.409 1.00 48.78 345 THR A N 1
ATOM 2728 C CA . THR A 1 345 ? -8.624 20.519 20.780 1.00 48.78 345 THR A CA 1
ATOM 2729 C C . THR A 1 345 ? -9.182 20.555 19.372 1.00 48.78 345 THR A C 1
ATOM 2731 O O . THR A 1 345 ? -8.978 19.652 18.566 1.00 48.78 345 THR A O 1
ATOM 2734 N N . SER A 1 346 ? -9.950 21.590 19.068 1.00 51.16 346 SER A N 1
ATOM 2735 C CA . SER A 1 346 ? -10.212 21.999 17.690 1.00 51.16 346 SER A CA 1
ATOM 2736 C C . SER A 1 346 ? -9.148 22.994 17.220 1.00 51.16 346 SER A C 1
ATOM 2738 O O . SER A 1 346 ? -9.478 23.892 16.453 1.00 51.16 346 SER A O 1
ATOM 2740 N N . SER A 1 347 ? -7.918 22.912 17.735 1.00 51.72 347 SER A N 1
ATOM 2741 C CA . SER A 1 347 ? -6.855 23.825 17.338 1.00 51.72 347 SER A CA 1
ATOM 2742 C C . SER A 1 347 ? -5.909 23.136 16.369 1.00 51.72 347 SER A C 1
ATOM 2744 O O . SER A 1 347 ? -5.536 21.973 16.531 1.00 51.72 347 SER A O 1
ATOM 2746 N N . ASP A 1 348 ? -5.499 23.888 15.361 1.00 58.47 348 ASP A N 1
ATOM 2747 C CA . ASP A 1 348 ? -4.418 23.525 14.446 1.00 58.47 348 ASP A CA 1
ATOM 2748 C C . ASP A 1 348 ? -3.048 23.836 15.061 1.00 58.47 348 ASP A C 1
ATOM 2750 O O . ASP A 1 348 ? -2.074 24.089 14.358 1.00 58.47 348 ASP A O 1
ATOM 2754 N N . ASP A 1 349 ? -2.998 23.859 16.393 1.00 69.12 349 ASP A N 1
ATOM 2755 C CA . ASP A 1 349 ? -1.879 24.325 17.189 1.00 69.12 349 ASP A CA 1
ATOM 2756 C C . ASP A 1 349 ? -1.290 23.145 17.980 1.00 69.12 349 ASP A C 1
ATOM 2758 O O . ASP A 1 349 ? -1.924 22.653 18.926 1.00 69.12 349 ASP A O 1
ATOM 2762 N N . PRO A 1 350 ? -0.083 22.677 17.608 1.00 72.88 350 PRO A N 1
ATOM 2763 C CA . PRO A 1 350 ? 0.619 21.606 18.306 1.00 72.88 350 PRO A CA 1
ATOM 2764 C C . PRO A 1 350 ? 0.770 21.832 19.817 1.00 72.88 350 PRO A C 1
ATOM 2766 O O . PRO A 1 350 ? 0.750 20.858 20.573 1.00 72.88 350 PRO A O 1
ATOM 2769 N N . GLU A 1 351 ? 0.899 23.084 20.274 1.00 76.88 351 GLU A N 1
ATOM 2770 C CA . GLU A 1 351 ? 1.085 23.404 21.693 1.00 76.88 351 GLU A CA 1
ATOM 2771 C C . GLU A 1 351 ? -0.178 23.086 22.500 1.00 76.88 351 GLU A C 1
ATOM 2773 O O . GLU A 1 351 ? -0.123 22.365 23.497 1.00 76.88 351 GLU A O 1
ATOM 2778 N N . GLN A 1 352 ? -1.343 23.495 22.002 1.00 74.12 352 GLN A N 1
ATOM 2779 C CA . GLN A 1 352 ? -2.632 23.186 22.625 1.00 74.12 352 GLN A CA 1
ATOM 27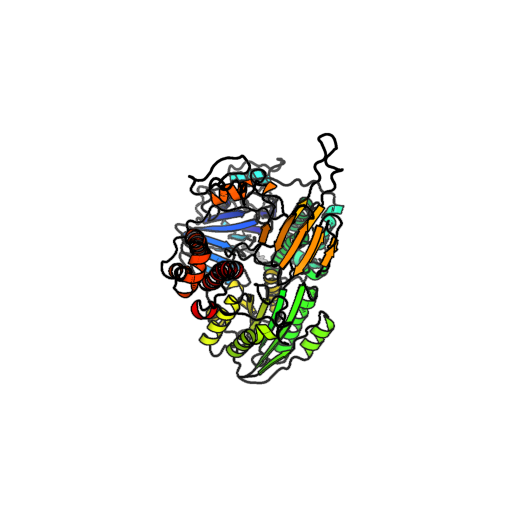80 C C . GLN A 1 352 ? -2.949 21.685 22.613 1.00 74.12 352 GLN A C 1
ATOM 2782 O O . GLN A 1 352 ? -3.502 21.160 23.585 1.00 74.12 352 GLN A O 1
ATOM 2787 N N . VAL A 1 353 ? -2.592 20.968 21.537 1.00 75.12 353 VAL A N 1
ATOM 2788 C CA . VAL A 1 353 ? -2.718 19.498 21.483 1.00 75.12 353 VAL A CA 1
ATOM 2789 C C . VAL A 1 353 ? -1.875 18.858 22.594 1.00 75.12 353 VAL A C 1
ATOM 2791 O O . VAL A 1 353 ? -2.363 17.974 23.304 1.00 75.12 353 VAL A O 1
ATOM 2794 N N . LEU A 1 354 ? -0.642 19.334 22.795 1.00 80.31 354 LEU A N 1
ATOM 2795 C CA . LEU A 1 354 ? 0.249 18.859 23.854 1.00 80.31 354 LEU A CA 1
ATOM 2796 C C . LEU A 1 354 ? -0.290 19.179 25.259 1.00 80.31 354 LEU A C 1
ATOM 2798 O O . LEU A 1 354 ? -0.254 18.317 26.138 1.00 80.31 354 LEU A O 1
ATOM 2802 N N . GLU A 1 355 ? -0.811 20.386 25.489 1.00 80.31 355 GLU A N 1
ATOM 2803 C CA . GLU A 1 355 ? -1.449 20.763 26.760 1.00 80.31 355 GLU A CA 1
ATOM 2804 C C . GLU A 1 355 ? -2.667 19.892 27.071 1.00 80.31 355 GLU A C 1
ATOM 2806 O O . GLU A 1 355 ? -2.828 19.391 28.186 1.00 80.31 355 GLU A O 1
ATOM 2811 N N . THR A 1 356 ? -3.490 19.631 26.062 1.00 77.88 356 THR A N 1
ATOM 2812 C CA . THR A 1 356 ? -4.690 18.803 26.196 1.00 77.88 356 THR A CA 1
ATOM 2813 C C . THR A 1 356 ? -4.343 17.363 26.536 1.00 77.88 356 THR A C 1
ATOM 2815 O O . THR A 1 356 ? -4.960 16.778 27.426 1.00 77.88 356 THR A O 1
ATOM 2818 N N . ALA A 1 357 ? -3.308 16.809 25.898 1.00 81.81 357 ALA A N 1
ATOM 2819 C CA . ALA A 1 357 ? -2.796 15.488 26.233 1.00 81.81 357 ALA A CA 1
ATOM 2820 C C . ALA A 1 357 ? -2.289 15.412 27.683 1.00 81.81 357 ALA A C 1
ATOM 2822 O O . ALA A 1 357 ? -2.572 14.434 28.375 1.00 81.81 357 ALA A O 1
ATOM 2823 N N . LYS A 1 358 ? -1.602 16.450 28.188 1.00 81.50 358 LYS A N 1
ATOM 2824 C CA . LYS A 1 358 ? -1.143 16.506 29.592 1.00 81.50 358 LYS A CA 1
ATOM 2825 C C . LYS A 1 358 ? -2.310 16.448 30.582 1.00 81.50 358 LYS A C 1
ATOM 2827 O O . LYS A 1 358 ? -2.197 15.774 31.606 1.00 81.50 358 LYS A O 1
ATOM 2832 N N . LEU A 1 359 ? -3.429 17.100 30.261 1.00 81.31 359 LEU A N 1
ATOM 2833 C CA . LEU A 1 359 ? -4.606 17.208 31.130 1.00 81.31 359 LEU A CA 1
ATOM 2834 C C . LEU A 1 359 ? -5.497 15.954 31.166 1.00 81.31 359 LEU A C 1
ATOM 2836 O O . LEU A 1 359 ? -6.406 15.899 31.995 1.00 81.31 359 LEU A O 1
ATOM 2840 N N . LEU A 1 360 ? -5.256 14.945 30.317 1.00 82.12 360 LEU A N 1
ATOM 2841 C CA . LEU A 1 360 ? -6.063 13.720 30.322 1.00 82.12 360 LEU A CA 1
ATOM 2842 C C . LEU A 1 360 ? -5.954 13.000 31.683 1.00 82.12 360 LEU A C 1
ATOM 2844 O O . LEU A 1 360 ? -4.838 12.675 32.112 1.00 82.12 360 LEU A O 1
ATOM 2848 N N . PRO A 1 361 ? -7.075 12.721 32.370 1.00 79.38 361 PRO A N 1
ATOM 2849 C CA . PRO A 1 361 ? -7.046 12.148 33.709 1.00 79.38 361 PRO A CA 1
ATOM 2850 C C . PRO A 1 361 ? -6.820 10.630 33.686 1.00 79.38 361 PRO A C 1
ATOM 2852 O O . PRO A 1 361 ? -7.355 9.916 32.840 1.00 79.38 361 PRO A O 1
ATOM 2855 N N . TYR A 1 362 ? -6.054 10.142 34.664 1.00 82.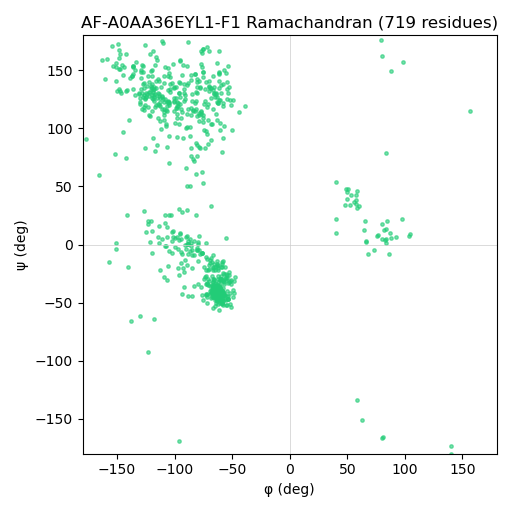19 362 TYR A N 1
ATOM 2856 C CA . TYR A 1 362 ? -5.939 8.720 34.998 1.00 82.19 362 TYR A CA 1
ATOM 2857 C C . TYR A 1 362 ? -6.906 8.367 36.134 1.00 82.19 362 TYR A C 1
ATOM 2859 O O . TYR A 1 362 ? -7.003 9.112 37.114 1.00 82.19 362 TYR A O 1
ATOM 2867 N N . HIS A 1 363 ? -7.563 7.209 36.057 1.00 76.75 363 HIS A N 1
ATOM 2868 C CA . HIS A 1 363 ? -8.529 6.758 37.056 1.00 76.75 363 HIS A CA 1
ATOM 2869 C C . HIS A 1 363 ? -8.177 5.373 37.598 1.00 76.75 363 HIS A C 1
ATOM 2871 O O . HIS A 1 363 ? -8.078 4.409 36.857 1.00 76.75 363 HIS A O 1
ATOM 2877 N N . ASN A 1 364 ? -8.065 5.235 38.919 1.00 68.62 364 ASN A N 1
ATOM 2878 C CA . ASN A 1 364 ? -7.804 3.943 39.557 1.00 68.62 364 ASN A CA 1
ATOM 2879 C C . ASN A 1 364 ? -9.124 3.178 39.799 1.00 68.62 364 ASN A C 1
ATOM 2881 O O . ASN A 1 364 ? -9.655 3.197 40.909 1.00 68.62 364 ASN A O 1
ATOM 2885 N N . GLN A 1 365 ? -9.704 2.584 38.751 1.00 66.38 365 GLN A N 1
ATOM 2886 C CA . GLN A 1 365 ? -10.943 1.789 38.820 1.00 66.38 365 GLN A CA 1
ATOM 2887 C C . GLN A 1 365 ? -10.769 0.407 38.178 1.00 66.38 365 GLN A C 1
ATOM 2889 O O . GLN A 1 365 ? -10.024 0.246 37.220 1.00 66.38 365 GLN A O 1
ATOM 2894 N N . SER A 1 366 ? -11.494 -0.587 38.695 1.00 57.34 366 SER A N 1
ATOM 2895 C CA . SER A 1 366 ? -11.296 -2.016 38.410 1.00 57.34 366 SER A CA 1
ATOM 2896 C C . SER A 1 366 ? -12.053 -2.575 37.198 1.00 57.34 366 SER A C 1
ATOM 2898 O O . SER A 1 366 ? -11.933 -3.767 36.923 1.00 57.34 366 SER A O 1
ATOM 2900 N N . PHE A 1 367 ? -12.836 -1.772 36.470 1.00 64.06 367 PHE A N 1
ATOM 2901 C CA . PHE A 1 367 ? -13.543 -2.247 35.276 1.00 64.06 367 PHE A CA 1
ATOM 2902 C C . PHE A 1 367 ? -13.715 -1.156 34.212 1.00 64.06 367 PHE A C 1
ATOM 2904 O O . PHE A 1 367 ? -13.823 0.034 34.518 1.00 64.06 367 PHE A O 1
ATOM 2911 N N . THR A 1 368 ? -13.779 -1.584 32.952 1.00 68.75 368 THR A N 1
ATOM 2912 C CA . THR A 1 368 ? -13.928 -0.727 31.771 1.00 68.75 368 THR A CA 1
ATOM 2913 C C . THR A 1 368 ? -14.936 -1.318 30.790 1.00 68.75 368 THR A C 1
ATOM 2915 O O . THR A 1 368 ? -15.046 -2.537 30.620 1.00 68.75 368 THR A O 1
ATOM 2918 N N . SER A 1 369 ? -15.685 -0.432 30.131 1.00 75.69 369 SER A N 1
ATOM 2919 C CA . SER A 1 369 ? -16.677 -0.788 29.116 1.00 75.69 369 SER A CA 1
ATOM 2920 C C . SER A 1 369 ? -16.285 -0.201 27.757 1.00 75.69 369 SER A C 1
ATOM 2922 O O . SER A 1 369 ? -16.822 0.818 27.325 1.00 75.69 369 SER A O 1
ATOM 2924 N N . LEU A 1 370 ? -15.355 -0.866 27.056 1.00 80.75 370 LEU A N 1
ATOM 2925 C CA . LEU A 1 370 ? -14.891 -0.455 25.720 1.00 80.75 370 LEU A CA 1
ATOM 2926 C C . LEU A 1 370 ? -16.053 -0.286 24.723 1.00 80.75 370 LEU A C 1
ATOM 2928 O O . LEU A 1 370 ? -16.092 0.681 23.964 1.00 80.75 370 LEU A O 1
ATOM 2932 N N . HIS A 1 371 ? -17.045 -1.181 24.757 1.00 81.31 371 HIS A N 1
ATOM 2933 C CA . HIS A 1 371 ? -18.239 -1.072 23.915 1.00 81.31 371 HIS A CA 1
ATOM 2934 C C . HIS A 1 371 ? -18.999 0.257 24.111 1.00 81.31 371 HIS A C 1
ATOM 2936 O O . HIS A 1 371 ? -19.538 0.790 23.139 1.00 81.31 371 HIS A O 1
ATOM 2942 N N . THR A 1 372 ? -19.018 0.816 25.328 1.00 79.44 372 THR A N 1
ATOM 2943 C CA . THR A 1 372 ? -19.629 2.121 25.626 1.00 79.44 372 THR A CA 1
ATOM 2944 C C . THR A 1 372 ? -18.826 3.253 25.004 1.00 79.44 372 THR A C 1
ATOM 2946 O O . THR A 1 372 ? -19.415 4.137 24.387 1.00 79.44 372 THR A O 1
ATOM 2949 N N . ALA A 1 373 ? -17.493 3.202 25.088 1.00 79.94 373 ALA A N 1
ATOM 2950 C CA . ALA A 1 373 ? -16.622 4.199 24.468 1.00 79.94 373 ALA A CA 1
ATOM 2951 C C . ALA A 1 373 ? -16.775 4.211 22.935 1.00 79.94 373 ALA A C 1
ATOM 2953 O O . ALA A 1 373 ? -16.940 5.269 22.330 1.00 79.94 373 ALA A O 1
ATOM 2954 N N . LEU A 1 374 ? -16.827 3.032 22.305 1.00 81.94 374 LEU A N 1
ATOM 2955 C CA . LEU A 1 374 ? -17.062 2.901 20.862 1.00 81.94 374 LEU A CA 1
ATOM 2956 C C . LEU A 1 374 ? -18.473 3.358 20.453 1.00 81.94 374 LEU A C 1
ATOM 2958 O O . LEU A 1 374 ? -18.649 4.014 19.425 1.00 81.94 374 LEU A O 1
ATOM 2962 N N . TRP A 1 375 ? -19.494 3.045 21.259 1.00 79.44 375 TRP A N 1
ATOM 2963 C CA . TRP A 1 375 ? -20.854 3.549 21.043 1.00 79.44 375 TRP A CA 1
ATOM 2964 C C . TRP A 1 375 ? -20.921 5.075 21.148 1.00 79.44 375 TRP A C 1
ATOM 2966 O O . TRP A 1 375 ? -21.577 5.726 20.329 1.00 79.44 375 TRP A O 1
ATOM 2976 N N . PHE A 1 376 ? -20.227 5.643 22.129 1.00 75.81 376 PHE A N 1
ATOM 2977 C CA . PHE A 1 376 ? -20.130 7.077 22.332 1.00 75.81 376 PHE A CA 1
ATOM 2978 C C . PHE A 1 376 ? -19.439 7.753 21.140 1.00 75.81 376 PHE A C 1
ATOM 2980 O O . PHE A 1 376 ? -19.998 8.691 20.575 1.00 75.81 376 PHE A O 1
ATOM 2987 N N . MET A 1 377 ? -18.310 7.219 20.658 1.00 74.50 377 MET A N 1
ATOM 2988 C CA . MET A 1 377 ? -17.660 7.693 19.426 1.00 74.50 377 MET A CA 1
ATOM 2989 C C . MET A 1 377 ? -18.619 7.717 18.230 1.00 74.50 377 MET A C 1
ATOM 2991 O O . MET A 1 377 ? -18.720 8.726 17.533 1.00 74.50 377 MET A O 1
ATOM 2995 N N . ASN A 1 378 ? -19.376 6.634 18.024 1.00 73.25 378 ASN A N 1
ATOM 2996 C CA . ASN A 1 378 ? -20.355 6.553 16.941 1.00 73.25 378 ASN A CA 1
ATOM 2997 C C . ASN A 1 378 ? -21.494 7.580 17.096 1.00 73.25 378 ASN A C 1
ATOM 2999 O O . ASN A 1 378 ? -21.933 8.189 16.121 1.00 73.25 378 ASN A O 1
ATOM 3003 N N . SER A 1 379 ? -21.971 7.793 18.323 1.00 67.88 379 SER A N 1
ATOM 3004 C CA . SER A 1 379 ? -23.097 8.690 18.620 1.00 67.88 379 SER A CA 1
ATOM 3005 C C . SER A 1 379 ? -22.724 10.171 18.513 1.00 67.88 379 SER A C 1
ATOM 3007 O O . SER A 1 379 ? -23.567 10.999 18.177 1.00 67.88 379 SER A O 1
ATOM 3009 N N . TYR A 1 380 ? -21.457 10.513 18.751 1.00 60.59 380 TYR A N 1
ATOM 3010 C CA . TYR A 1 380 ? -20.964 11.890 18.715 1.00 60.59 380 TYR A CA 1
ATOM 3011 C C . TYR A 1 380 ? -20.356 12.294 17.362 1.00 60.59 380 TYR A C 1
ATOM 3013 O O . TYR A 1 380 ? -19.920 13.437 17.211 1.00 60.59 380 TYR A O 1
ATOM 3021 N N . ARG A 1 381 ? -20.411 11.423 16.342 1.00 58.88 381 ARG A N 1
ATOM 3022 C CA . ARG A 1 381 ? -19.884 11.671 14.984 1.00 58.88 381 ARG A CA 1
ATOM 3023 C C . ARG A 1 381 ? -20.338 12.980 14.330 1.00 58.88 381 ARG A C 1
ATOM 3025 O O . ARG A 1 381 ? -19.598 13.573 13.560 1.00 58.88 381 ARG A O 1
ATOM 3032 N N . THR A 1 382 ? -21.538 13.453 14.657 1.00 49.16 382 THR A N 1
ATOM 3033 C CA . THR A 1 382 ? -22.118 14.696 14.121 1.00 49.16 382 THR A CA 1
ATOM 3034 C C . THR A 1 382 ? -21.774 15.937 14.948 1.00 49.16 382 THR A C 1
ATOM 3036 O O . THR A 1 382 ? -21.908 17.051 14.454 1.00 49.16 382 THR A O 1
ATOM 3039 N N . ARG A 1 383 ? -21.339 15.766 16.203 1.00 48.75 383 ARG A N 1
ATOM 3040 C CA . ARG A 1 383 ? -20.997 16.854 17.139 1.00 48.75 383 ARG A CA 1
ATOM 3041 C C . ARG A 1 383 ? -19.527 17.253 17.086 1.00 48.75 383 ARG A C 1
ATOM 3043 O O . ARG A 1 383 ? -19.198 18.370 17.461 1.00 48.75 383 ARG A O 1
ATOM 3050 N N . PHE A 1 384 ? -18.656 16.353 16.639 1.00 48.25 384 PHE A N 1
ATOM 3051 C CA . PHE A 1 384 ? -17.211 16.567 16.641 1.00 48.25 384 PHE A CA 1
ATOM 3052 C C . PHE A 1 384 ? -16.689 17.501 15.547 1.00 48.25 384 PHE A C 1
ATOM 3054 O O . PHE A 1 384 ? -15.493 17.804 15.577 1.00 48.25 384 PHE A O 1
ATOM 3061 N N . ASN A 1 385 ? -17.530 17.936 14.593 1.00 45.88 385 ASN A N 1
ATOM 3062 C CA . ASN A 1 385 ? -17.048 18.505 13.329 1.00 45.88 385 ASN A CA 1
ATOM 3063 C C . ASN A 1 385 ? -15.835 17.686 12.853 1.00 45.88 385 ASN A C 1
ATOM 3065 O O . ASN A 1 385 ? -14.737 18.226 12.710 1.00 45.88 385 ASN A O 1
ATOM 3069 N N . PHE A 1 386 ? -15.983 16.354 12.738 1.00 49.06 386 PHE A N 1
ATOM 3070 C CA . PHE A 1 386 ? -14.997 15.590 11.973 1.00 49.06 386 PHE A CA 1
ATOM 3071 C C . PHE A 1 386 ? -14.897 16.316 10.641 1.00 49.06 386 PHE A C 1
ATOM 3073 O O . PHE A 1 386 ? -15.931 16.554 10.008 1.00 49.06 386 PHE A O 1
ATOM 3080 N N . ARG A 1 387 ? -13.693 16.802 10.313 1.00 50.78 387 ARG A N 1
ATOM 3081 C CA . ARG A 1 387 ? -13.521 17.854 9.294 1.00 50.78 387 ARG A CA 1
ATOM 3082 C C . ARG A 1 387 ? -14.058 17.380 7.932 1.00 50.78 387 ARG A C 1
ATOM 3084 O O . ARG A 1 387 ? -14.459 18.192 7.107 1.00 50.78 387 ARG A O 1
ATOM 3091 N N . TYR A 1 388 ? -14.197 16.056 7.790 1.00 47.72 388 TYR A N 1
ATOM 3092 C CA . TYR A 1 388 ? -14.833 15.317 6.704 1.00 47.72 388 TYR A CA 1
ATOM 3093 C C . TYR A 1 388 ? -16.032 14.493 7.225 1.00 47.72 388 TYR A C 1
ATOM 3095 O O . TYR A 1 388 ? -15.863 13.338 7.620 1.00 47.72 388 TYR A O 1
ATOM 3103 N N . PRO A 1 389 ? -17.269 15.028 7.227 1.00 36.59 389 PRO A N 1
ATOM 3104 C CA . PRO A 1 389 ? -18.426 14.335 7.809 1.00 36.59 389 PRO A CA 1
ATOM 3105 C C . PRO A 1 389 ? -18.854 13.069 7.046 1.00 36.59 389 PRO A C 1
ATOM 3107 O O . PRO A 1 389 ? -19.644 12.277 7.560 1.00 36.59 389 PRO A O 1
ATOM 3110 N N . LEU A 1 390 ? -18.378 12.890 5.808 1.00 38.16 390 LEU A N 1
ATOM 3111 C CA . LEU A 1 390 ? -18.829 11.862 4.871 1.00 38.16 390 LEU A CA 1
ATOM 3112 C C . LEU A 1 390 ? -17.688 11.469 3.906 1.00 38.16 390 LEU A C 1
ATOM 3114 O O . LEU A 1 390 ? -17.677 11.949 2.778 1.00 38.16 390 LEU A O 1
ATOM 3118 N N . LYS A 1 391 ? -16.728 10.639 4.365 1.00 41.69 391 LYS A N 1
ATOM 3119 C CA . LYS A 1 391 ? -15.895 9.650 3.611 1.00 41.69 391 LYS A CA 1
ATOM 3120 C C . LYS A 1 391 ? -14.572 9.334 4.356 1.00 41.69 391 LYS A C 1
ATOM 3122 O O . LYS A 1 391 ? -13.720 10.199 4.498 1.00 41.69 391 LYS A O 1
ATOM 3127 N N . SER A 1 392 ? -14.410 8.085 4.806 1.00 49.16 392 SER A N 1
ATOM 3128 C CA . SER A 1 392 ? -13.177 7.257 4.918 1.00 49.16 392 SER A CA 1
ATOM 3129 C C . SER A 1 392 ? -11.809 7.814 5.388 1.00 49.16 392 SER A C 1
ATOM 3131 O O . SER A 1 392 ? -10.794 7.204 5.057 1.00 49.16 392 SER A O 1
ATOM 3133 N N . HIS A 1 393 ? -11.715 8.930 6.120 1.00 61.09 393 HIS A N 1
ATOM 3134 C CA . HIS A 1 393 ? -10.409 9.529 6.478 1.00 61.09 393 HIS A CA 1
ATOM 3135 C C . HIS A 1 393 ? -10.205 9.693 7.993 1.00 61.09 393 HIS A C 1
ATOM 3137 O O . HIS A 1 393 ? -9.369 10.481 8.427 1.00 61.09 393 HIS A O 1
ATOM 3143 N N . THR A 1 394 ? -10.955 8.960 8.823 1.00 71.56 394 THR A N 1
ATOM 3144 C CA . THR A 1 394 ? -10.746 8.969 10.278 1.00 71.56 394 THR A CA 1
ATOM 3145 C C . THR A 1 394 ? -10.105 7.668 10.736 1.00 71.56 394 THR A C 1
ATOM 3147 O O . THR A 1 394 ? -10.709 6.601 10.651 1.00 71.56 394 THR A O 1
ATOM 3150 N N . SER A 1 395 ? -8.886 7.766 11.250 1.00 80.38 395 SER A N 1
ATOM 3151 C CA . SER A 1 395 ? -8.139 6.665 11.848 1.00 80.38 395 SER A CA 1
ATOM 3152 C C . SER A 1 395 ? -8.310 6.682 13.361 1.00 80.38 395 SER A C 1
ATOM 3154 O O . SER A 1 395 ? -8.131 7.713 13.999 1.00 80.38 395 SER A O 1
ATOM 3156 N N . VAL A 1 396 ? -8.658 5.549 13.959 1.00 83.12 396 VAL A N 1
ATOM 3157 C CA . VAL A 1 396 ? -8.814 5.405 15.410 1.00 83.12 396 VAL A CA 1
ATOM 3158 C C . VAL A 1 396 ? -7.718 4.490 15.915 1.00 83.12 396 VAL A C 1
ATOM 3160 O O . VAL A 1 396 ? -7.671 3.335 15.517 1.00 83.12 396 VAL A O 1
ATOM 3163 N N . VAL A 1 397 ? -6.861 4.978 16.804 1.00 87.75 397 VAL A N 1
ATOM 3164 C CA . VAL A 1 397 ? -5.859 4.166 17.498 1.00 87.75 397 VAL A CA 1
ATOM 3165 C C . VAL A 1 397 ? -6.394 3.850 18.889 1.00 87.75 397 VAL A C 1
ATOM 3167 O O . VAL A 1 397 ? -6.445 4.718 19.758 1.00 87.75 397 VAL A O 1
ATOM 3170 N N . LEU A 1 398 ? -6.843 2.616 19.080 1.00 88.06 398 LEU A N 1
ATOM 3171 C CA . LEU A 1 398 ? -7.415 2.106 20.317 1.00 88.06 398 LEU A CA 1
ATOM 3172 C C . LEU A 1 398 ? -6.353 1.341 21.109 1.00 88.06 398 LEU A C 1
ATOM 3174 O O . LEU A 1 398 ? -5.869 0.312 20.648 1.00 88.06 398 LEU A O 1
ATOM 3178 N N . PHE A 1 399 ? -6.051 1.793 22.322 1.00 86.38 399 PHE A N 1
ATOM 3179 C CA . PHE A 1 399 ? -5.185 1.059 23.244 1.00 86.38 399 PHE A CA 1
ATOM 3180 C C . PHE A 1 399 ? -6.000 0.150 24.155 1.00 86.38 399 PHE A C 1
ATOM 3182 O O . PHE A 1 399 ? -6.959 0.603 24.782 1.00 86.38 399 PHE A O 1
ATOM 3189 N N . VAL A 1 400 ? -5.590 -1.116 24.248 1.00 82.19 400 VAL A N 1
ATOM 3190 C CA . VAL A 1 400 ? -6.191 -2.111 25.142 1.00 82.19 400 VAL A CA 1
ATOM 3191 C C . VAL A 1 400 ? -5.094 -2.734 25.997 1.00 82.19 400 VAL A C 1
ATOM 3193 O O . VAL A 1 400 ? -4.168 -3.351 25.472 1.00 82.19 400 VAL A O 1
ATOM 3196 N N . GLY A 1 401 ? -5.186 -2.565 27.315 1.00 75.25 401 GLY A N 1
ATOM 3197 C CA . GLY A 1 401 ? -4.183 -3.084 28.256 1.00 75.25 401 GLY A CA 1
ATOM 3198 C C . GLY A 1 401 ? -4.649 -4.274 29.091 1.00 75.25 401 GLY A C 1
ATOM 3199 O O . GLY A 1 401 ? -3.899 -4.773 29.927 1.00 75.25 401 GLY A O 1
ATOM 3200 N N . SER A 1 402 ? -5.897 -4.707 28.914 1.00 75.50 402 SER A N 1
ATOM 3201 C CA . SER A 1 402 ? -6.508 -5.743 29.741 1.00 75.50 402 SER A CA 1
ATOM 3202 C C . SER A 1 402 ? -7.543 -6.567 28.980 1.00 75.50 402 SER A C 1
ATOM 3204 O O . SER A 1 402 ? -7.916 -6.254 27.846 1.00 75.50 402 SER A O 1
ATOM 3206 N N . LYS A 1 403 ? -8.025 -7.633 29.623 1.00 77.25 403 LYS A N 1
ATOM 3207 C CA . LYS A 1 403 ? -9.119 -8.453 29.109 1.00 77.25 403 LYS A CA 1
ATOM 3208 C C . LYS A 1 403 ? -10.415 -7.643 29.030 1.00 77.25 403 LYS A C 1
ATOM 3210 O O . LYS A 1 403 ? -10.847 -7.022 29.997 1.00 77.25 403 LYS A O 1
ATOM 3215 N N . LEU A 1 404 ? -11.073 -7.709 27.881 1.00 76.75 404 LEU A N 1
ATOM 3216 C CA . LEU A 1 404 ? -12.284 -6.962 27.586 1.00 76.75 404 LEU A CA 1
ATOM 3217 C C . LEU A 1 404 ? -13.528 -7.620 28.176 1.00 76.75 404 LEU A C 1
ATOM 3219 O O . LEU A 1 404 ? -13.743 -8.830 28.068 1.00 76.75 404 LEU A O 1
ATOM 3223 N N . ASN A 1 405 ? -14.415 -6.776 28.694 1.00 77.56 405 ASN A N 1
ATOM 3224 C CA . ASN A 1 405 ? -15.789 -7.139 29.014 1.00 77.56 405 ASN A CA 1
ATOM 3225 C C . ASN A 1 405 ? -16.703 -6.900 27.800 1.00 77.56 405 ASN A C 1
ATOM 3227 O O . ASN A 1 405 ? -16.442 -6.025 26.971 1.00 77.56 405 ASN A O 1
ATOM 3231 N N . TYR A 1 406 ? -17.814 -7.641 27.720 1.00 83.62 406 TYR A N 1
ATOM 3232 C CA . TYR A 1 406 ? -18.847 -7.470 26.683 1.00 83.62 406 TYR A CA 1
ATOM 3233 C C . TYR A 1 406 ? -18.332 -7.622 25.241 1.00 83.62 406 TYR A C 1
ATOM 3235 O O . TYR A 1 406 ? -18.658 -6.835 24.352 1.00 83.62 406 TYR A O 1
ATOM 3243 N N . GLU A 1 407 ? -17.539 -8.662 24.995 1.00 84.25 407 GLU A N 1
ATOM 3244 C CA . GLU A 1 407 ? -16.870 -8.931 23.717 1.00 84.25 407 GLU A CA 1
ATOM 3245 C C . GLU A 1 407 ? -17.798 -8.864 22.489 1.00 84.25 407 GLU A C 1
ATOM 3247 O O . GLU A 1 407 ? -17.470 -8.218 21.493 1.00 84.25 407 GLU A O 1
ATOM 3252 N N . ALA A 1 408 ? -18.990 -9.465 22.578 1.00 83.06 408 ALA A N 1
ATOM 3253 C CA . ALA A 1 408 ? -19.971 -9.467 21.491 1.00 83.06 408 ALA A CA 1
ATOM 3254 C C . ALA A 1 408 ? -20.447 -8.051 21.118 1.00 83.06 408 ALA A C 1
ATOM 3256 O O . ALA A 1 408 ? -20.511 -7.710 19.937 1.00 83.06 408 ALA A O 1
ATOM 3257 N N . LEU A 1 409 ? -20.712 -7.208 22.122 1.00 85.12 409 LEU A N 1
ATOM 3258 C CA . LEU A 1 409 ? -21.098 -5.809 21.924 1.00 85.12 409 LEU A CA 1
ATOM 3259 C C . LEU A 1 409 ? -19.933 -5.004 21.346 1.00 85.12 409 LEU A C 1
ATOM 3261 O O . LEU A 1 409 ? -20.121 -4.262 20.387 1.00 85.12 409 LEU A O 1
ATOM 3265 N N . THR A 1 410 ? -18.719 -5.176 21.874 1.00 86.06 410 THR A N 1
ATOM 3266 C CA . THR A 1 410 ? -17.514 -4.518 21.343 1.00 86.06 410 THR A CA 1
ATOM 3267 C C . THR A 1 410 ? -17.323 -4.839 19.859 1.00 86.06 410 THR A C 1
ATOM 3269 O O . THR A 1 410 ? -17.162 -3.926 19.049 1.00 86.06 410 THR A O 1
ATOM 3272 N N . LYS A 1 411 ? -17.442 -6.116 19.477 1.00 84.94 411 LYS A N 1
ATOM 3273 C CA . LYS A 1 411 ? -17.370 -6.578 18.083 1.00 84.94 411 LYS A CA 1
ATOM 3274 C C . LYS A 1 411 ? -18.424 -5.920 17.191 1.00 84.94 411 LYS A C 1
ATOM 3276 O O . LYS A 1 411 ? -18.116 -5.489 16.081 1.00 84.94 411 LYS A O 1
ATOM 3281 N N . GLU A 1 412 ? -19.664 -5.810 17.659 1.00 84.12 412 GLU A N 1
ATOM 3282 C CA . GLU A 1 412 ? -20.744 -5.141 16.924 1.00 84.12 412 GLU A CA 1
ATOM 3283 C C . GLU A 1 412 ? -20.462 -3.640 16.719 1.00 84.12 412 GLU A C 1
ATOM 3285 O O . GLU A 1 412 ? -20.647 -3.105 15.620 1.00 84.12 412 GLU A O 1
ATOM 3290 N N . ARG A 1 413 ? -19.954 -2.955 17.752 1.00 84.81 413 ARG A N 1
ATOM 3291 C CA . ARG A 1 413 ? -19.609 -1.525 17.681 1.00 84.81 413 ARG A CA 1
ATOM 3292 C C . ARG A 1 413 ? -18.428 -1.259 16.751 1.00 84.81 413 ARG A C 1
ATOM 3294 O O . ARG A 1 413 ? -18.506 -0.328 15.953 1.00 84.81 413 ARG A O 1
ATOM 3301 N N . LEU A 1 414 ? -17.387 -2.093 16.789 1.00 81.56 414 LEU A N 1
ATOM 3302 C CA . LEU A 1 414 ? -16.257 -2.013 15.855 1.00 81.56 414 LEU A CA 1
ATOM 3303 C C . LEU A 1 414 ? -16.715 -2.209 14.406 1.00 81.56 414 LEU A C 1
ATOM 3305 O O . LEU A 1 414 ? -16.383 -1.400 13.543 1.00 81.56 414 LEU A O 1
ATOM 3309 N N . LYS A 1 415 ? -17.550 -3.225 14.140 1.00 78.44 415 LYS A N 1
ATOM 3310 C CA . LYS A 1 415 ? -18.158 -3.430 12.813 1.00 78.44 415 LYS A CA 1
ATOM 3311 C C . LYS A 1 415 ? -18.951 -2.211 12.350 1.00 78.44 415 LYS A C 1
ATOM 3313 O O . LYS A 1 415 ? -18.856 -1.826 11.189 1.00 78.44 415 LYS A O 1
ATOM 3318 N N . THR A 1 416 ? -19.714 -1.603 13.255 1.00 76.50 416 THR A N 1
ATOM 3319 C CA . THR A 1 416 ? -20.501 -0.399 12.967 1.00 76.50 416 THR A CA 1
ATOM 3320 C C . THR A 1 416 ? -19.604 0.777 12.580 1.00 76.50 416 THR A C 1
ATOM 3322 O O . THR A 1 416 ? -19.855 1.422 11.570 1.00 76.50 416 THR A O 1
ATOM 3325 N N . LEU A 1 417 ? -18.537 1.037 13.336 1.00 74.12 417 LEU A N 1
ATOM 3326 C CA . LEU A 1 417 ? -17.589 2.113 13.036 1.00 74.12 417 LEU A CA 1
ATOM 3327 C C . LEU A 1 417 ? -16.836 1.872 11.716 1.00 74.12 417 LEU A C 1
ATOM 3329 O O . LEU A 1 417 ? -16.778 2.778 10.887 1.00 74.12 417 LEU A O 1
ATOM 3333 N N . ASN A 1 418 ? -16.357 0.649 11.459 1.00 72.38 418 ASN A N 1
ATOM 3334 C CA . ASN A 1 418 ? -15.731 0.295 10.176 1.00 72.38 418 ASN A CA 1
ATOM 3335 C C . ASN A 1 418 ? -16.694 0.532 8.995 1.00 72.38 418 ASN A C 1
ATOM 3337 O O . ASN A 1 418 ? -16.304 1.090 7.974 1.00 72.38 418 ASN A O 1
ATOM 3341 N N . LYS A 1 419 ? -17.983 0.192 9.155 1.00 65.88 419 LYS A N 1
ATOM 3342 C CA . LYS A 1 419 ? -19.045 0.445 8.162 1.00 65.88 419 LYS A CA 1
ATOM 3343 C C . LYS A 1 419 ? -19.268 1.937 7.878 1.00 65.88 419 LYS A C 1
ATOM 3345 O O . LYS A 1 419 ? -19.698 2.292 6.786 1.00 65.88 419 LYS A O 1
ATOM 3350 N N . PHE A 1 420 ? -18.963 2.811 8.836 1.00 65.25 420 PHE A N 1
ATOM 3351 C CA . PHE A 1 420 ? -19.006 4.267 8.667 1.00 65.25 420 PHE A CA 1
ATOM 3352 C C . PHE A 1 420 ? -17.685 4.870 8.159 1.00 65.25 420 PHE A C 1
ATOM 3354 O O . PHE A 1 420 ? -17.575 6.092 8.073 1.00 65.25 420 PHE A O 1
ATOM 3361 N N . GLY A 1 421 ? -16.702 4.042 7.790 1.00 65.56 421 GLY A N 1
ATOM 3362 C CA . GLY A 1 421 ? -15.435 4.489 7.212 1.00 65.56 421 GLY A CA 1
ATOM 3363 C C . GLY A 1 421 ? -14.373 4.895 8.236 1.00 65.56 421 GLY A C 1
ATOM 3364 O O . GLY A 1 421 ? -13.450 5.625 7.880 1.00 65.56 421 GLY A O 1
ATOM 3365 N N . PHE A 1 422 ? -14.489 4.456 9.494 1.00 73.62 422 PHE A N 1
ATOM 3366 C CA . PHE A 1 422 ? -13.397 4.584 10.461 1.00 73.62 422 PHE A CA 1
ATOM 3367 C C . PHE A 1 422 ? -12.369 3.466 10.249 1.00 73.62 422 PHE A C 1
ATOM 3369 O O . PHE A 1 422 ? -12.731 2.291 10.236 1.00 73.62 422 PHE A O 1
ATOM 3376 N N . ASN A 1 423 ? -11.087 3.822 10.165 1.00 76.19 423 ASN A N 1
ATOM 3377 C CA . ASN A 1 423 ? -9.976 2.872 10.140 1.00 76.19 423 ASN A CA 1
ATOM 3378 C C . ASN A 1 423 ? -9.510 2.609 11.572 1.00 76.19 423 ASN A C 1
ATOM 3380 O O . ASN A 1 423 ? -8.820 3.435 12.162 1.00 76.19 423 ASN A O 1
ATOM 3384 N N . ILE A 1 424 ? -9.921 1.489 12.164 1.00 80.69 424 ILE A N 1
ATOM 3385 C CA . ILE A 1 424 ? -9.627 1.200 13.574 1.00 80.69 424 ILE A CA 1
ATOM 3386 C C . ILE A 1 424 ? -8.367 0.347 13.685 1.00 80.69 424 ILE A C 1
ATOM 3388 O O . ILE A 1 424 ? -8.378 -0.798 13.238 1.00 80.69 424 ILE A O 1
ATOM 3392 N N . TYR A 1 425 ? -7.332 0.893 14.321 1.00 84.69 425 TYR A N 1
ATOM 3393 C CA . TYR A 1 425 ? -6.096 0.235 14.737 1.00 84.69 425 TYR A CA 1
ATOM 3394 C C . TYR A 1 425 ? -6.159 -0.089 16.226 1.00 84.69 425 TYR A C 1
ATOM 3396 O O . TYR A 1 425 ? -6.367 0.802 17.043 1.00 84.69 425 TYR A O 1
ATOM 3404 N N . ILE A 1 426 ? -5.986 -1.356 16.592 1.00 86.50 426 ILE A N 1
ATOM 3405 C CA . ILE A 1 426 ? -5.981 -1.804 17.985 1.00 86.50 426 ILE A CA 1
ATOM 3406 C C . ILE A 1 426 ? -4.546 -2.107 18.397 1.00 86.50 426 ILE A C 1
ATOM 3408 O O . ILE A 1 426 ? -3.894 -2.950 17.788 1.00 86.50 426 ILE A O 1
ATOM 3412 N N . VAL A 1 427 ? -4.077 -1.447 19.450 1.00 86.75 427 VAL A N 1
ATOM 3413 C CA . VAL A 1 427 ? -2.769 -1.667 20.065 1.00 86.75 427 VAL A CA 1
ATOM 3414 C C . VAL A 1 427 ? -2.981 -2.371 21.405 1.00 86.75 427 VAL A C 1
ATOM 3416 O O . VAL A 1 427 ? -3.397 -1.752 22.385 1.00 86.75 427 VAL A O 1
ATOM 3419 N N . GLY A 1 428 ? -2.735 -3.681 21.433 1.00 85.06 428 GLY A N 1
ATOM 3420 C CA . GLY A 1 428 ? -2.745 -4.484 22.655 1.00 85.06 428 GLY A CA 1
ATOM 3421 C C . GLY A 1 428 ? -1.388 -4.408 23.349 1.00 85.06 428 GLY A C 1
ATOM 3422 O O . GLY A 1 428 ? -0.378 -4.726 22.721 1.00 85.06 428 GLY A O 1
ATOM 3423 N N . ILE A 1 429 ? -1.349 -3.981 24.614 1.00 78.69 429 ILE A N 1
ATOM 3424 C CA . ILE A 1 429 ? -0.090 -3.766 25.347 1.00 78.69 429 ILE A CA 1
ATOM 3425 C C . ILE A 1 429 ? 0.060 -4.750 26.511 1.00 78.69 429 ILE A C 1
ATOM 3427 O O . ILE A 1 429 ? -0.793 -4.810 27.396 1.00 78.69 429 ILE A O 1
ATOM 3431 N N . GLY A 1 430 ? 1.204 -5.438 26.556 1.00 70.50 430 GLY A N 1
ATOM 3432 C CA . GLY A 1 430 ? 1.617 -6.305 27.661 1.00 70.50 430 GLY A CA 1
ATOM 3433 C C . GLY A 1 430 ? 0.957 -7.688 27.657 1.00 70.50 430 GLY A C 1
ATOM 3434 O O . GLY A 1 430 ? 0.094 -7.991 26.840 1.00 70.50 430 GLY A O 1
ATOM 3435 N N . GLU A 1 431 ? 1.363 -8.544 28.599 1.00 68.81 431 GLU A N 1
ATOM 3436 C CA . GLU A 1 431 ? 0.900 -9.944 28.682 1.00 68.81 431 GLU A CA 1
ATOM 3437 C C . GLU A 1 431 ? -0.577 -10.089 29.093 1.00 68.81 431 GLU A C 1
ATOM 3439 O O . GLU A 1 431 ? -1.177 -11.144 28.906 1.00 68.81 431 GLU A O 1
ATOM 3444 N N . ASN A 1 432 ? -1.179 -9.021 29.628 1.00 68.81 432 ASN A N 1
ATOM 3445 C CA . ASN A 1 432 ? -2.577 -9.001 30.065 1.00 68.81 432 ASN A CA 1
ATOM 3446 C C . ASN A 1 432 ? -3.570 -8.699 28.928 1.00 68.81 432 ASN A C 1
ATOM 3448 O O . ASN A 1 432 ? -4.782 -8.813 29.132 1.00 68.81 432 ASN A O 1
ATOM 3452 N N . ALA A 1 433 ? -3.082 -8.305 27.748 1.00 74.25 433 ALA A N 1
ATOM 3453 C CA . ALA A 1 433 ? -3.906 -8.163 26.558 1.00 74.25 433 ALA A CA 1
ATOM 3454 C C . ALA A 1 433 ? -4.191 -9.554 25.967 1.00 74.25 433 ALA A C 1
ATOM 3456 O O . ALA A 1 433 ? -3.294 -10.237 25.475 1.00 74.25 433 ALA A O 1
ATOM 3457 N N . ASP A 1 434 ? -5.453 -9.986 26.016 1.00 81.25 434 ASP A N 1
ATOM 3458 C CA . ASP A 1 434 ? -5.863 -11.293 25.493 1.00 81.25 434 ASP A CA 1
ATOM 3459 C C . ASP A 1 434 ? -5.887 -11.263 23.955 1.00 81.25 434 ASP A C 1
ATOM 3461 O O . ASP A 1 434 ? -6.838 -10.789 23.329 1.00 81.25 434 ASP A O 1
ATOM 3465 N N . GLU A 1 435 ? -4.816 -11.764 23.339 1.00 79.44 435 GLU A N 1
ATOM 3466 C CA . GLU A 1 435 ? -4.649 -11.818 21.884 1.00 79.44 435 GLU A CA 1
ATOM 3467 C C . GLU A 1 435 ? -5.822 -12.516 21.181 1.00 79.44 435 GLU A C 1
ATOM 3469 O O . GLU A 1 435 ? -6.335 -12.005 20.183 1.00 79.44 435 GLU A O 1
ATOM 3474 N N . LYS A 1 436 ? -6.293 -13.650 21.715 1.00 79.62 436 LYS A N 1
ATOM 3475 C CA . LYS A 1 436 ? -7.404 -14.402 21.110 1.00 79.62 436 LYS A CA 1
ATOM 3476 C C . LYS A 1 436 ? -8.687 -13.585 21.145 1.00 79.62 436 LYS A C 1
ATOM 3478 O O . LYS A 1 436 ? -9.438 -13.565 20.168 1.00 79.62 436 LYS A O 1
ATOM 3483 N N . GLN A 1 437 ? -8.921 -12.885 22.251 1.00 83.88 437 GLN A N 1
ATOM 3484 C CA . GLN A 1 437 ? -10.064 -11.998 22.390 1.00 83.88 437 GLN A CA 1
ATOM 3485 C C . GLN A 1 437 ? -9.994 -10.814 21.412 1.00 83.88 437 GLN A C 1
ATOM 3487 O O . GLN A 1 437 ? -10.978 -10.516 20.730 1.00 83.88 437 GLN A O 1
ATOM 3492 N N . LEU A 1 438 ? -8.833 -10.163 21.294 1.00 82.06 438 LEU A N 1
ATOM 3493 C CA . LEU A 1 438 ? -8.625 -9.035 20.379 1.00 82.06 438 LEU A CA 1
ATOM 3494 C C . LEU A 1 438 ? -8.772 -9.443 18.904 1.00 82.06 438 LEU A C 1
ATOM 3496 O O . LEU A 1 438 ? -9.399 -8.732 18.116 1.00 82.06 438 LEU A O 1
ATOM 3500 N N . GLN A 1 439 ? -8.276 -10.621 18.530 1.00 77.38 439 GLN A N 1
ATOM 3501 C CA . GLN A 1 439 ? -8.488 -11.179 17.193 1.00 77.38 439 GLN A CA 1
ATOM 3502 C C . GLN A 1 439 ? -9.978 -11.449 16.924 1.00 77.38 439 GLN A C 1
ATOM 3504 O O . GLN A 1 439 ? -10.484 -11.156 15.835 1.00 77.38 439 GLN A O 1
ATOM 3509 N N . ASN A 1 440 ? -10.722 -11.949 17.919 1.00 80.12 440 ASN A N 1
ATOM 3510 C CA . ASN A 1 440 ? -12.142 -12.249 17.747 1.00 80.12 440 ASN A CA 1
ATOM 3511 C C . ASN A 1 440 ? -13.010 -10.989 17.560 1.00 80.12 440 ASN A C 1
ATOM 3513 O O . ASN A 1 440 ? -13.932 -11.006 16.733 1.00 80.12 440 ASN A O 1
ATOM 3517 N N . ILE A 1 441 ? -12.736 -9.897 18.287 1.00 77.44 441 ILE A N 1
ATOM 3518 C CA . ILE A 1 441 ? -13.527 -8.654 18.180 1.00 77.44 441 ILE A CA 1
ATOM 3519 C C . ILE A 1 441 ? -13.274 -7.887 16.881 1.00 77.44 441 ILE A C 1
ATOM 3521 O O . ILE A 1 441 ? -14.206 -7.286 16.350 1.00 77.44 441 ILE A O 1
ATOM 3525 N N . ILE A 1 442 ? -12.046 -7.916 16.355 1.00 70.19 442 ILE A N 1
ATOM 3526 C CA . ILE A 1 442 ? -11.695 -7.246 15.095 1.00 70.19 442 ILE A CA 1
ATOM 3527 C C . ILE A 1 442 ? -12.317 -7.993 13.913 1.00 70.19 442 ILE A C 1
ATOM 3529 O O . ILE A 1 442 ? -12.778 -7.379 12.949 1.00 70.19 442 ILE A O 1
ATOM 3533 N N . GLY A 1 443 ? -12.407 -9.320 14.020 1.00 61.19 443 GLY A N 1
ATOM 3534 C CA . GLY A 1 443 ? -12.871 -10.176 12.940 1.00 61.19 443 GLY A CA 1
ATOM 3535 C C . GLY A 1 443 ? -11.782 -10.443 11.898 1.00 61.19 443 GLY A C 1
ATOM 3536 O O . GLY A 1 443 ? -10.772 -9.753 11.801 1.00 61.19 443 GLY A O 1
ATOM 3537 N N . GLN A 1 444 ? -12.008 -11.486 11.102 1.00 48.38 444 GLN A N 1
ATOM 3538 C CA . GLN A 1 444 ? -10.992 -12.128 10.259 1.00 48.38 444 GLN A CA 1
ATOM 3539 C C . GLN A 1 444 ? -10.450 -11.255 9.114 1.00 48.38 444 GLN A C 1
ATOM 3541 O O . GLN A 1 444 ? -9.371 -11.531 8.607 1.00 48.38 444 GLN A O 1
ATOM 3546 N N . THR A 1 445 ? -11.169 -10.206 8.704 1.00 42.56 445 THR A N 1
ATOM 3547 C CA . THR A 1 445 ? -10.802 -9.366 7.549 1.00 42.56 445 THR A CA 1
ATOM 3548 C C . THR A 1 445 ? -9.922 -8.169 7.899 1.00 42.56 445 THR A C 1
ATOM 3550 O O . THR A 1 445 ? -9.382 -7.554 6.988 1.00 42.56 445 THR A O 1
ATOM 3553 N N . ASN A 1 446 ? -9.784 -7.828 9.187 1.00 53.91 446 ASN A N 1
ATOM 3554 C CA . ASN A 1 446 ? -9.129 -6.592 9.640 1.00 53.91 446 ASN A CA 1
ATOM 3555 C C . ASN A 1 446 ? -7.961 -6.860 10.603 1.00 53.91 446 ASN A C 1
ATOM 3557 O O . ASN A 1 446 ? -7.524 -5.953 11.312 1.00 53.91 446 ASN A O 1
ATOM 3561 N N . THR A 1 447 ? -7.435 -8.090 10.637 1.00 56.47 447 THR A N 1
ATOM 3562 C CA . THR A 1 447 ? -6.273 -8.449 11.472 1.00 56.47 447 THR A CA 1
ATOM 3563 C C . THR A 1 447 ? -5.067 -7.556 11.187 1.00 56.47 447 THR A C 1
ATOM 3565 O O . THR A 1 447 ? -4.295 -7.298 12.105 1.00 56.47 447 THR A O 1
ATOM 3568 N N . SER A 1 448 ? -4.979 -6.978 9.976 1.00 59.69 448 SER A N 1
ATOM 3569 C CA . SER A 1 448 ? -4.029 -5.925 9.586 1.00 59.69 448 SER A CA 1
ATOM 3570 C C . SER A 1 448 ? -3.907 -4.762 10.545 1.00 59.69 448 SER A C 1
ATOM 3572 O O . SER A 1 448 ? -2.846 -4.141 10.620 1.00 59.69 448 SER A O 1
ATOM 3574 N N . ASN A 1 449 ? -4.968 -4.481 11.285 1.00 73.81 449 ASN A N 1
ATOM 3575 C CA . ASN A 1 449 ? -5.038 -3.332 12.155 1.00 73.81 449 ASN A CA 1
ATOM 3576 C C . ASN A 1 449 ? -4.814 -3.697 13.632 1.00 73.81 449 ASN A C 1
ATOM 3578 O O . ASN A 1 449 ? -4.886 -2.810 14.476 1.00 73.81 449 ASN A O 1
ATOM 3582 N N . LEU A 1 450 ? -4.530 -4.964 13.957 1.00 81.00 450 LEU A N 1
ATOM 3583 C CA . LEU A 1 450 ? -4.129 -5.396 15.297 1.00 81.00 450 LEU A CA 1
ATOM 3584 C C . LEU A 1 450 ? -2.605 -5.347 15.443 1.00 81.00 450 LEU A C 1
ATOM 3586 O O . LEU A 1 450 ? -1.872 -5.919 14.637 1.00 81.00 450 LEU A O 1
ATOM 3590 N N . MET A 1 451 ? -2.131 -4.698 16.500 1.00 81.38 451 MET A N 1
ATOM 3591 C CA . MET A 1 451 ? -0.720 -4.585 16.854 1.00 81.38 451 MET A CA 1
ATOM 3592 C C . MET A 1 451 ? -0.558 -5.013 18.307 1.00 81.38 451 MET A C 1
ATOM 3594 O O . MET A 1 451 ? -1.124 -4.394 19.204 1.00 81.38 451 MET A O 1
ATOM 3598 N N . LEU A 1 452 ? 0.191 -6.086 18.544 1.00 79.62 452 LEU A N 1
ATOM 3599 C CA . LEU A 1 452 ? 0.477 -6.578 19.888 1.00 79.62 452 LEU A CA 1
ATOM 3600 C C . LEU A 1 452 ? 1.906 -6.205 20.251 1.00 79.62 452 LEU A C 1
ATOM 3602 O O . LEU A 1 452 ? 2.848 -6.578 19.551 1.00 79.62 452 LEU A O 1
ATOM 3606 N N . VAL A 1 453 ? 2.065 -5.464 21.340 1.00 76.00 453 VAL A N 1
ATOM 3607 C CA . VAL A 1 453 ? 3.369 -5.028 21.837 1.00 76.00 453 VAL A CA 1
ATOM 3608 C C . VAL A 1 453 ? 3.611 -5.622 23.218 1.00 76.00 453 VAL A C 1
ATOM 3610 O O . VAL A 1 453 ? 2.768 -5.541 24.112 1.00 76.00 453 VAL A O 1
ATOM 3613 N N . LYS A 1 454 ? 4.774 -6.255 23.399 1.00 69.75 454 LYS A N 1
ATOM 3614 C CA . LYS A 1 454 ? 5.132 -6.917 24.664 1.00 69.75 454 LYS A CA 1
ATOM 3615 C C . LYS A 1 454 ? 5.489 -5.909 25.750 1.00 69.75 454 LYS A C 1
ATOM 3617 O O . LYS A 1 454 ? 5.278 -6.172 26.930 1.00 69.75 454 LYS A O 1
ATOM 3622 N N . SER A 1 455 ? 6.015 -4.757 25.346 1.00 68.19 455 SER A N 1
ATOM 3623 C CA . SER A 1 455 ? 6.408 -3.674 26.235 1.00 68.19 455 SER A CA 1
ATOM 3624 C C . SER A 1 455 ? 6.097 -2.312 25.617 1.00 68.19 455 SER A C 1
ATOM 3626 O O . SER A 1 455 ? 5.920 -2.184 24.406 1.00 68.19 455 SER A O 1
ATOM 3628 N N . PHE A 1 456 ? 6.092 -1.272 26.447 1.00 65.50 456 PHE A N 1
ATOM 3629 C CA . PHE A 1 456 ? 5.937 0.111 25.992 1.00 65.50 456 PHE A CA 1
ATOM 3630 C C . PHE A 1 456 ? 7.109 0.580 25.114 1.00 65.50 456 PHE A C 1
ATOM 3632 O O . PHE A 1 456 ? 6.934 1.464 24.282 1.00 65.50 456 PHE A O 1
ATOM 3639 N N . TYR A 1 457 ? 8.276 -0.068 25.212 1.00 62.16 457 TYR A N 1
ATOM 3640 C CA . TYR A 1 457 ? 9.418 0.180 24.325 1.00 62.16 457 TYR A CA 1
ATOM 3641 C C . TYR A 1 457 ? 9.128 -0.230 22.869 1.00 62.16 457 TYR A C 1
ATOM 3643 O O . TYR A 1 457 ? 9.606 0.407 21.929 1.00 62.16 457 TYR A O 1
ATOM 3651 N N . ASP A 1 458 ? 8.284 -1.247 22.670 1.00 68.75 458 ASP A N 1
ATOM 3652 C CA . ASP A 1 458 ? 7.903 -1.747 21.345 1.00 68.75 458 ASP A CA 1
ATOM 3653 C C . ASP A 1 458 ? 6.816 -0.894 20.667 1.00 68.75 458 ASP A C 1
ATOM 3655 O O . ASP A 1 458 ? 6.494 -1.124 19.500 1.00 68.75 458 ASP A O 1
ATOM 3659 N N . LEU A 1 459 ? 6.263 0.118 21.354 1.00 74.06 459 LEU A N 1
ATOM 3660 C CA . LEU A 1 459 ? 5.239 1.001 20.786 1.00 74.06 459 LEU A CA 1
ATOM 3661 C C . LEU A 1 459 ? 5.724 1.713 19.518 1.00 74.06 459 LEU A C 1
ATOM 3663 O O . LEU A 1 459 ? 4.936 1.925 18.601 1.00 74.06 459 LEU A O 1
ATOM 3667 N N . ASN A 1 460 ? 7.018 2.015 19.407 1.00 69.44 460 ASN A N 1
ATOM 3668 C CA . ASN A 1 460 ? 7.592 2.639 18.212 1.00 69.44 460 ASN A CA 1
ATOM 3669 C C . ASN A 1 460 ? 7.351 1.827 16.924 1.00 69.44 460 ASN A C 1
ATOM 3671 O O . ASN A 1 460 ? 7.115 2.417 15.871 1.00 69.44 460 ASN A O 1
ATOM 3675 N N . LYS A 1 461 ? 7.300 0.493 17.013 1.00 68.25 461 LYS A N 1
ATOM 3676 C CA . LYS A 1 461 ? 6.942 -0.372 15.876 1.00 68.25 461 LYS A CA 1
ATOM 3677 C C . LYS A 1 461 ? 5.489 -0.161 15.456 1.00 68.25 461 LYS A C 1
ATOM 3679 O O . LYS A 1 461 ? 5.180 0.046 14.286 1.00 68.25 461 LYS A O 1
ATOM 3684 N N . ALA A 1 462 ? 4.589 -0.102 16.442 1.00 75.00 462 ALA A N 1
ATOM 3685 C CA . ALA A 1 462 ? 3.185 0.220 16.206 1.00 75.00 462 ALA A CA 1
ATOM 3686 C C . ALA A 1 462 ? 3.022 1.628 15.601 1.00 75.00 462 ALA A C 1
ATOM 3688 O O . ALA A 1 462 ? 2.191 1.826 14.719 1.00 75.00 462 ALA A O 1
ATOM 3689 N N . LYS A 1 463 ? 3.847 2.603 16.014 1.00 76.44 463 LYS A N 1
ATOM 3690 C CA . LYS A 1 463 ? 3.861 3.956 15.433 1.00 76.44 463 LYS A CA 1
ATOM 3691 C C . LYS A 1 463 ? 4.158 3.938 13.938 1.00 76.44 463 LYS A C 1
ATOM 3693 O O . LYS A 1 463 ? 3.409 4.555 13.185 1.00 76.44 463 LYS A O 1
ATOM 3698 N N . ALA A 1 464 ? 5.221 3.250 13.516 1.00 68.56 464 ALA A N 1
ATOM 3699 C CA . ALA A 1 464 ? 5.589 3.154 12.103 1.00 68.56 464 ALA A CA 1
ATOM 3700 C C . ALA A 1 464 ? 4.455 2.551 11.268 1.00 68.56 464 ALA A C 1
ATOM 3702 O O . ALA A 1 464 ? 4.065 3.135 10.258 1.00 68.56 464 ALA A O 1
ATOM 3703 N N . GLU A 1 465 ? 3.862 1.459 11.745 1.00 70.44 465 GLU A N 1
ATOM 3704 C CA . GLU A 1 465 ? 2.748 0.782 11.082 1.00 70.44 465 GLU A CA 1
ATOM 3705 C C . GLU A 1 465 ? 1.476 1.639 11.005 1.00 70.44 465 GLU A C 1
ATOM 3707 O O . GLU A 1 465 ? 0.823 1.694 9.959 1.00 70.44 465 GLU A O 1
ATOM 3712 N N . ILE A 1 466 ? 1.115 2.338 12.089 1.00 76.88 466 ILE A N 1
ATOM 3713 C CA . ILE A 1 466 ? -0.028 3.263 12.095 1.00 76.88 466 ILE A CA 1
ATOM 3714 C C . ILE A 1 466 ? 0.230 4.397 11.106 1.00 76.88 466 ILE A C 1
ATOM 3716 O O . ILE A 1 466 ? -0.650 4.697 10.303 1.00 76.88 466 ILE A O 1
ATOM 3720 N N . LEU A 1 467 ? 1.417 5.011 11.125 1.00 72.00 467 LEU A N 1
ATOM 3721 C CA . LEU A 1 467 ? 1.777 6.086 10.197 1.00 72.00 467 LEU A CA 1
ATOM 3722 C C . LEU A 1 467 ? 1.739 5.602 8.747 1.00 72.00 467 LEU A C 1
ATOM 3724 O O . LEU A 1 467 ? 1.110 6.258 7.922 1.00 72.00 467 LEU A O 1
ATOM 3728 N N . LYS A 1 468 ? 2.322 4.436 8.442 1.00 66.00 468 LYS A N 1
ATOM 3729 C CA . LYS A 1 468 ? 2.276 3.826 7.105 1.00 66.00 468 LYS A CA 1
ATOM 3730 C C . LYS A 1 468 ? 0.827 3.659 6.649 1.00 66.00 468 LYS A C 1
ATOM 3732 O O . LYS A 1 468 ? 0.452 4.186 5.610 1.00 66.00 468 LYS A O 1
ATOM 3737 N N . LYS A 1 469 ? -0.039 3.034 7.449 1.00 69.81 469 LYS A N 1
ATOM 3738 C CA . LYS A 1 469 ? -1.441 2.783 7.052 1.00 69.81 469 LYS A CA 1
ATOM 3739 C C . LYS A 1 469 ? -2.311 4.044 7.005 1.00 69.81 469 LYS A C 1
ATOM 3741 O O . LYS A 1 469 ? -3.242 4.120 6.208 1.00 69.81 469 LYS A O 1
ATOM 3746 N N . THR A 1 470 ? -2.002 5.037 7.833 1.00 71.25 470 THR A N 1
ATOM 3747 C CA . THR A 1 470 ? -2.737 6.309 7.920 1.00 71.25 470 THR A CA 1
ATOM 3748 C C . THR A 1 470 ? -2.335 7.277 6.798 1.00 71.25 470 THR A C 1
ATOM 3750 O O . THR A 1 470 ? -3.180 8.012 6.295 1.00 71.25 470 THR A O 1
ATOM 3753 N N . CYS A 1 471 ? -1.067 7.258 6.370 1.00 62.16 471 CYS A N 1
ATOM 3754 C CA . CYS A 1 471 ? -0.490 8.236 5.440 1.00 62.16 471 CYS A CA 1
ATOM 3755 C C . CYS A 1 471 ? -0.250 7.692 4.028 1.00 62.16 471 CYS A C 1
ATOM 3757 O O . CYS A 1 471 ? -0.409 8.416 3.039 1.00 62.16 471 CYS A O 1
ATOM 3759 N N . SER A 1 472 ? 0.039 6.400 3.892 1.00 51.53 472 SER A N 1
ATOM 3760 C CA . SER A 1 472 ? 0.109 5.701 2.608 1.00 51.53 472 SER A CA 1
ATOM 3761 C C . SER A 1 472 ? -1.307 5.303 2.207 1.00 51.53 472 SER A C 1
ATOM 3763 O O . SER A 1 472 ? -1.705 4.155 2.347 1.00 51.53 472 SER A O 1
ATOM 3765 N N . GLY A 1 473 ? -2.113 6.299 1.817 1.00 38.59 473 GLY A N 1
ATOM 3766 C CA . GLY A 1 473 ? -3.555 6.116 1.611 1.00 38.59 473 GLY A CA 1
ATOM 3767 C C . GLY A 1 473 ? -3.931 4.782 0.959 1.00 38.59 473 GLY A C 1
ATOM 3768 O O . GLY A 1 473 ? -3.555 4.515 -0.181 1.00 38.59 473 GLY A O 1
ATOM 3769 N N . HIS A 1 474 ? -4.716 3.988 1.685 1.00 30.64 474 HIS A N 1
ATOM 3770 C CA . HIS A 1 474 ? -5.571 2.977 1.089 1.00 30.64 474 HIS A CA 1
ATOM 3771 C C . HIS A 1 474 ? -6.495 3.693 0.096 1.00 30.64 474 HIS A C 1
ATOM 3773 O O . HIS A 1 474 ? -7.479 4.321 0.481 1.00 30.64 474 HIS A O 1
ATOM 3779 N N . CYS A 1 475 ? -6.190 3.607 -1.199 1.00 26.75 475 CYS A N 1
ATOM 3780 C CA . CYS A 1 475 ? -7.256 3.609 -2.190 1.00 26.75 475 CYS A CA 1
ATOM 3781 C C . CYS A 1 475 ? -7.961 2.260 -2.051 1.00 26.75 475 CYS A C 1
ATOM 3783 O O . CYS A 1 475 ? -7.614 1.275 -2.707 1.00 26.75 475 CYS A O 1
ATOM 3785 N N . ASP A 1 476 ? -8.931 2.196 -1.143 1.00 26.77 476 ASP A N 1
ATOM 3786 C CA . ASP A 1 476 ? -9.923 1.138 -1.180 1.00 26.77 476 ASP A CA 1
ATOM 3787 C C . ASP A 1 476 ? -10.664 1.243 -2.520 1.00 26.77 476 ASP A C 1
ATOM 3789 O O . ASP A 1 476 ? -11.591 2.028 -2.688 1.00 26.77 476 ASP A O 1
ATOM 3793 N N . LEU A 1 477 ? -10.260 0.415 -3.487 1.00 25.73 477 LEU A N 1
ATOM 3794 C CA . LEU A 1 477 ? -11.148 -0.100 -4.528 1.00 25.73 477 LEU A CA 1
ATOM 3795 C C . LEU A 1 477 ? -12.279 -0.867 -3.820 1.00 25.73 477 LEU A C 1
ATOM 3797 O O . LEU A 1 477 ? -12.218 -2.084 -3.648 1.00 25.73 477 LEU A O 1
ATOM 3801 N N . GLN A 1 478 ? -13.262 -0.138 -3.305 1.00 26.55 478 GLN A N 1
ATOM 3802 C CA . GLN A 1 478 ? -14.654 -0.483 -3.544 1.00 26.55 478 GLN A CA 1
ATOM 3803 C C . GLN A 1 478 ? -15.003 0.098 -4.916 1.00 26.55 478 GLN A C 1
ATOM 3805 O O . GLN A 1 478 ? -14.478 1.143 -5.294 1.00 26.55 478 GLN A O 1
ATOM 3810 N N . LEU A 1 479 ? -15.873 -0.571 -5.671 1.00 29.70 479 LEU A N 1
ATOM 3811 C CA . LEU A 1 479 ? -16.614 0.084 -6.746 1.00 29.70 479 LEU A CA 1
ATOM 3812 C C . LEU A 1 479 ? -17.384 1.240 -6.098 1.00 29.70 479 LEU A C 1
ATOM 3814 O O . LEU A 1 479 ? -18.458 1.047 -5.533 1.00 29.70 479 LEU A O 1
ATOM 3818 N N . ILE A 1 480 ? -16.769 2.419 -6.071 1.00 32.50 480 ILE A N 1
ATOM 3819 C CA . ILE A 1 480 ? -17.445 3.650 -5.704 1.00 32.50 480 ILE A CA 1
ATOM 3820 C C . ILE A 1 480 ? -18.169 4.073 -6.982 1.00 32.50 480 ILE A C 1
ATOM 3822 O O . ILE A 1 480 ? -17.511 4.215 -8.015 1.00 32.50 480 ILE A O 1
ATOM 3826 N N . PRO A 1 481 ? -19.495 4.267 -6.943 1.00 36.34 481 PRO A N 1
ATOM 3827 C CA . PRO A 1 481 ? -20.216 4.896 -8.039 1.00 36.34 481 PRO A CA 1
ATOM 3828 C C . PRO A 1 481 ? -19.492 6.188 -8.418 1.00 36.34 481 PRO A C 1
ATOM 3830 O O . PRO A 1 481 ? -19.229 7.020 -7.543 1.00 36.34 481 PRO A O 1
ATOM 3833 N N . ALA A 1 482 ? -19.113 6.342 -9.686 1.00 40.47 482 ALA A N 1
ATOM 3834 C CA . ALA A 1 482 ? -18.453 7.557 -10.138 1.00 40.47 482 ALA A CA 1
ATOM 3835 C C . ALA A 1 482 ? -19.372 8.754 -9.845 1.00 40.47 482 ALA A C 1
ATOM 3837 O O . ALA A 1 482 ? -20.518 8.793 -10.284 1.00 40.47 482 ALA A O 1
ATOM 3838 N N . THR A 1 483 ? -18.887 9.720 -9.066 1.00 46.16 483 THR A N 1
ATOM 3839 C CA . THR A 1 483 ? -19.593 10.982 -8.817 1.00 46.16 483 THR A CA 1
ATOM 3840 C C . THR A 1 483 ? -18.938 12.077 -9.639 1.00 46.16 483 THR A C 1
ATOM 3842 O O . THR A 1 483 ? -17.707 12.136 -9.697 1.00 46.16 483 THR A O 1
ATOM 3845 N N . MET A 1 484 ? -19.736 12.955 -10.248 1.00 53.31 484 MET A N 1
ATOM 3846 C CA . MET A 1 484 ? -19.191 14.118 -10.946 1.00 53.31 484 MET A CA 1
ATOM 3847 C C . MET A 1 484 ? -18.409 14.988 -9.959 1.00 53.31 484 MET A C 1
ATOM 3849 O O . MET A 1 484 ? -18.921 15.355 -8.910 1.00 53.31 484 MET A O 1
ATOM 3853 N N . LYS A 1 485 ? -17.136 15.254 -10.268 1.00 55.62 485 LYS A N 1
ATOM 3854 C CA . LYS A 1 485 ? -16.256 16.060 -9.409 1.00 55.62 485 LYS A CA 1
ATOM 3855 C C . LYS A 1 485 ? -16.256 17.529 -9.827 1.00 55.62 485 LYS A C 1
ATOM 3857 O O . LYS A 1 485 ? -16.270 18.409 -8.975 1.00 55.62 485 LYS A O 1
ATOM 3862 N N . GLN A 1 486 ? -16.199 17.787 -11.134 1.00 62.78 486 GLN A N 1
ATOM 3863 C CA . GLN A 1 486 ? -16.025 19.124 -11.701 1.00 62.78 486 GLN A CA 1
ATOM 3864 C C . GLN A 1 486 ? -16.684 19.215 -13.078 1.00 62.78 486 GLN A C 1
ATOM 3866 O O . GLN A 1 486 ? -16.810 18.205 -13.772 1.00 62.78 486 GLN A O 1
ATOM 3871 N N . ILE A 1 487 ? -17.038 20.430 -13.495 1.00 63.84 487 ILE A N 1
ATOM 3872 C CA . ILE A 1 487 ? -17.450 20.735 -14.872 1.00 63.84 487 ILE A CA 1
ATOM 3873 C C . ILE A 1 487 ? -16.481 21.734 -15.458 1.00 63.84 487 ILE A C 1
ATOM 3875 O O . ILE A 1 487 ? -16.213 22.760 -14.838 1.00 63.84 487 ILE A O 1
ATOM 3879 N N . HIS A 1 488 ? -15.993 21.448 -16.660 1.00 69.50 488 HIS A N 1
ATOM 3880 C CA . HIS A 1 488 ? -15.184 22.376 -17.436 1.00 69.50 488 HIS A CA 1
ATOM 3881 C C . HIS A 1 488 ? -16.003 22.833 -18.639 1.00 69.50 488 HIS A C 1
ATOM 3883 O O . HIS A 1 488 ? -16.349 22.022 -19.496 1.00 69.50 488 HIS A O 1
ATOM 3889 N N . ALA A 1 489 ? -16.311 24.123 -18.711 1.00 68.88 489 ALA A N 1
ATOM 3890 C CA . ALA A 1 489 ? -16.827 24.748 -19.919 1.00 68.88 489 ALA A CA 1
ATOM 3891 C C . ALA A 1 489 ? -15.677 25.491 -20.606 1.00 68.88 489 ALA A C 1
ATOM 3893 O O . ALA A 1 489 ? -15.027 26.346 -20.005 1.00 68.88 489 ALA A O 1
ATOM 3894 N N . ARG A 1 490 ? -15.410 25.127 -21.862 1.00 72.56 490 ARG A N 1
ATOM 3895 C CA . ARG A 1 490 ? -14.381 25.744 -22.700 1.00 72.56 490 ARG A CA 1
ATOM 3896 C C . ARG A 1 490 ? -15.063 26.462 -23.855 1.00 72.56 490 ARG A C 1
ATOM 3898 O O . ARG A 1 490 ? -15.768 25.821 -24.631 1.00 72.56 490 ARG A O 1
ATOM 3905 N N . MET A 1 491 ? -14.857 27.769 -23.954 1.00 66.81 491 MET A N 1
ATOM 3906 C CA . MET A 1 491 ? -15.345 28.581 -25.068 1.00 66.81 491 MET A CA 1
ATOM 3907 C C . MET A 1 491 ? -14.149 29.025 -25.908 1.00 66.81 491 MET A C 1
ATOM 3909 O O . MET A 1 491 ? -13.187 29.585 -25.383 1.00 66.81 491 MET A O 1
ATOM 3913 N N . GLU A 1 492 ? -14.201 28.725 -27.202 1.00 65.50 492 GLU A N 1
ATOM 3914 C CA . GLU A 1 492 ? -13.180 29.101 -28.179 1.00 65.50 492 GLU A CA 1
ATOM 3915 C C . GLU A 1 492 ? -13.822 30.009 -29.229 1.00 65.50 492 GLU A C 1
ATOM 3917 O O . GLU A 1 492 ? -14.863 29.666 -29.795 1.00 65.50 492 GLU A O 1
ATOM 3922 N N . GLU A 1 493 ? -13.217 31.165 -29.500 1.00 56.12 493 GLU A N 1
ATOM 3923 C CA . GLU A 1 493 ? -13.626 31.983 -30.640 1.00 56.12 493 GLU A CA 1
ATOM 3924 C C . GLU A 1 493 ? -13.147 31.345 -31.949 1.00 56.12 493 GLU A C 1
ATOM 3926 O O . GLU A 1 493 ? -11.990 30.939 -32.088 1.00 56.12 493 GLU A O 1
ATOM 3931 N N . ASN A 1 494 ? -14.039 31.275 -32.940 1.00 45.25 494 ASN A N 1
ATOM 3932 C CA . ASN A 1 494 ? -13.717 30.773 -34.274 1.00 45.25 494 ASN A CA 1
ATOM 3933 C C . ASN A 1 494 ? -12.765 31.743 -34.994 1.00 45.25 494 ASN A C 1
ATOM 3935 O O . ASN A 1 494 ? -13.189 32.634 -35.731 1.00 45.25 494 ASN A O 1
ATOM 3939 N N . VAL A 1 495 ? -11.458 31.548 -34.827 1.00 44.12 495 VAL A N 1
ATOM 3940 C CA . VAL A 1 495 ? -10.450 32.234 -35.635 1.00 44.12 495 VAL A CA 1
ATOM 3941 C C . VAL A 1 495 ? -10.333 31.511 -36.975 1.00 44.12 495 VAL A C 1
ATOM 3943 O O . VAL A 1 495 ? -9.844 30.386 -37.067 1.00 44.12 495 VAL A O 1
ATOM 3946 N N . SER A 1 496 ? -10.788 32.170 -38.038 1.00 42.12 496 SER A N 1
ATOM 3947 C CA . SER A 1 496 ? -10.646 31.725 -39.427 1.00 42.12 496 SER A CA 1
ATOM 3948 C C . SER A 1 496 ? -9.192 31.334 -39.765 1.00 42.12 496 SER A C 1
ATOM 3950 O O . SER A 1 496 ? -8.367 32.188 -40.070 1.00 42.12 496 SER A O 1
ATOM 3952 N N . THR A 1 497 ? -8.907 30.028 -39.733 1.00 47.53 497 THR A N 1
ATOM 3953 C CA . THR A 1 497 ? -7.887 29.226 -40.457 1.00 47.53 497 THR A CA 1
ATOM 3954 C C . THR A 1 497 ? -6.450 29.744 -40.696 1.00 47.53 497 THR A C 1
ATOM 3956 O O . THR A 1 497 ? -5.706 29.074 -41.410 1.00 47.53 497 THR A O 1
ATOM 3959 N N . LYS A 1 498 ? -5.970 30.850 -40.108 1.00 44.50 498 LYS A N 1
ATOM 3960 C CA . LYS A 1 498 ? -4.586 31.336 -40.343 1.00 44.50 498 LYS A CA 1
ATOM 3961 C C . LYS A 1 498 ? -3.837 31.915 -39.131 1.00 44.50 498 LYS A C 1
ATOM 3963 O O . LYS A 1 498 ? -2.902 32.686 -39.328 1.00 44.50 498 LYS A O 1
ATOM 3968 N N . ILE A 1 499 ? -4.172 31.533 -37.897 1.00 43.28 499 ILE A N 1
ATOM 3969 C CA . ILE A 1 499 ? -3.392 31.937 -36.709 1.00 43.28 499 ILE A CA 1
ATOM 3970 C C . ILE A 1 499 ? -2.853 30.693 -35.974 1.00 43.28 499 ILE A C 1
ATOM 3972 O O . ILE A 1 499 ? -3.594 29.718 -35.836 1.00 43.28 499 ILE A O 1
ATOM 3976 N N . PRO A 1 500 ? -1.577 30.678 -35.529 1.00 40.53 500 PRO A N 1
ATOM 3977 C CA . PRO A 1 500 ? -1.021 29.594 -34.722 1.00 40.53 500 PRO A CA 1
ATOM 3978 C C . PRO A 1 500 ? -1.814 29.364 -33.418 1.00 40.53 500 PRO A C 1
ATOM 3980 O O . PRO A 1 500 ? -2.317 30.332 -32.847 1.00 40.53 500 PRO A O 1
ATOM 3983 N N . PRO A 1 501 ? -1.860 28.128 -32.880 1.00 43.94 501 PRO A N 1
ATOM 3984 C CA . PRO A 1 501 ? -2.658 27.767 -31.695 1.00 43.94 501 PRO A CA 1
ATOM 3985 C C . PRO A 1 501 ? -2.356 28.566 -30.416 1.00 43.94 501 PRO A C 1
ATOM 3987 O O . PRO A 1 501 ? -3.125 28.512 -29.465 1.00 43.94 501 PRO A O 1
ATOM 3990 N N . SER A 1 502 ? -1.244 29.301 -30.375 1.00 42.44 502 SER A N 1
ATOM 3991 C CA . SER A 1 502 ? -0.783 30.079 -29.221 1.00 42.44 502 SER A CA 1
ATOM 3992 C C . SER A 1 502 ? -1.473 31.439 -29.037 1.00 42.44 502 SER A C 1
ATOM 3994 O O . SER A 1 502 ? -1.112 32.158 -28.114 1.00 42.44 502 SER A O 1
ATOM 3996 N N . PHE A 1 503 ? -2.418 31.817 -29.907 1.00 40.16 503 PHE A N 1
ATOM 3997 C CA . PHE A 1 503 ? -3.087 33.131 -29.883 1.00 40.16 503 PHE A CA 1
ATOM 3998 C C . PHE A 1 503 ? -4.622 33.062 -29.812 1.00 40.16 503 PHE A C 1
ATOM 4000 O O . PHE A 1 503 ? -5.288 34.077 -29.997 1.00 40.16 503 PHE A O 1
ATOM 4007 N N . VAL A 1 504 ? -5.204 31.888 -29.554 1.00 46.69 504 VAL A N 1
ATOM 4008 C CA . VAL A 1 504 ? -6.653 31.769 -29.328 1.00 46.69 504 VAL A CA 1
ATOM 4009 C C . VAL A 1 504 ? -6.927 32.042 -27.849 1.00 46.69 504 VAL A C 1
ATOM 4011 O O . VAL A 1 504 ? -6.452 31.295 -26.995 1.00 46.69 504 VAL A O 1
ATOM 4014 N N . ASN A 1 505 ? -7.683 33.099 -27.536 1.00 52.72 505 ASN A N 1
ATOM 4015 C CA . ASN A 1 505 ? -8.181 33.325 -26.180 1.00 52.72 505 ASN A CA 1
ATOM 4016 C C . ASN A 1 505 ? -9.197 32.225 -25.854 1.00 52.72 505 ASN A C 1
ATOM 4018 O O . ASN A 1 505 ? -10.319 32.219 -26.355 1.00 52.72 505 ASN A O 1
ATOM 4022 N N . VAL A 1 506 ? -8.771 31.251 -25.056 1.00 56.44 506 VAL A N 1
ATOM 4023 C CA . VAL A 1 506 ? -9.627 30.175 -24.564 1.00 56.44 506 VAL A CA 1
ATOM 4024 C C . VAL A 1 506 ? -10.165 30.603 -23.210 1.00 56.44 506 VAL A C 1
ATOM 4026 O O . VAL A 1 506 ? -9.402 30.698 -22.251 1.00 56.44 506 VAL A O 1
ATOM 4029 N N . LEU A 1 507 ? -11.474 30.814 -23.116 1.00 66.00 507 LEU A N 1
ATOM 4030 C CA . LEU A 1 507 ? -12.124 31.043 -21.834 1.00 66.00 507 LEU A CA 1
ATOM 4031 C C . LEU A 1 507 ? -12.431 29.687 -21.187 1.00 66.00 507 LEU A C 1
ATOM 4033 O O . LEU A 1 507 ? -13.208 28.888 -21.723 1.00 66.00 507 LEU A O 1
ATOM 4037 N N . ARG A 1 508 ? -11.800 29.419 -20.040 1.00 73.25 508 ARG A N 1
ATOM 4038 C CA . ARG A 1 508 ? -11.966 28.187 -19.265 1.00 73.25 508 ARG A CA 1
ATOM 4039 C C . ARG A 1 508 ? -12.732 28.471 -17.981 1.00 73.25 508 ARG A C 1
ATOM 4041 O O . ARG A 1 508 ? -12.209 29.129 -17.087 1.00 73.25 508 ARG A O 1
ATOM 4048 N N . ILE A 1 509 ? -13.937 27.922 -17.876 1.00 70.94 509 ILE A N 1
ATOM 4049 C CA . ILE A 1 509 ? -14.792 28.034 -16.693 1.00 70.94 509 ILE A CA 1
ATOM 4050 C C . ILE A 1 509 ? -14.839 26.673 -15.997 1.00 70.94 509 ILE A C 1
ATOM 4052 O O . ILE A 1 509 ? -15.231 25.678 -16.608 1.00 70.94 509 ILE A O 1
ATOM 4056 N N . ILE A 1 510 ? -14.452 26.624 -14.725 1.00 70.75 510 ILE A N 1
ATOM 4057 C CA . ILE A 1 510 ? -14.473 25.412 -13.901 1.00 70.75 510 ILE A CA 1
ATOM 4058 C C . ILE A 1 510 ? -15.471 25.605 -12.763 1.00 70.75 510 ILE A C 1
ATOM 4060 O O . ILE A 1 510 ? -15.380 26.567 -12.002 1.00 70.75 510 ILE A O 1
ATOM 4064 N N . LEU A 1 511 ? -16.409 24.666 -12.639 1.00 66.25 511 LEU A N 1
ATOM 4065 C CA . LEU A 1 511 ? -17.345 24.583 -11.519 1.00 66.25 511 LEU A CA 1
ATOM 4066 C C . LEU A 1 511 ? -16.971 23.375 -10.657 1.00 66.25 511 LEU A C 1
ATOM 4068 O O . LEU A 1 511 ? -17.113 22.235 -11.103 1.00 66.25 511 LEU A O 1
ATOM 4072 N N . ALA A 1 512 ? -16.483 23.623 -9.441 1.00 62.09 512 ALA A N 1
ATOM 4073 C CA . ALA A 1 512 ? -16.044 22.591 -8.500 1.00 62.09 512 ALA A CA 1
ATOM 4074 C C . ALA A 1 512 ? -16.283 23.056 -7.057 1.00 62.09 512 ALA A C 1
ATOM 4076 O O . ALA A 1 512 ? -15.948 24.188 -6.735 1.00 62.09 512 ALA A O 1
ATOM 4077 N N . ASP A 1 513 ? -16.857 22.217 -6.189 1.00 61.31 513 ASP A N 1
ATOM 4078 C CA . ASP A 1 513 ? -16.988 22.487 -4.742 1.00 61.31 513 ASP A CA 1
ATOM 4079 C C . ASP A 1 513 ? -17.583 23.867 -4.367 1.00 61.31 513 ASP A C 1
ATOM 4081 O O . ASP A 1 513 ? -17.147 24.510 -3.416 1.00 61.31 513 ASP A O 1
ATOM 4085 N N . PHE A 1 514 ? -18.596 24.338 -5.108 1.00 58.06 514 PHE A N 1
ATOM 4086 C CA . PHE A 1 514 ? -19.196 25.682 -4.958 1.00 58.06 514 PHE A CA 1
ATOM 4087 C C . PHE A 1 514 ? -18.263 26.864 -5.270 1.00 58.06 514 PHE A C 1
ATOM 4089 O O . PHE A 1 514 ? -18.618 28.015 -5.015 1.00 58.06 514 PHE A O 1
ATOM 4096 N N . VAL A 1 515 ? -17.114 26.591 -5.883 1.00 64.44 515 VAL A N 1
ATOM 4097 C CA . VAL A 1 515 ? -16.147 27.575 -6.368 1.00 64.44 515 VAL A CA 1
ATOM 4098 C C . VAL A 1 515 ? -16.260 27.694 -7.887 1.00 64.44 515 VAL A C 1
ATOM 4100 O O . VAL A 1 515 ? -16.277 26.697 -8.616 1.00 64.44 515 VAL A O 1
ATOM 4103 N N . LEU A 1 516 ? -16.342 28.937 -8.359 1.00 74.56 516 LEU A N 1
ATOM 4104 C CA . LEU A 1 516 ? -16.204 29.289 -9.767 1.00 74.56 516 LEU A CA 1
ATOM 4105 C C . LEU A 1 516 ? -14.733 29.614 -10.027 1.00 74.56 516 LEU A C 1
ATOM 4107 O O . LEU A 1 516 ? -14.196 30.518 -9.389 1.00 74.56 516 LEU A O 1
ATOM 4111 N N . LYS A 1 517 ? -14.095 28.920 -10.973 1.00 77.81 517 LYS A N 1
ATOM 4112 C CA . LYS A 1 517 ? -12.789 29.338 -11.499 1.00 77.81 517 LYS A CA 1
ATOM 4113 C C . LYS A 1 517 ? -12.908 29.780 -12.944 1.00 77.81 517 LYS A C 1
ATOM 4115 O O . LYS A 1 517 ? -13.546 29.092 -13.738 1.00 77.81 517 LYS A O 1
ATOM 4120 N N . VAL A 1 518 ? -12.269 30.890 -13.285 1.00 78.19 518 VAL A N 1
ATOM 4121 C CA . VAL A 1 518 ? -12.201 31.418 -14.650 1.00 78.19 518 VAL A CA 1
ATOM 4122 C C . VAL A 1 518 ? -10.731 31.628 -14.977 1.00 78.19 518 VAL A C 1
ATOM 4124 O O . VAL A 1 518 ? -10.062 32.401 -14.304 1.00 78.19 518 VAL A O 1
ATOM 4127 N N . ASN A 1 519 ? -10.209 30.896 -15.964 1.00 74.88 519 ASN A N 1
ATOM 4128 C CA . ASN A 1 519 ? -8.794 30.940 -16.362 1.00 74.88 519 ASN A CA 1
ATOM 4129 C C . ASN A 1 519 ? -7.818 30.783 -15.175 1.00 74.88 519 ASN A C 1
ATOM 4131 O O . ASN A 1 519 ? -6.848 31.521 -15.060 1.00 74.88 519 ASN A O 1
ATOM 4135 N N . GLU A 1 520 ? -8.100 29.808 -14.301 1.00 70.56 520 GLU A N 1
ATOM 4136 C CA . GLU A 1 520 ? -7.344 29.479 -13.073 1.00 70.56 520 GLU A CA 1
ATOM 4137 C C . GLU A 1 520 ? -7.493 30.464 -11.902 1.00 70.56 520 GLU A C 1
ATOM 4139 O O . GLU A 1 520 ? -7.052 30.157 -10.795 1.00 70.56 520 GLU A O 1
ATOM 4144 N N . GLU A 1 521 ? -8.195 31.580 -12.088 1.00 75.44 521 GLU A N 1
ATOM 4145 C CA . GLU A 1 521 ? -8.514 32.522 -11.017 1.00 75.44 521 GLU A CA 1
ATOM 4146 C C . GLU A 1 521 ? -9.839 32.155 -10.333 1.00 75.44 521 GLU A C 1
ATOM 4148 O O . GLU A 1 521 ? -10.812 31.784 -10.992 1.00 75.44 521 GLU A O 1
ATOM 4153 N N . GLU A 1 522 ? -9.879 32.224 -9.001 1.00 79.06 522 GLU A N 1
ATOM 4154 C CA . GLU A 1 522 ? -11.053 31.863 -8.201 1.00 79.06 522 GLU A CA 1
ATOM 4155 C C . GLU A 1 522 ? -11.947 33.075 -7.930 1.00 79.06 522 GLU A C 1
ATOM 4157 O O . GLU A 1 522 ? -11.482 34.128 -7.496 1.00 79.06 522 GLU A O 1
ATOM 4162 N N . TYR A 1 523 ? -13.253 32.894 -8.115 1.00 72.62 523 TYR A N 1
ATOM 4163 C CA . TYR A 1 523 ? -14.263 33.924 -7.900 1.00 72.62 523 TYR A CA 1
ATOM 4164 C C . TYR A 1 523 ? -15.297 33.463 -6.871 1.00 72.62 523 TYR A C 1
ATOM 4166 O O . TYR A 1 523 ? -15.749 32.313 -6.870 1.00 72.62 523 TYR A O 1
ATOM 4174 N N . THR A 1 524 ? -15.714 34.381 -6.000 1.00 69.62 524 THR A N 1
ATOM 4175 C CA . THR A 1 524 ? -16.731 34.127 -4.976 1.00 69.62 524 THR A CA 1
ATOM 4176 C C . THR A 1 524 ? -18.134 34.455 -5.495 1.00 69.62 524 THR A C 1
ATOM 4178 O O . THR A 1 524 ? -18.419 35.556 -5.958 1.00 69.62 524 THR A O 1
ATOM 4181 N N . LEU A 1 525 ? -19.039 33.477 -5.414 1.00 68.06 525 LEU A N 1
ATOM 4182 C CA . LEU A 1 525 ? -20.470 33.634 -5.707 1.00 68.06 525 LEU A CA 1
ATOM 4183 C C . LEU A 1 525 ? -21.145 34.389 -4.532 1.00 68.06 525 LEU A C 1
ATOM 4185 O O . LEU A 1 525 ? -20.681 34.268 -3.396 1.00 68.06 525 LEU A O 1
ATOM 4189 N N . PRO A 1 526 ? -22.206 35.193 -4.757 1.00 66.25 526 PRO A N 1
ATOM 4190 C CA . PRO A 1 526 ? -23.426 34.721 -5.410 1.00 66.25 526 PRO A CA 1
ATOM 4191 C C . PRO A 1 526 ? -23.630 35.178 -6.855 1.00 66.25 526 PRO A C 1
ATOM 4193 O O . PRO A 1 526 ? -24.428 34.545 -7.532 1.00 66.25 526 PRO A O 1
ATOM 4196 N N . VAL A 1 527 ? -22.959 36.229 -7.341 1.00 75.19 527 VAL A N 1
ATOM 4197 C CA . VAL A 1 527 ? -23.069 36.704 -8.736 1.00 75.19 527 VAL A CA 1
ATOM 4198 C C . VAL A 1 527 ? -21.726 37.262 -9.199 1.00 75.19 527 VAL A C 1
ATOM 4200 O O . VAL A 1 527 ? -21.151 38.118 -8.533 1.00 75.19 527 VAL A O 1
ATOM 4203 N N . VAL A 1 528 ? -21.270 36.820 -10.366 1.00 79.56 528 VAL A N 1
ATOM 4204 C CA . VAL A 1 528 ? -20.072 37.287 -11.065 1.00 79.56 528 VAL A CA 1
ATOM 4205 C C . VAL A 1 528 ? -20.469 37.563 -12.513 1.00 79.56 528 VAL A C 1
ATOM 4207 O O . VAL A 1 528 ? -21.126 36.735 -13.144 1.00 79.56 528 VAL A O 1
ATOM 4210 N N . LYS A 1 529 ? -20.114 38.738 -13.033 1.00 83.00 529 LYS A N 1
ATOM 4211 C CA . LYS A 1 529 ? -20.434 39.144 -14.405 1.00 83.00 529 LYS A CA 1
ATOM 4212 C C . LYS A 1 529 ? -19.155 39.399 -15.183 1.00 83.00 529 LYS A C 1
ATOM 4214 O O . LYS A 1 529 ? -18.334 40.202 -14.749 1.00 83.00 529 LYS A O 1
ATOM 4219 N N . PHE A 1 530 ? -19.042 38.733 -16.320 1.00 79.06 530 PHE A N 1
ATOM 4220 C CA . PHE A 1 530 ? -18.049 38.980 -17.354 1.00 79.06 530 PHE A CA 1
ATOM 4221 C C . PHE A 1 530 ? -18.754 39.574 -18.578 1.00 79.06 530 PHE A C 1
ATOM 4223 O O . PHE A 1 530 ? -19.983 39.675 -18.601 1.00 79.06 530 PHE A O 1
ATOM 4230 N N . GLU A 1 531 ? -17.986 39.992 -19.578 1.00 76.25 531 GLU A N 1
ATOM 4231 C CA . GLU A 1 531 ? -18.541 40.529 -20.824 1.00 76.25 531 GLU A CA 1
ATOM 4232 C C . GLU A 1 531 ? -19.279 39.433 -21.614 1.00 76.25 531 GLU A C 1
ATOM 4234 O O . GLU A 1 531 ? -20.327 39.674 -22.199 1.00 76.25 531 GLU A O 1
ATOM 4239 N N . GLU A 1 532 ? -18.786 38.195 -21.557 1.00 74.81 532 GLU A N 1
ATOM 4240 C CA . GLU A 1 532 ? -19.254 37.078 -22.378 1.00 74.81 532 GLU A CA 1
ATOM 4241 C C . GLU A 1 532 ? -20.272 36.167 -21.664 1.00 74.81 532 GLU A C 1
ATOM 4243 O O . GLU A 1 532 ? -21.002 35.396 -22.307 1.00 74.81 532 GLU A O 1
ATOM 4248 N N . PHE A 1 533 ? -20.314 36.211 -20.327 1.00 84.38 533 PHE A N 1
ATOM 4249 C CA . PHE A 1 533 ? -21.199 35.382 -19.509 1.00 84.38 533 PHE A CA 1
ATOM 4250 C C . PHE A 1 533 ? -21.443 35.956 -18.108 1.00 84.38 533 PHE A C 1
ATOM 4252 O O . PHE A 1 533 ? -20.646 36.709 -17.554 1.00 84.38 533 PHE A O 1
ATOM 4259 N N . GLU A 1 534 ? -22.528 35.510 -17.482 1.00 86.44 534 GLU A N 1
ATOM 4260 C CA . GLU A 1 534 ? -22.774 35.690 -16.055 1.00 86.44 534 GLU A CA 1
ATOM 4261 C C . GLU A 1 534 ? -22.779 34.338 -15.341 1.00 86.44 534 GLU A C 1
ATOM 4263 O O . GLU A 1 534 ? -23.267 33.331 -15.862 1.00 86.44 534 GLU A O 1
ATOM 4268 N N . ALA A 1 535 ? -22.232 34.311 -14.131 1.00 84.75 535 ALA A N 1
ATOM 4269 C CA . ALA A 1 535 ? -22.255 33.153 -13.258 1.00 84.75 535 ALA A CA 1
ATOM 4270 C C . ALA A 1 535 ? -22.881 33.532 -11.918 1.00 84.75 535 ALA A C 1
ATOM 4272 O O . ALA A 1 535 ? -22.492 34.521 -11.303 1.00 84.75 535 ALA A O 1
ATOM 4273 N N . TYR A 1 536 ? -23.853 32.760 -11.448 1.00 79.88 536 TYR A N 1
ATOM 4274 C CA . TYR A 1 536 ? -24.533 33.049 -10.193 1.00 79.88 536 TYR A CA 1
ATOM 4275 C C . TYR A 1 536 ? -24.972 31.792 -9.450 1.00 79.88 536 TYR A C 1
ATOM 4277 O O . TYR A 1 536 ? -25.264 30.761 -10.052 1.00 79.88 536 TYR A O 1
ATOM 4285 N N . TYR A 1 537 ? -25.040 31.884 -8.125 1.00 76.00 537 TYR A N 1
ATOM 4286 C CA . TYR A 1 537 ? -25.624 30.862 -7.269 1.00 76.00 537 TYR A CA 1
ATOM 4287 C C . TYR A 1 537 ? -27.071 31.225 -6.938 1.00 76.00 537 TYR A C 1
ATOM 4289 O O . TYR A 1 537 ? -27.335 32.280 -6.363 1.00 76.00 537 TYR A O 1
ATOM 4297 N N . ALA A 1 538 ? -28.008 30.344 -7.277 1.00 70.12 538 ALA A N 1
ATOM 4298 C CA . ALA A 1 538 ? -29.417 30.508 -6.947 1.00 70.12 538 ALA A CA 1
ATOM 4299 C C . ALA A 1 538 ? -30.079 29.147 -6.716 1.00 70.12 538 ALA A C 1
ATOM 4301 O O . ALA A 1 538 ? -29.949 28.237 -7.534 1.00 70.12 538 ALA A O 1
ATOM 4302 N N . VAL A 1 539 ? -30.824 29.027 -5.610 1.00 65.75 539 VAL A N 1
ATOM 4303 C CA . VAL A 1 539 ? -31.684 27.866 -5.306 1.00 65.75 539 VAL A CA 1
ATOM 4304 C C . VAL A 1 539 ? -30.921 26.526 -5.376 1.00 65.75 539 VAL A C 1
ATOM 4306 O O . VAL A 1 539 ? -31.392 25.556 -5.963 1.00 65.75 539 VAL A O 1
ATOM 4309 N N . GLY A 1 540 ? -29.6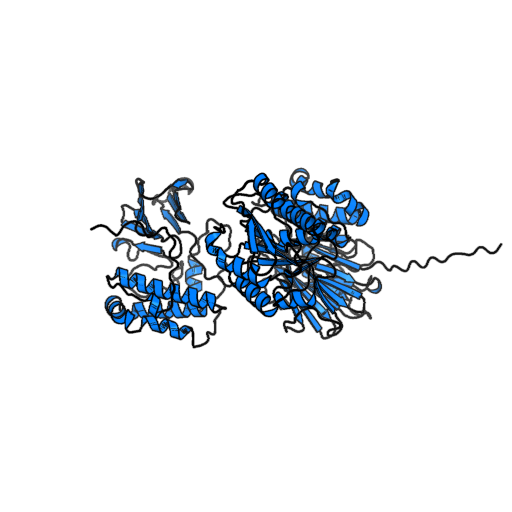98 26.474 -4.836 1.00 62.81 540 GLY A N 1
ATOM 4310 C CA . GLY A 1 540 ? -28.882 25.249 -4.828 1.00 62.81 540 GLY A CA 1
ATOM 4311 C C . GLY A 1 540 ? -28.103 24.965 -6.117 1.00 62.81 540 GLY A C 1
ATOM 4312 O O . GLY A 1 540 ? -27.450 23.930 -6.205 1.00 62.81 540 GLY A O 1
ATOM 4313 N N . TRP A 1 541 ? -28.143 25.863 -7.107 1.00 72.69 541 TRP A N 1
ATOM 4314 C CA . TRP A 1 541 ? -27.438 25.707 -8.379 1.00 72.69 541 TRP A CA 1
ATOM 4315 C C . TRP A 1 541 ? -26.430 26.823 -8.605 1.00 72.69 541 TRP A C 1
ATOM 4317 O O . TRP A 1 541 ? -26.773 28.001 -8.520 1.00 72.69 541 TRP A O 1
ATOM 4327 N N . ILE A 1 542 ? -25.221 26.451 -9.011 1.00 77.81 542 ILE A N 1
ATOM 4328 C CA . ILE A 1 542 ? -24.306 27.352 -9.705 1.00 77.81 542 ILE A CA 1
ATOM 4329 C C . ILE A 1 542 ? -24.729 27.362 -11.169 1.00 77.81 542 ILE A C 1
ATOM 4331 O O . ILE A 1 542 ? -24.702 26.325 -11.829 1.00 77.81 542 ILE A O 1
ATOM 4335 N N . THR A 1 543 ? -25.159 28.512 -11.666 1.00 81.19 543 THR A N 1
ATOM 4336 C CA . THR A 1 543 ? -25.609 28.708 -13.042 1.00 81.19 543 THR A CA 1
ATOM 4337 C C . THR A 1 543 ? -24.602 29.571 -13.778 1.00 81.19 543 THR A C 1
ATOM 4339 O O . THR A 1 543 ? -24.301 30.666 -13.322 1.00 81.19 543 THR A O 1
ATOM 4342 N N . VAL A 1 544 ? -24.122 29.095 -14.921 1.00 83.94 544 VAL A N 1
ATOM 4343 C CA . VAL A 1 544 ? -23.358 29.867 -15.902 1.00 83.94 544 VAL A CA 1
ATOM 4344 C C . VAL A 1 544 ? -24.258 30.088 -17.104 1.00 83.94 544 VAL A C 1
ATOM 4346 O O . VAL A 1 544 ? -24.795 29.128 -17.662 1.00 83.94 544 VAL A O 1
ATOM 4349 N N . LYS A 1 545 ? -24.438 31.345 -17.493 1.00 83.94 545 LYS A N 1
ATOM 4350 C CA . LYS A 1 545 ? -25.297 31.742 -18.601 1.00 83.94 545 LYS A CA 1
ATOM 4351 C C . LYS A 1 545 ? -24.542 32.673 -19.537 1.00 83.94 545 LYS A C 1
ATOM 4353 O O . LYS A 1 545 ? -24.018 33.691 -19.100 1.00 83.94 545 LYS A O 1
ATOM 4358 N N . THR A 1 546 ? -24.504 32.329 -20.817 1.00 83.62 546 THR A N 1
ATOM 4359 C CA . THR A 1 546 ? -23.894 33.168 -21.854 1.00 83.62 546 THR A CA 1
ATOM 4360 C C . THR A 1 546 ? -24.941 34.043 -22.536 1.00 83.62 546 THR A C 1
ATOM 4362 O O . THR A 1 546 ? -26.132 33.710 -22.551 1.00 83.62 546 THR A O 1
ATOM 4365 N N . GLU A 1 547 ? -24.506 35.141 -23.157 1.00 81.06 547 GLU A N 1
ATOM 4366 C CA . GLU A 1 547 ? -25.413 36.034 -23.895 1.00 81.06 547 GLU A CA 1
ATOM 4367 C C . GLU A 1 547 ? -26.079 35.351 -25.097 1.00 81.06 547 GLU A C 1
ATOM 4369 O O . GLU A 1 547 ? -27.248 35.587 -25.399 1.00 81.06 547 GLU A O 1
ATOM 4374 N N . TRP A 1 548 ? -25.361 34.439 -25.754 1.00 80.25 548 TRP A N 1
ATOM 4375 C CA . TRP A 1 548 ? -25.856 33.680 -26.905 1.00 80.25 548 TRP A CA 1
ATOM 4376 C C . TRP A 1 548 ? -26.764 32.496 -26.521 1.00 80.25 548 TRP A C 1
ATOM 4378 O O . TRP A 1 548 ? -27.252 31.783 -27.399 1.00 80.25 548 TRP A O 1
ATOM 4388 N N . GLY A 1 549 ? -27.038 32.299 -25.225 1.00 77.62 549 GLY A N 1
ATOM 4389 C CA . GLY A 1 549 ? -28.123 31.445 -24.740 1.00 77.62 549 GLY A CA 1
ATOM 4390 C C . GLY A 1 549 ? -27.723 30.072 -24.194 1.00 77.62 549 GLY A C 1
ATOM 4391 O O . GLY A 1 549 ? -28.619 29.291 -23.868 1.00 77.62 549 GLY A O 1
ATOM 4392 N N . LEU A 1 550 ? -26.430 29.759 -24.048 1.00 83.44 550 LEU A N 1
ATOM 4393 C CA . LEU A 1 550 ? -26.005 28.574 -23.295 1.00 83.44 550 LEU A CA 1
ATOM 4394 C C . LEU A 1 550 ? -26.273 28.784 -21.811 1.00 83.44 550 LEU A C 1
ATOM 4396 O O . LEU A 1 550 ? -25.901 29.802 -21.237 1.00 83.44 550 LEU A O 1
ATOM 4400 N N . THR A 1 551 ? -26.885 27.786 -21.182 1.00 82.75 551 THR A N 1
ATOM 4401 C CA . THR A 1 551 ? -27.041 27.720 -19.730 1.00 82.75 551 THR A CA 1
ATOM 4402 C C . THR A 1 551 ? -26.492 26.396 -19.221 1.00 82.75 551 THR A C 1
ATOM 4404 O O . THR A 1 551 ? -26.996 25.337 -19.594 1.00 82.75 551 THR A O 1
ATOM 4407 N N . VAL A 1 552 ? -25.495 26.453 -18.341 1.00 84.81 552 VAL A N 1
ATOM 4408 C CA . VAL A 1 552 ? -24.954 25.297 -17.617 1.00 84.81 552 VAL A CA 1
ATOM 4409 C C . VAL A 1 552 ? -25.283 25.466 -16.143 1.00 84.81 552 VAL A C 1
ATOM 4411 O O . VAL A 1 552 ? -24.961 26.496 -15.559 1.00 84.81 552 VAL A O 1
ATOM 4414 N N . LYS A 1 553 ? -25.921 24.470 -15.527 1.00 79.56 553 LYS A N 1
ATOM 4415 C CA . LYS A 1 553 ? -26.179 24.463 -14.082 1.00 79.56 553 LYS A CA 1
ATOM 4416 C C . LYS A 1 553 ? -25.519 23.270 -13.426 1.00 79.56 553 LYS A C 1
ATOM 4418 O O . LYS A 1 553 ? -25.622 22.164 -13.952 1.00 79.56 553 LYS A O 1
ATOM 4423 N N . TYR A 1 554 ? -24.914 23.500 -12.268 1.00 77.19 554 TYR A N 1
ATOM 4424 C CA . TYR A 1 554 ? -24.305 22.478 -11.427 1.00 77.19 554 TYR A CA 1
ATOM 4425 C C . TYR A 1 554 ? -24.794 22.598 -9.991 1.00 77.19 554 TYR A C 1
ATOM 4427 O O . TYR A 1 554 ? -24.810 23.697 -9.442 1.00 77.19 554 TYR A O 1
ATOM 4435 N N . ASP A 1 555 ? -25.167 21.483 -9.373 1.00 64.31 555 ASP A N 1
ATOM 4436 C CA . ASP A 1 555 ? -25.619 21.464 -7.976 1.00 64.31 555 ASP A CA 1
ATOM 4437 C C . ASP A 1 555 ? -24.483 21.280 -6.956 1.00 64.31 555 ASP A C 1
ATOM 4439 O O . ASP A 1 555 ? -24.737 21.168 -5.759 1.00 64.31 555 ASP A O 1
ATOM 4443 N N . GLY A 1 556 ? -23.228 21.220 -7.416 1.00 62.94 556 GLY A N 1
ATOM 4444 C CA . GLY A 1 556 ? -22.071 21.005 -6.548 1.00 62.94 556 GLY A CA 1
ATOM 4445 C C . GLY A 1 556 ? -21.839 19.545 -6.150 1.00 62.94 556 GLY A C 1
ATOM 4446 O O . GLY A 1 556 ? -20.952 19.289 -5.341 1.00 62.94 556 GLY A O 1
ATOM 4447 N N . ASN A 1 557 ? -22.616 18.589 -6.676 1.00 60.28 557 ASN A N 1
ATOM 4448 C CA . ASN A 1 557 ? -22.547 17.193 -6.244 1.00 60.28 557 ASN A CA 1
ATOM 4449 C C . ASN A 1 557 ? -22.616 16.184 -7.397 1.00 60.28 557 ASN A C 1
ATOM 4451 O O . ASN A 1 557 ? -21.682 15.421 -7.617 1.00 60.28 557 ASN A O 1
ATOM 4455 N N . GLN A 1 558 ? -23.745 16.105 -8.102 1.00 60.41 558 GLN A N 1
ATOM 4456 C CA . GLN A 1 558 ? -23.966 15.024 -9.072 1.00 60.41 558 GLN A CA 1
ATOM 4457 C C . GLN A 1 558 ? -24.880 15.396 -10.235 1.00 60.41 558 GLN A C 1
ATOM 4459 O O . GLN A 1 558 ? -25.082 14.565 -11.117 1.00 60.41 558 GLN A O 1
ATOM 4464 N N . ARG A 1 559 ? -25.465 16.598 -10.253 1.00 64.38 559 ARG A N 1
ATOM 4465 C CA . ARG A 1 559 ? -26.421 16.988 -11.291 1.00 64.38 559 ARG A CA 1
ATOM 4466 C C . ARG A 1 559 ? -25.871 18.118 -12.134 1.00 64.38 559 ARG A C 1
ATOM 4468 O O . ARG A 1 559 ? -25.466 19.155 -11.614 1.00 64.38 559 ARG A O 1
ATOM 4475 N N . VAL A 1 560 ? -25.947 17.920 -13.445 1.00 74.50 560 VAL A N 1
ATOM 4476 C CA . VAL A 1 560 ? -25.615 18.924 -14.451 1.00 74.50 560 VAL A CA 1
ATOM 4477 C C . VAL A 1 560 ? -26.780 19.073 -15.404 1.00 74.50 560 VAL A C 1
ATOM 4479 O O . VAL A 1 560 ? -27.329 18.080 -15.872 1.00 74.50 560 VAL A O 1
ATOM 4482 N N . THR A 1 561 ? -27.149 20.312 -15.709 1.00 75.19 561 THR A N 1
ATOM 4483 C CA . THR A 1 561 ? -28.077 20.601 -16.806 1.00 75.19 561 THR A CA 1
ATOM 4484 C C . THR A 1 561 ? -27.405 21.516 -17.805 1.00 75.19 561 THR A C 1
ATOM 4486 O O . THR A 1 561 ? -26.866 22.550 -17.409 1.00 75.19 561 THR A O 1
ATOM 4489 N N . VAL A 1 562 ? -27.488 21.164 -19.084 1.00 81.69 562 VAL A N 1
ATOM 4490 C CA . VAL A 1 562 ? -27.022 21.993 -20.194 1.00 81.69 562 VAL A CA 1
ATOM 4491 C C . VAL A 1 562 ? -28.226 22.322 -21.065 1.00 81.69 562 VAL A C 1
ATOM 4493 O O . VAL A 1 562 ? -28.955 21.424 -21.474 1.00 81.69 562 VAL A O 1
ATOM 4496 N N . SER A 1 563 ? -28.448 23.605 -21.325 1.00 79.12 563 SER A N 1
ATOM 4497 C CA . SER A 1 563 ? -29.525 24.097 -22.182 1.00 79.12 563 SER A CA 1
ATOM 4498 C C . SER A 1 563 ? -28.958 25.029 -23.238 1.00 79.12 563 SER A C 1
ATOM 4500 O O . SER A 1 563 ? -28.115 25.873 -22.935 1.00 79.12 563 SER A O 1
ATOM 4502 N N . LEU A 1 564 ? -29.453 24.889 -24.465 1.00 80.81 564 LEU A N 1
ATOM 4503 C CA . LEU A 1 564 ? -29.049 25.664 -25.632 1.00 80.81 564 LEU A CA 1
ATOM 4504 C C . LEU A 1 564 ? -30.282 26.090 -26.441 1.00 80.81 564 LEU A C 1
ATOM 4506 O O . LEU A 1 564 ? -31.293 25.383 -26.420 1.00 80.81 564 LEU A O 1
ATOM 4510 N N . PRO A 1 565 ? -30.216 27.206 -27.187 1.00 81.69 565 PRO A N 1
ATOM 4511 C CA . PRO A 1 565 ? -31.271 27.569 -28.124 1.00 81.69 565 PRO A CA 1
ATOM 4512 C C . PRO A 1 565 ? -31.449 26.506 -29.217 1.00 81.69 565 PRO A C 1
ATOM 4514 O O . PRO A 1 565 ? -30.477 25.925 -29.701 1.00 81.69 565 PRO A O 1
ATOM 4517 N N . ILE A 1 566 ? -32.685 26.312 -29.689 1.00 76.06 566 ILE A N 1
ATOM 4518 C CA . ILE A 1 566 ? -33.014 25.318 -30.730 1.00 76.06 566 ILE A CA 1
ATOM 4519 C C . ILE A 1 566 ? -32.258 25.541 -32.055 1.00 76.06 566 ILE A C 1
ATOM 4521 O O . ILE A 1 566 ? -32.104 24.623 -32.851 1.00 76.06 566 ILE A O 1
ATOM 4525 N N . SER A 1 567 ? -31.725 26.744 -32.293 1.00 79.56 567 SER A N 1
ATOM 4526 C CA . SER A 1 567 ? -30.895 27.072 -33.463 1.00 79.56 567 SER A CA 1
ATOM 4527 C C . SER A 1 567 ? -29.574 26.286 -33.545 1.00 79.56 567 SER A C 1
ATOM 4529 O O . SER A 1 567 ? -28.927 26.278 -34.604 1.00 79.56 567 SER A O 1
ATOM 4531 N N . PHE A 1 568 ? -29.180 25.630 -32.450 1.00 77.56 568 PHE A N 1
ATOM 4532 C CA . PHE A 1 568 ? -28.035 24.724 -32.372 1.00 77.56 568 PHE A CA 1
ATOM 4533 C C . PHE A 1 568 ? -28.379 23.267 -32.723 1.00 77.56 568 PHE A C 1
ATOM 4535 O O . PHE A 1 568 ? -27.464 22.463 -32.877 1.00 77.56 568 PHE A O 1
ATOM 4542 N N . ALA A 1 569 ? -29.657 22.913 -32.901 1.00 76.56 569 ALA A N 1
ATOM 4543 C CA . ALA A 1 569 ? -30.065 21.567 -33.307 1.00 76.56 569 ALA A CA 1
ATOM 4544 C C . ALA A 1 569 ? -29.354 21.117 -34.597 1.00 76.56 569 ALA A C 1
ATOM 4546 O O . ALA A 1 569 ? -29.209 21.904 -35.539 1.00 76.56 569 ALA A O 1
ATOM 4547 N N . ASN A 1 570 ? -28.940 19.846 -34.656 1.00 75.25 570 ASN A N 1
ATOM 4548 C CA . ASN A 1 570 ? -28.128 19.239 -35.726 1.00 75.25 570 ASN A CA 1
ATOM 4549 C C . ASN A 1 570 ? -26.690 19.780 -35.848 1.00 75.25 570 ASN A C 1
ATOM 4551 O O . ASN A 1 570 ? -25.969 19.398 -36.769 1.00 75.25 570 ASN A O 1
ATOM 4555 N N . LYS A 1 571 ? -26.263 20.693 -34.967 1.00 80.06 571 LYS A N 1
ATOM 4556 C CA . LYS A 1 571 ? -24.896 21.246 -34.946 1.00 80.06 571 LYS A CA 1
ATOM 4557 C C . LYS A 1 571 ? -24.102 20.784 -33.724 1.00 80.06 571 LYS A C 1
ATOM 4559 O O . LYS A 1 571 ? -22.992 21.263 -33.506 1.00 80.06 571 LYS A O 1
ATOM 4564 N N . LEU A 1 572 ? -24.683 19.899 -32.916 1.00 82.56 572 LEU A N 1
ATOM 4565 C CA . LEU A 1 572 ? -24.097 19.390 -31.682 1.00 82.56 572 LEU A CA 1
ATOM 4566 C C . LEU A 1 572 ? -23.502 17.995 -31.901 1.00 82.56 572 LEU A C 1
ATOM 4568 O O . LEU A 1 572 ? -23.892 17.261 -32.804 1.00 82.56 572 LEU A O 1
ATOM 4572 N N . THR A 1 573 ? -22.527 17.645 -31.070 1.00 81.19 573 THR A N 1
ATOM 4573 C CA . THR A 1 573 ? -21.953 16.301 -30.969 1.00 81.19 573 THR A CA 1
ATOM 4574 C C . THR A 1 573 ? -21.448 16.103 -29.543 1.00 81.19 573 THR A C 1
ATOM 4576 O O . THR A 1 573 ? -21.098 17.074 -28.867 1.00 81.19 573 THR A O 1
ATOM 4579 N N . GLY A 1 574 ? -21.413 14.865 -29.062 1.00 81.31 574 GLY A N 1
ATOM 4580 C CA . GLY A 1 574 ? -21.045 14.551 -27.685 1.00 81.31 574 GLY A CA 1
ATOM 4581 C C . GLY A 1 574 ? -21.917 13.453 -27.096 1.00 81.31 574 GLY A C 1
ATOM 4582 O O . GLY A 1 574 ? -22.766 12.879 -27.771 1.00 81.31 574 GLY A O 1
ATOM 4583 N N . ILE A 1 575 ? -21.733 13.197 -25.800 1.00 81.69 575 ILE A N 1
ATOM 4584 C CA . ILE A 1 575 ? -22.495 12.176 -25.060 1.00 81.69 575 ILE A CA 1
ATOM 4585 C C . ILE A 1 575 ? -23.987 12.565 -24.937 1.00 81.69 575 ILE A C 1
ATOM 4587 O O . ILE A 1 575 ? -24.833 11.700 -24.749 1.00 81.69 575 ILE A O 1
ATOM 4591 N N . CYS A 1 576 ? -24.324 13.850 -25.109 1.00 82.56 576 CYS A N 1
ATOM 4592 C CA . CYS A 1 576 ? -25.704 14.352 -25.131 1.00 82.56 576 CYS A CA 1
ATOM 4593 C C . CYS A 1 576 ? -26.357 14.366 -26.530 1.00 82.56 576 CYS A C 1
ATOM 4595 O O . CYS A 1 576 ? -27.454 14.906 -26.659 1.00 82.56 576 CYS A O 1
ATOM 4597 N N . GLY A 1 577 ? -25.705 13.814 -27.561 1.00 83.69 577 GLY A N 1
ATOM 4598 C CA . GLY A 1 577 ? -26.272 13.721 -28.911 1.00 83.69 577 GLY A CA 1
ATOM 4599 C C . GLY A 1 577 ? -26.190 15.006 -29.743 1.00 83.69 577 GLY A C 1
ATOM 4600 O O . GLY A 1 577 ? -25.452 15.940 -29.411 1.00 83.69 577 GLY A O 1
ATOM 4601 N N . ASP A 1 578 ? -26.934 15.035 -30.852 1.00 80.50 578 ASP A N 1
ATOM 4602 C CA . ASP A 1 578 ? -26.934 16.141 -31.828 1.00 80.50 578 ASP A CA 1
ATOM 4603 C C . ASP A 1 578 ? -28.187 17.047 -31.764 1.00 80.50 578 ASP A C 1
ATOM 4605 O O . ASP A 1 578 ? -28.252 18.093 -32.424 1.00 80.50 578 ASP A O 1
ATOM 4609 N N . CYS A 1 579 ? -29.163 16.672 -30.928 1.00 78.69 579 CYS A N 1
ATOM 4610 C CA . CYS A 1 579 ? -30.437 17.365 -30.732 1.00 78.69 579 CYS A CA 1
ATOM 4611 C C . CYS A 1 579 ? -31.261 17.515 -32.033 1.00 78.69 579 CYS A C 1
ATOM 4613 O O . CYS A 1 579 ? -31.939 18.522 -32.244 1.00 78.69 579 CYS A O 1
ATOM 4615 N N . ASN A 1 580 ? -31.210 16.526 -32.933 1.00 79.12 580 ASN A N 1
ATOM 4616 C CA . ASN A 1 580 ? -31.962 16.516 -34.196 1.00 79.12 580 ASN A CA 1
ATOM 4617 C C . ASN A 1 580 ? -33.443 16.080 -34.061 1.00 79.12 580 ASN A C 1
ATOM 4619 O O . ASN A 1 580 ? -34.193 16.113 -35.040 1.00 79.12 580 ASN A O 1
ATOM 4623 N N . GLY A 1 581 ? -33.871 15.671 -32.860 1.00 72.69 581 GLY A N 1
ATOM 4624 C CA . GLY A 1 581 ? -35.232 15.202 -32.575 1.00 72.69 581 GLY A CA 1
ATOM 4625 C C . GLY A 1 581 ? -35.506 13.737 -32.944 1.00 72.69 581 GLY A C 1
ATOM 4626 O O . GLY A 1 581 ? -36.667 13.327 -32.968 1.00 72.69 581 GLY A O 1
ATOM 4627 N N . LYS A 1 582 ? -34.471 12.947 -33.237 1.00 75.94 582 LYS A N 1
ATOM 4628 C CA . LYS A 1 582 ? -34.533 11.513 -33.547 1.00 75.94 582 LYS A CA 1
ATOM 4629 C C . LYS A 1 582 ? -33.800 10.709 -32.472 1.00 75.94 582 LYS A C 1
ATOM 4631 O O . LYS A 1 582 ? -32.963 11.226 -31.750 1.00 75.94 582 LYS A O 1
ATOM 4636 N N . GLN A 1 583 ? -34.120 9.420 -32.369 1.00 76.62 583 GLN A N 1
ATOM 4637 C CA . GLN A 1 583 ? -33.457 8.487 -31.449 1.00 76.62 583 GLN A CA 1
ATOM 4638 C C . GLN A 1 583 ? -32.230 7.820 -32.107 1.00 76.62 583 GLN A C 1
ATOM 4640 O O . GLN A 1 583 ? -32.129 6.595 -32.126 1.00 76.62 583 GLN A O 1
ATOM 4645 N N . ASP A 1 584 ? -31.320 8.601 -32.702 1.00 79.94 584 ASP A N 1
ATOM 4646 C CA . ASP A 1 584 ? -30.135 8.099 -33.427 1.00 79.94 584 ASP A CA 1
ATOM 4647 C C . ASP A 1 584 ? -28.787 8.579 -32.855 1.00 79.94 584 ASP A C 1
ATOM 4649 O O . ASP A 1 584 ? -27.747 8.478 -33.513 1.00 79.94 584 ASP A O 1
ATOM 4653 N N . ASP A 1 585 ? -28.803 9.017 -31.593 1.00 81.31 585 ASP A N 1
ATOM 4654 C CA . ASP A 1 585 ? -27.671 9.616 -30.877 1.00 81.31 585 ASP A CA 1
ATOM 4655 C C . ASP A 1 585 ? -26.604 8.615 -30.391 1.00 81.31 585 ASP A C 1
ATOM 4657 O O . ASP A 1 585 ? -25.550 9.025 -29.903 1.00 81.31 585 ASP A O 1
ATOM 4661 N N . LEU A 1 586 ? -26.831 7.299 -30.517 1.00 83.69 586 LEU A N 1
ATOM 4662 C CA . LEU A 1 586 ? -25.884 6.259 -30.080 1.00 83.69 586 LEU A CA 1
ATOM 4663 C C . LEU A 1 586 ? -24.700 6.117 -31.050 1.00 83.69 586 LEU A C 1
ATOM 4665 O O . LEU A 1 586 ? -24.494 5.073 -31.676 1.00 83.69 586 LEU A O 1
ATOM 4669 N N . ARG A 1 587 ? -23.917 7.191 -31.181 1.00 79.81 587 ARG A N 1
ATOM 4670 C CA . ARG A 1 587 ? -22.802 7.316 -32.121 1.00 79.81 587 ARG A CA 1
ATOM 4671 C C . ARG A 1 587 ? -21.512 7.719 -31.422 1.00 79.81 587 ARG A C 1
ATOM 4673 O O . ARG A 1 587 ? -21.496 8.592 -30.558 1.00 79.81 587 ARG A O 1
ATOM 4680 N N . THR A 1 588 ? -20.399 7.116 -31.832 1.00 81.06 588 THR A N 1
ATOM 4681 C CA . THR A 1 588 ? -19.069 7.533 -31.359 1.00 81.06 588 THR A CA 1
ATOM 4682 C C . THR A 1 588 ? -18.682 8.902 -31.925 1.00 81.06 588 THR A C 1
ATOM 4684 O O . THR A 1 588 ? -19.260 9.353 -32.913 1.00 81.06 588 THR A O 1
ATOM 4687 N N . LYS A 1 589 ? -17.632 9.534 -31.381 1.00 78.75 589 LYS A N 1
ATOM 4688 C CA . LYS A 1 589 ? -17.047 10.782 -31.920 1.00 78.75 589 LYS A CA 1
ATOM 4689 C C . LYS A 1 589 ? -16.690 10.718 -33.413 1.00 78.75 589 LYS A C 1
ATOM 4691 O O . LYS A 1 589 ? -16.678 11.740 -34.088 1.00 78.75 589 LYS A O 1
ATOM 4696 N N . ALA A 1 590 ? -16.419 9.522 -33.941 1.00 73.69 590 ALA A N 1
ATOM 4697 C CA . ALA A 1 590 ? -16.151 9.292 -35.362 1.00 73.69 590 ALA A CA 1
ATOM 4698 C C . ALA A 1 590 ? -17.425 9.059 -36.209 1.00 73.69 590 ALA A C 1
ATOM 4700 O O . ALA A 1 590 ? -17.324 8.729 -37.387 1.00 73.69 590 ALA A O 1
ATOM 4701 N N . GLY A 1 591 ? -18.620 9.177 -35.621 1.00 74.38 591 GLY A N 1
ATOM 4702 C CA . GLY A 1 591 ? -19.914 9.005 -36.290 1.00 74.38 591 GLY A CA 1
ATOM 4703 C C . GLY A 1 591 ? -20.399 7.556 -36.424 1.00 74.38 591 GLY A C 1
ATOM 4704 O O . GLY A 1 591 ? -21.442 7.317 -37.041 1.00 74.38 591 GLY A O 1
ATOM 4705 N N . ARG A 1 592 ? -19.678 6.579 -35.851 1.00 79.25 592 ARG A N 1
ATOM 4706 C CA . ARG A 1 592 ? -20.052 5.155 -35.898 1.00 79.25 592 ARG A CA 1
ATOM 4707 C C . ARG A 1 592 ? -21.276 4.903 -35.024 1.00 79.25 592 ARG A C 1
ATOM 4709 O O . ARG A 1 592 ? -21.193 5.108 -33.819 1.00 79.25 592 ARG A O 1
ATOM 4716 N N . ASP A 1 593 ? -22.347 4.391 -35.622 1.00 81.88 593 ASP A N 1
ATOM 4717 C CA . ASP A 1 593 ? -23.523 3.878 -34.910 1.00 81.88 593 ASP A CA 1
ATOM 4718 C C . ASP A 1 593 ? -23.164 2.597 -34.137 1.00 81.88 593 ASP A C 1
ATOM 4720 O O . ASP A 1 593 ? -22.595 1.653 -34.700 1.00 81.88 593 ASP A O 1
ATOM 4724 N N . VAL A 1 594 ? -23.455 2.589 -32.837 1.00 80.88 594 VAL A N 1
ATOM 4725 C CA . VAL A 1 594 ? -23.203 1.463 -31.925 1.00 80.88 594 VAL A CA 1
ATOM 4726 C C . VAL A 1 594 ? -24.481 0.918 -31.287 1.00 80.88 594 VAL A C 1
ATOM 4728 O O . VAL A 1 594 ? -24.403 0.102 -30.374 1.00 80.88 594 VAL A O 1
ATOM 4731 N N . SER A 1 595 ? -25.659 1.315 -31.772 1.00 77.31 595 SER A N 1
ATOM 4732 C CA . SER A 1 595 ? -26.971 0.925 -31.228 1.00 77.31 595 SER A CA 1
ATOM 4733 C C . SER A 1 595 ? -27.168 -0.589 -31.051 1.00 77.31 595 SER A C 1
ATOM 4735 O O . SER A 1 595 ? -27.851 -1.015 -30.118 1.00 77.31 595 SER A O 1
ATOM 4737 N N . SER A 1 596 ? -26.536 -1.402 -31.905 1.00 74.44 596 SER A N 1
ATOM 4738 C CA . SER A 1 596 ? -26.614 -2.872 -31.907 1.00 74.44 596 SER A CA 1
ATOM 4739 C C . SER A 1 596 ? -25.559 -3.585 -31.047 1.00 74.44 596 SER A C 1
ATOM 4741 O O . SER A 1 596 ? -25.589 -4.812 -30.950 1.00 74.44 596 SER A O 1
ATOM 4743 N N . LEU A 1 597 ? -24.620 -2.856 -30.436 1.00 63.09 597 LEU A N 1
ATOM 4744 C CA . LEU A 1 597 ? -23.497 -3.439 -29.698 1.00 63.09 597 LEU A CA 1
ATOM 4745 C C . LEU A 1 597 ? -23.805 -3.587 -28.203 1.00 63.09 597 LEU A C 1
ATOM 4747 O O . LEU A 1 597 ? -24.478 -2.756 -27.595 1.00 63.09 597 LEU A O 1
ATOM 4751 N N . THR A 1 598 ? -23.278 -4.647 -27.591 1.00 61.12 598 THR A N 1
ATOM 4752 C CA . THR A 1 598 ? -23.481 -4.957 -26.165 1.00 61.12 598 THR A CA 1
ATOM 4753 C C . THR A 1 598 ? -22.709 -4.033 -25.223 1.00 61.12 598 THR A C 1
ATOM 4755 O O . THR A 1 598 ? -23.072 -3.901 -24.063 1.00 61.12 598 THR A O 1
ATOM 4758 N N . ASP A 1 599 ? -21.650 -3.393 -25.713 1.00 59.62 599 ASP A N 1
ATOM 4759 C CA . ASP A 1 599 ? -20.765 -2.462 -25.005 1.00 59.62 599 ASP A CA 1
ATOM 4760 C C . ASP A 1 599 ? -20.957 -0.999 -25.459 1.00 59.62 599 ASP A C 1
ATOM 4762 O O . ASP A 1 599 ? -20.096 -0.146 -25.230 1.00 59.62 599 ASP A O 1
ATOM 4766 N N . LYS A 1 600 ? -22.097 -0.700 -26.096 1.00 69.31 600 LYS A N 1
ATOM 4767 C CA . LYS A 1 600 ? -22.439 0.605 -26.689 1.00 69.31 600 LYS A CA 1
ATOM 4768 C C . LYS A 1 600 ? -22.193 1.806 -25.766 1.00 69.31 600 LYS A C 1
ATOM 4770 O O . LYS A 1 600 ? -21.622 2.795 -26.218 1.00 69.31 600 LYS A O 1
ATOM 4775 N N . ASP A 1 601 ? -22.535 1.700 -24.481 1.00 68.19 601 ASP A N 1
ATOM 4776 C CA . ASP A 1 601 ? -22.409 2.802 -23.517 1.00 68.19 601 ASP A CA 1
ATOM 4777 C C . ASP A 1 601 ? -20.935 3.153 -23.261 1.00 68.19 601 ASP A C 1
ATOM 4779 O O . ASP A 1 601 ? -20.537 4.319 -23.318 1.00 68.19 601 ASP A O 1
ATOM 4783 N N . SER A 1 602 ? -20.090 2.133 -23.067 1.00 65.19 602 SER A N 1
ATOM 4784 C CA . SER A 1 602 ? -18.644 2.307 -22.900 1.00 65.19 602 SER A CA 1
ATOM 4785 C C . SER A 1 602 ? -17.984 2.803 -24.185 1.00 65.19 602 SER A C 1
ATOM 4787 O O . SER A 1 602 ? -17.109 3.663 -24.129 1.00 65.19 602 SER A O 1
ATOM 4789 N N . LEU A 1 603 ? -18.405 2.305 -25.351 1.00 67.06 603 LEU A N 1
ATOM 4790 C CA . LEU A 1 603 ? -17.863 2.736 -26.642 1.00 67.06 603 LEU A CA 1
ATOM 4791 C C . LEU A 1 603 ? -18.146 4.217 -26.932 1.00 67.06 603 LEU A C 1
ATOM 4793 O O . LEU A 1 603 ? -17.255 4.922 -27.414 1.00 67.06 603 LEU A O 1
ATOM 4797 N N . ILE A 1 604 ? -19.351 4.705 -26.620 1.00 75.06 604 ILE A N 1
ATOM 4798 C CA . ILE A 1 604 ? -19.706 6.125 -26.771 1.00 75.06 604 ILE A CA 1
ATOM 4799 C C . ILE A 1 604 ? -18.886 6.964 -25.794 1.00 75.06 604 ILE A C 1
ATOM 4801 O O . ILE A 1 604 ? -18.161 7.859 -26.237 1.00 75.06 604 ILE A O 1
ATOM 4805 N N . ALA A 1 605 ? -18.934 6.638 -24.497 1.00 69.25 605 ALA A N 1
ATOM 4806 C CA . ALA A 1 605 ? -18.238 7.392 -23.456 1.00 69.25 605 ALA A CA 1
ATOM 4807 C C . ALA A 1 605 ? -16.725 7.481 -23.721 1.00 69.25 605 ALA A C 1
ATOM 4809 O O . ALA A 1 605 ? -16.145 8.564 -23.648 1.00 69.25 605 ALA A O 1
ATOM 4810 N N . ASN A 1 606 ? -16.100 6.371 -24.127 1.00 70.88 606 ASN A N 1
ATOM 4811 C CA . ASN A 1 606 ? -14.668 6.323 -24.425 1.00 70.88 606 ASN A CA 1
ATOM 4812 C C . ASN A 1 606 ? -14.286 7.148 -25.656 1.00 70.88 606 ASN A C 1
ATOM 4814 O O . ASN A 1 606 ? -13.208 7.733 -25.701 1.00 70.88 606 ASN A O 1
ATOM 4818 N N . SER A 1 607 ? -15.172 7.243 -26.649 1.00 75.75 607 SER A N 1
ATOM 4819 C CA . SER A 1 607 ? -14.891 8.015 -27.862 1.00 75.75 607 SER A CA 1
ATOM 4820 C C . SER A 1 607 ? -14.877 9.535 -27.649 1.00 75.75 607 SER A C 1
ATOM 4822 O O . SER A 1 607 ? -14.256 10.249 -28.438 1.00 75.75 607 SER A O 1
ATOM 4824 N N . TYR A 1 608 ? -15.527 10.032 -26.590 1.00 74.06 608 TYR A N 1
ATOM 4825 C CA . TYR A 1 608 ? -15.610 11.458 -26.245 1.00 74.06 608 TYR A CA 1
ATOM 4826 C C . TYR A 1 608 ? -14.749 11.849 -25.034 1.00 74.06 608 TYR A C 1
ATOM 4828 O O . TYR A 1 608 ? -14.919 12.942 -24.495 1.00 74.06 608 TYR A O 1
ATOM 4836 N N . GLN A 1 609 ? -13.810 10.996 -24.613 1.00 72.94 609 GLN A N 1
ATOM 4837 C CA . GLN A 1 609 ? -12.885 11.313 -23.523 1.00 72.94 609 GLN A CA 1
ATOM 4838 C C . GLN A 1 609 ? -12.068 12.583 -23.821 1.00 72.94 609 GLN A C 1
ATOM 4840 O O . GLN A 1 609 ? -11.574 12.790 -24.933 1.00 72.94 609 GLN A O 1
ATOM 4845 N N . VAL A 1 610 ? -11.912 13.420 -22.796 1.00 67.94 610 VAL A N 1
ATOM 4846 C CA . VAL A 1 610 ? -11.076 14.628 -22.795 1.00 67.94 610 VAL A CA 1
ATOM 4847 C C . VAL A 1 610 ? -10.160 14.584 -21.571 1.00 67.94 610 VAL A C 1
ATOM 4849 O O . VAL A 1 610 ? -10.523 13.998 -20.552 1.00 67.94 610 VAL A O 1
ATOM 4852 N N . ALA A 1 611 ? -8.968 15.176 -21.664 1.00 58.38 611 ALA A N 1
ATOM 4853 C CA . ALA A 1 611 ? -8.043 15.246 -20.533 1.00 58.38 611 ALA A CA 1
ATOM 4854 C C . ALA A 1 611 ? -8.630 16.124 -19.408 1.00 58.38 611 ALA A C 1
ATOM 4856 O O . ALA A 1 611 ? -9.092 17.234 -19.675 1.00 58.38 611 ALA A O 1
ATOM 4857 N N . GLY A 1 612 ? -8.631 15.623 -18.169 1.00 54.78 612 GLY A N 1
ATOM 4858 C CA . GLY A 1 612 ? -9.021 16.385 -16.976 1.00 54.78 612 GLY A CA 1
ATOM 4859 C C . GLY A 1 612 ? -7.849 17.149 -16.341 1.00 54.78 612 GLY A C 1
ATOM 4860 O O . GLY A 1 612 ? -6.704 16.977 -16.746 1.00 54.78 612 GLY A O 1
ATOM 4861 N N . ASP A 1 613 ? -8.130 17.966 -15.316 1.00 46.75 613 ASP A N 1
ATOM 4862 C CA . ASP A 1 613 ? -7.103 18.701 -14.536 1.00 46.75 613 ASP A CA 1
ATOM 4863 C C . ASP A 1 613 ? -6.264 17.807 -13.610 1.00 46.75 613 ASP A C 1
ATOM 4865 O O . ASP A 1 613 ? -5.239 18.230 -13.077 1.00 46.75 613 ASP A O 1
ATOM 4869 N N . SER A 1 614 ? -6.688 16.562 -13.406 1.00 45.53 614 SER A N 1
ATOM 4870 C CA . SER A 1 614 ? -5.901 15.529 -12.745 1.00 45.53 614 SER A CA 1
ATOM 4871 C C . SER A 1 614 ? -5.250 14.626 -13.793 1.00 45.53 614 SER A C 1
ATOM 4873 O O . SER A 1 614 ? -5.914 14.157 -14.714 1.00 45.53 614 SER A O 1
ATOM 4875 N N . ASN A 1 615 ? -3.968 14.294 -13.610 1.00 40.53 615 ASN A N 1
ATOM 4876 C CA . ASN A 1 615 ? -3.254 13.260 -14.382 1.00 40.53 615 ASN A CA 1
ATOM 4877 C C . ASN A 1 615 ? -3.766 11.826 -14.073 1.00 40.53 615 ASN A C 1
ATOM 4879 O O . ASN A 1 615 ? -2.985 10.878 -14.042 1.00 40.53 615 ASN A O 1
ATOM 4883 N N . GLU A 1 616 ? -5.058 11.654 -13.773 1.00 38.97 616 GLU A N 1
ATOM 4884 C CA . GLU A 1 616 ? -5.695 10.349 -13.575 1.00 38.97 616 GLU A CA 1
ATOM 4885 C C . GLU A 1 616 ? -6.130 9.806 -14.947 1.00 38.97 616 GLU A C 1
ATOM 4887 O O . GLU A 1 616 ? -7.043 10.342 -15.574 1.00 38.97 616 GLU A O 1
ATOM 4892 N N . GLU A 1 617 ? -5.489 8.739 -15.433 1.00 37.34 617 GLU A N 1
ATOM 4893 C CA . GLU A 1 617 ? -5.969 8.018 -16.618 1.00 37.34 617 GLU A CA 1
ATOM 4894 C C . GLU A 1 617 ? -7.358 7.411 -16.345 1.00 37.34 617 GLU A C 1
ATOM 4896 O O . GLU A 1 617 ? -7.541 6.600 -15.433 1.00 37.34 617 GLU A O 1
ATOM 4901 N N . CYS A 1 618 ? -8.352 7.775 -17.160 1.00 39.38 618 CYS A N 1
ATOM 4902 C CA . CYS A 1 618 ? -9.683 7.169 -17.130 1.00 39.38 618 CYS A CA 1
ATOM 4903 C C . CYS A 1 618 ? -9.677 5.811 -17.852 1.00 39.38 618 CYS A C 1
ATOM 4905 O O . CYS A 1 618 ? -10.058 5.711 -19.016 1.00 39.38 618 CYS A O 1
ATOM 4907 N N . ASN A 1 619 ? -9.285 4.739 -17.159 1.00 44.28 619 ASN A N 1
ATOM 4908 C CA . ASN A 1 619 ? -9.458 3.375 -17.667 1.00 44.28 619 ASN A CA 1
ATOM 4909 C C . ASN A 1 619 ? -10.894 2.891 -17.419 1.00 44.28 619 ASN A C 1
ATOM 4911 O O . ASN A 1 619 ? -11.191 2.258 -16.403 1.00 44.28 619 ASN A O 1
ATOM 4915 N N . ALA A 1 620 ? -11.798 3.194 -18.355 1.00 40.31 620 ALA A N 1
ATOM 4916 C CA . ALA A 1 620 ? -13.143 2.630 -18.360 1.00 40.31 620 ALA A CA 1
ATOM 4917 C C . ALA A 1 620 ? -13.054 1.106 -18.532 1.00 40.31 620 ALA A C 1
ATOM 4919 O O . ALA A 1 620 ? -12.728 0.595 -19.604 1.00 40.31 620 ALA A O 1
ATOM 4920 N N . THR A 1 621 ? -13.315 0.374 -17.453 1.00 42.81 621 THR A N 1
ATOM 4921 C CA . THR A 1 621 ? -13.451 -1.081 -17.494 1.00 42.81 621 THR A CA 1
ATOM 4922 C C . THR A 1 621 ? -14.773 -1.439 -18.166 1.00 42.81 621 THR A C 1
ATOM 4924 O O . THR A 1 621 ? -15.794 -0.787 -17.950 1.00 42.81 621 THR A O 1
ATOM 4927 N N . SER A 1 622 ? -14.752 -2.477 -19.001 1.00 42.47 622 SER A N 1
ATOM 4928 C CA . SER A 1 622 ? -15.946 -3.058 -19.616 1.00 42.47 622 SER A CA 1
ATOM 4929 C C . SER A 1 622 ? -16.973 -3.433 -18.548 1.00 42.47 622 SER A C 1
ATOM 4931 O O . SER A 1 622 ? -16.612 -4.053 -17.544 1.00 42.47 622 SER A O 1
ATOM 4933 N N . VAL A 1 623 ? -18.234 -3.058 -18.791 1.00 44.41 623 VAL A N 1
ATOM 4934 C CA . VAL A 1 623 ? -19.392 -3.293 -17.918 1.00 44.41 623 VAL A CA 1
ATOM 4935 C C . VAL A 1 623 ? -19.361 -4.722 -17.379 1.00 44.41 623 VAL A C 1
ATOM 4937 O O . VAL A 1 623 ? -19.475 -5.697 -18.125 1.00 44.41 623 VAL A O 1
ATOM 4940 N N . VAL A 1 624 ? -19.185 -4.848 -16.063 1.00 42.38 624 VAL A N 1
ATOM 4941 C CA . VAL A 1 624 ? -19.380 -6.116 -15.366 1.00 42.38 624 VAL A CA 1
ATOM 4942 C C . VAL A 1 624 ? -20.846 -6.477 -15.561 1.00 42.38 624 VAL A C 1
ATOM 4944 O O . VAL A 1 624 ? -21.730 -5.698 -15.217 1.00 42.38 624 VAL A O 1
ATOM 4947 N N . ASN A 1 625 ? -21.119 -7.640 -16.144 1.00 42.94 625 ASN A N 1
ATOM 4948 C CA . ASN A 1 625 ? -22.481 -8.136 -16.293 1.00 42.94 625 ASN A CA 1
ATOM 4949 C C . ASN A 1 625 ? -22.957 -8.596 -14.903 1.00 42.94 625 ASN A C 1
ATOM 4951 O O . ASN A 1 625 ? -22.783 -9.757 -14.519 1.00 42.94 625 ASN A O 1
ATOM 4955 N N . ILE A 1 626 ? -23.428 -7.651 -14.085 1.00 49.72 626 ILE A N 1
ATOM 4956 C CA . ILE A 1 626 ? -23.753 -7.907 -12.682 1.00 49.72 626 ILE A CA 1
ATOM 4957 C C . ILE A 1 626 ? -25.070 -8.682 -12.622 1.00 49.72 626 ILE A C 1
ATOM 4959 O O . ILE A 1 626 ? -26.148 -8.151 -12.881 1.00 49.72 626 ILE A O 1
ATOM 4963 N N . LYS A 1 627 ? -24.995 -9.968 -12.256 1.00 49.41 627 LYS A N 1
ATOM 4964 C CA . LYS A 1 627 ? -26.179 -10.747 -11.878 1.00 49.41 627 LYS A CA 1
ATOM 4965 C C . LYS A 1 627 ? -26.725 -10.208 -10.556 1.00 49.41 627 LYS A C 1
ATOM 4967 O O . LYS A 1 627 ? -26.171 -10.476 -9.494 1.00 49.41 627 LYS A O 1
ATOM 4972 N N . CYS A 1 628 ? -27.813 -9.455 -10.645 1.00 58.62 628 CYS A N 1
ATOM 4973 C CA . CYS A 1 628 ? -28.498 -8.837 -9.517 1.00 58.62 628 CYS A CA 1
ATOM 4974 C C . CYS A 1 628 ? -29.516 -9.803 -8.880 1.00 58.62 628 CYS A C 1
ATOM 4976 O O . CYS A 1 628 ? -30.193 -10.551 -9.588 1.00 58.62 628 CYS A O 1
ATOM 4978 N N . ASN A 1 629 ? -29.638 -9.803 -7.548 1.00 59.59 629 ASN A N 1
ATOM 4979 C CA . ASN A 1 629 ? -30.674 -10.568 -6.840 1.00 59.59 629 ASN A CA 1
ATOM 4980 C C . ASN A 1 629 ? -32.028 -9.828 -6.910 1.00 59.59 629 ASN A C 1
ATOM 4982 O O . ASN A 1 629 ? -32.083 -8.605 -6.789 1.00 59.59 629 ASN A O 1
ATOM 4986 N N . SER A 1 630 ? -33.129 -10.562 -7.089 1.00 59.25 630 SER A N 1
ATOM 4987 C CA . SER A 1 630 ? -34.423 -10.053 -7.571 1.00 59.25 630 SER A CA 1
ATOM 4988 C C . SER A 1 630 ? -35.193 -9.116 -6.626 1.00 59.25 630 SER A C 1
ATOM 4990 O O . SER A 1 630 ? -36.164 -8.512 -7.067 1.00 59.25 630 SER A O 1
ATOM 4992 N N . THR A 1 631 ? -34.810 -8.975 -5.353 1.00 69.25 631 THR A N 1
ATOM 4993 C CA . THR A 1 631 ? -35.641 -8.290 -4.335 1.00 69.25 631 THR A CA 1
ATOM 4994 C C . THR A 1 631 ? -35.356 -6.789 -4.193 1.00 69.25 631 THR A C 1
ATOM 4996 O O . THR A 1 631 ? -36.283 -6.006 -4.014 1.00 69.25 631 THR A O 1
ATOM 4999 N N . GLU A 1 632 ? -34.099 -6.347 -4.309 1.00 70.25 632 GLU A N 1
ATOM 5000 C CA . GLU A 1 632 ? -33.763 -4.914 -4.190 1.00 70.25 632 GLU A CA 1
ATOM 5001 C C . GLU A 1 632 ? -34.127 -4.140 -5.463 1.00 70.25 632 GLU A C 1
ATOM 5003 O O . GLU A 1 632 ? -34.660 -3.036 -5.387 1.00 70.25 632 GLU A O 1
ATOM 5008 N N . MET A 1 633 ? -33.961 -4.760 -6.636 1.00 74.88 633 MET A N 1
ATOM 5009 C CA . MET A 1 633 ? -34.363 -4.188 -7.927 1.00 74.88 633 MET A CA 1
ATOM 5010 C C . MET A 1 633 ? -35.872 -3.888 -7.987 1.00 74.88 633 MET A C 1
ATOM 5012 O O . MET A 1 633 ? -36.300 -2.915 -8.607 1.00 74.88 633 MET A O 1
ATOM 5016 N N . GLN A 1 634 ? -36.692 -4.683 -7.290 1.00 82.44 634 GLN A N 1
ATOM 5017 C CA . GLN A 1 634 ? -38.138 -4.464 -7.196 1.00 82.44 634 GLN A CA 1
ATOM 5018 C C . GLN A 1 634 ? -38.500 -3.164 -6.471 1.00 82.44 634 GLN A C 1
ATOM 5020 O O . GLN A 1 634 ? -39.601 -2.653 -6.667 1.00 82.44 634 GLN A O 1
ATOM 5025 N N . ARG A 1 635 ? -37.598 -2.579 -5.672 1.00 87.50 635 ARG A N 1
ATOM 5026 C CA . ARG A 1 635 ? -37.851 -1.289 -5.014 1.00 87.50 635 ARG A CA 1
ATOM 5027 C C . ARG A 1 635 ? -37.967 -0.147 -6.021 1.00 87.50 635 ARG A C 1
ATOM 5029 O O . ARG A 1 635 ? -38.732 0.783 -5.776 1.00 87.50 635 ARG A O 1
ATOM 5036 N N . CYS A 1 636 ? -37.290 -0.235 -7.169 1.00 91.06 636 CYS A N 1
ATOM 5037 C CA . CYS A 1 636 ? -37.396 0.754 -8.246 1.00 91.06 636 CYS A CA 1
ATOM 5038 C C . CYS A 1 636 ? -38.810 0.835 -8.845 1.00 91.06 636 CYS A C 1
ATOM 5040 O O . CYS A 1 636 ? -39.174 1.875 -9.392 1.00 91.06 636 CYS A O 1
ATOM 5042 N N . ASN A 1 637 ? -39.660 -0.188 -8.644 1.00 91.12 637 ASN A N 1
ATOM 5043 C CA . ASN A 1 637 ? -41.075 -0.160 -9.045 1.00 91.12 637 ASN A CA 1
ATOM 5044 C C . ASN A 1 637 ? -41.857 0.988 -8.395 1.00 91.12 637 ASN A C 1
ATOM 5046 O O . ASN A 1 637 ? -42.948 1.317 -8.857 1.00 91.12 637 ASN A O 1
ATOM 5050 N N . ILE A 1 638 ? -41.316 1.616 -7.344 1.00 92.38 638 ILE A N 1
ATOM 5051 C CA . ILE A 1 638 ? -41.913 2.809 -6.756 1.00 92.38 638 ILE A CA 1
ATOM 5052 C C . ILE A 1 638 ? -42.146 3.908 -7.804 1.00 92.38 638 ILE A C 1
ATOM 5054 O O . ILE A 1 638 ? -43.180 4.556 -7.712 1.00 92.38 638 ILE A O 1
ATOM 5058 N N . ILE A 1 639 ? -41.301 4.049 -8.839 1.00 92.88 639 ILE A N 1
ATOM 5059 C CA . ILE A 1 639 ? -41.477 5.022 -9.944 1.00 92.88 639 ILE A CA 1
ATOM 5060 C C . ILE A 1 639 ? -42.815 4.829 -10.678 1.00 92.88 639 ILE A C 1
ATOM 5062 O O . ILE A 1 639 ? -43.420 5.797 -11.133 1.00 92.88 639 ILE A O 1
ATOM 5066 N N . HIS A 1 640 ? -43.318 3.594 -10.740 1.00 90.62 640 HIS A N 1
ATOM 5067 C CA . HIS A 1 640 ? -44.606 3.252 -11.352 1.00 90.62 640 HIS A CA 1
ATOM 5068 C C . HIS A 1 640 ? -45.743 3.087 -10.335 1.00 90.62 640 HIS A C 1
ATOM 5070 O O . HIS A 1 640 ? -46.848 2.684 -10.695 1.00 90.62 640 HIS A O 1
ATOM 5076 N N . SER A 1 641 ? -45.496 3.377 -9.057 1.00 92.25 641 SER A N 1
ATOM 5077 C CA . SER A 1 641 ? -46.528 3.308 -8.024 1.00 92.25 641 SER A CA 1
ATOM 5078 C C . SER A 1 641 ? -47.473 4.510 -8.079 1.00 92.25 641 SER A C 1
ATOM 5080 O O . SER A 1 641 ? -47.192 5.540 -8.696 1.00 92.25 641 SER A O 1
ATOM 5082 N N . SER A 1 642 ? -48.596 4.398 -7.370 1.00 90.81 642 SER A N 1
ATOM 5083 C CA . SER A 1 642 ? -49.646 5.420 -7.342 1.00 90.81 642 SER A CA 1
ATOM 5084 C C . SER A 1 642 ? -49.170 6.801 -6.881 1.00 90.81 642 SER A C 1
ATOM 5086 O O . SER A 1 642 ? -49.777 7.803 -7.244 1.00 90.81 642 SER A O 1
ATOM 5088 N N . ILE A 1 643 ? -48.083 6.882 -6.102 1.00 92.06 643 ILE A N 1
ATOM 5089 C CA . ILE A 1 643 ? -47.555 8.167 -5.611 1.00 92.06 643 ILE A CA 1
ATOM 5090 C C . ILE A 1 643 ? -46.925 9.006 -6.733 1.00 92.06 643 ILE A C 1
ATOM 5092 O O . ILE A 1 643 ? -46.803 10.217 -6.585 1.00 92.06 643 ILE A O 1
ATOM 5096 N N . PHE A 1 644 ? -46.543 8.370 -7.845 1.00 94.56 644 PHE A N 1
ATOM 5097 C CA . PHE A 1 644 ? -45.921 9.018 -8.998 1.00 94.56 644 PHE A CA 1
ATOM 5098 C C . PHE A 1 644 ? -46.845 9.123 -10.214 1.00 94.56 644 PHE A C 1
ATOM 5100 O O . PHE A 1 644 ? -46.450 9.725 -11.208 1.00 94.56 644 PHE A O 1
ATOM 5107 N N . THR A 1 645 ? -48.083 8.615 -10.154 1.00 92.19 645 THR A N 1
ATOM 5108 C CA . THR A 1 645 ? -49.003 8.577 -11.307 1.00 92.19 645 THR A CA 1
ATOM 5109 C C . THR A 1 645 ? -49.198 9.941 -11.966 1.00 92.19 645 THR A C 1
ATOM 5111 O O . THR A 1 645 ? -49.071 10.035 -13.184 1.00 92.19 645 THR A O 1
ATOM 5114 N N . SER A 1 646 ? -49.435 11.002 -11.189 1.00 90.56 646 SER A N 1
ATOM 5115 C CA . SER A 1 646 ? -49.607 12.353 -11.741 1.00 90.56 646 SER A CA 1
ATOM 5116 C C . SER A 1 646 ? -48.345 12.859 -12.440 1.00 90.56 646 SER A C 1
ATOM 5118 O O . SER A 1 646 ? -48.433 13.509 -13.473 1.00 90.56 646 SER A O 1
ATOM 5120 N N . CYS A 1 647 ? -47.161 12.524 -11.922 1.00 92.38 647 CYS A N 1
ATOM 5121 C CA . CYS A 1 647 ? -45.907 12.892 -12.569 1.00 92.38 647 CYS A CA 1
ATOM 5122 C C . CYS A 1 647 ? -45.652 12.075 -13.837 1.00 92.38 647 CYS A C 1
ATOM 5124 O O . CYS A 1 647 ? -45.284 12.647 -14.855 1.00 92.38 647 CYS A O 1
ATOM 5126 N N . VAL A 1 648 ? -45.902 10.762 -13.820 1.00 94.31 648 VAL A N 1
ATOM 5127 C CA . VAL A 1 648 ? -45.759 9.903 -15.007 1.00 94.31 648 VAL A CA 1
ATOM 5128 C C . VAL A 1 648 ? -46.725 10.330 -16.118 1.00 94.31 648 VAL A C 1
ATOM 5130 O O . VAL A 1 648 ? -46.354 10.303 -17.287 1.00 94.31 648 VAL A O 1
ATOM 5133 N N . GLN A 1 649 ? -47.937 10.780 -15.776 1.00 91.88 649 GLN A N 1
ATOM 5134 C CA . GLN A 1 649 ? -48.881 11.349 -16.745 1.00 91.88 649 GLN A CA 1
ATOM 5135 C C . GLN A 1 649 ? -48.356 12.643 -17.381 1.00 91.88 649 GLN A C 1
ATOM 5137 O O . GLN A 1 649 ? -48.526 12.830 -18.583 1.00 91.88 649 GLN A O 1
ATOM 5142 N N . THR A 1 650 ? -47.696 13.506 -16.603 1.00 91.94 650 THR A N 1
ATOM 5143 C CA . THR A 1 650 ? -47.125 14.768 -17.098 1.00 91.94 650 THR A CA 1
ATOM 5144 C C . THR A 1 650 ? -45.833 14.565 -17.896 1.00 91.94 650 THR A C 1
ATOM 5146 O O . THR A 1 650 ? -45.655 15.180 -18.942 1.00 91.94 650 THR A O 1
ATOM 5149 N N . LEU A 1 651 ? -44.927 13.710 -17.416 1.00 86.94 651 LEU A N 1
ATOM 5150 C CA . LEU A 1 651 ? -43.607 13.463 -18.013 1.00 86.94 651 LEU A CA 1
ATOM 5151 C C . LEU A 1 651 ? -43.626 12.427 -19.147 1.00 86.94 651 LEU A C 1
ATOM 5153 O O . LEU A 1 651 ? -42.700 12.375 -19.956 1.00 86.94 651 LEU A O 1
ATOM 5157 N N . GLY A 1 652 ? -44.664 11.592 -19.200 1.00 89.12 652 GLY A N 1
ATOM 5158 C CA . GLY A 1 652 ? -44.789 10.484 -20.137 1.00 89.12 652 GLY A CA 1
ATOM 5159 C C . GLY A 1 652 ? -44.153 9.182 -19.638 1.00 89.12 652 GLY A C 1
ATOM 5160 O O . GLY A 1 652 ? -43.144 9.157 -18.928 1.00 89.12 652 GLY A O 1
ATOM 5161 N N . GLN A 1 653 ? -44.744 8.062 -20.063 1.00 88.50 653 GLN A N 1
ATOM 5162 C CA . GLN A 1 653 ? -44.344 6.717 -19.635 1.00 88.50 653 GLN A CA 1
ATOM 5163 C C . GLN A 1 653 ? -42.916 6.351 -20.068 1.00 88.50 653 GLN A C 1
ATOM 5165 O O . GLN A 1 653 ? -42.197 5.688 -19.328 1.00 88.50 653 GLN A O 1
ATOM 5170 N N . GLU A 1 654 ? -42.488 6.794 -21.249 1.00 79.81 654 GLU A N 1
ATOM 5171 C CA . GLU A 1 654 ? -41.160 6.486 -21.788 1.00 79.81 654 GLU A CA 1
ATOM 5172 C C . GLU A 1 654 ? -40.036 7.106 -20.944 1.00 79.81 654 GLU A C 1
ATOM 5174 O O . GLU A 1 654 ? -39.040 6.448 -20.645 1.00 79.81 654 GLU A O 1
ATOM 5179 N N . LEU A 1 655 ? -40.205 8.355 -20.494 1.00 78.31 655 LEU A N 1
ATOM 5180 C CA . LEU A 1 655 ? -39.234 8.999 -19.611 1.00 78.31 655 LEU A CA 1
ATOM 5181 C C . LEU A 1 655 ? -39.199 8.317 -18.238 1.00 78.31 655 LEU A C 1
ATOM 5183 O O . LEU A 1 655 ? -38.116 8.041 -17.728 1.00 78.31 655 LEU A O 1
ATOM 5187 N N . ALA A 1 656 ? -40.361 7.973 -17.679 1.00 87.44 656 ALA A N 1
ATOM 5188 C CA . ALA A 1 656 ? -40.440 7.230 -16.422 1.00 87.44 656 ALA A CA 1
ATOM 5189 C C . ALA A 1 656 ? -39.732 5.864 -16.503 1.00 87.44 656 ALA A C 1
ATOM 5191 O O . ALA A 1 656 ? -39.004 5.498 -15.582 1.00 87.44 656 ALA A O 1
ATOM 5192 N N . ASN A 1 657 ? -39.879 5.143 -17.621 1.00 84.94 657 ASN A N 1
ATOM 5193 C CA . ASN A 1 657 ? -39.196 3.866 -17.846 1.00 84.94 657 ASN A CA 1
ATOM 5194 C C . ASN A 1 657 ? -37.664 4.027 -17.876 1.00 84.94 657 ASN A C 1
ATOM 5196 O O . ASN A 1 657 ? -36.959 3.201 -17.305 1.00 84.94 657 ASN A O 1
ATOM 5200 N N . ARG A 1 658 ? -37.135 5.119 -18.449 1.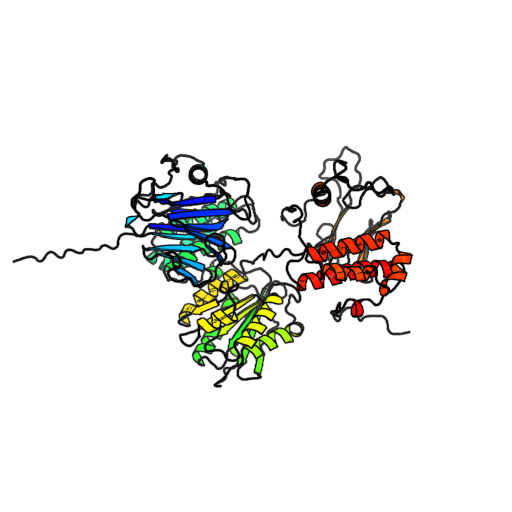00 82.38 658 ARG A N 1
ATOM 5201 C CA . ARG A 1 658 ? -35.684 5.397 -18.429 1.00 82.38 658 ARG A CA 1
ATOM 5202 C C . ARG A 1 658 ? -35.147 5.615 -17.011 1.00 82.38 658 ARG A C 1
ATOM 5204 O O . ARG A 1 658 ? -34.096 5.084 -16.660 1.00 82.38 658 ARG A O 1
ATOM 5211 N N . PHE A 1 659 ? -35.877 6.350 -16.168 1.00 85.19 659 PHE A N 1
ATOM 5212 C CA . PHE A 1 659 ? -35.516 6.509 -14.752 1.00 85.19 659 PHE A CA 1
ATOM 5213 C C . PHE A 1 659 ? -35.622 5.196 -13.970 1.00 85.19 659 PHE A C 1
ATOM 5215 O O . PHE A 1 659 ? -34.805 4.933 -13.086 1.00 85.19 659 PHE A O 1
ATOM 5222 N N . PHE A 1 660 ? -36.603 4.358 -14.307 1.00 88.88 660 PHE A N 1
ATOM 5223 C CA . PHE A 1 660 ? -36.749 3.025 -13.737 1.00 88.88 660 PHE A CA 1
ATOM 5224 C C . PHE A 1 660 ? -35.545 2.132 -14.059 1.00 88.88 660 PHE A C 1
ATOM 5226 O O . PHE A 1 660 ? -34.933 1.597 -13.137 1.00 88.88 660 PHE A O 1
ATOM 5233 N N . GLU A 1 661 ? -35.147 2.040 -15.328 1.00 83.19 661 GLU A N 1
ATOM 5234 C CA . GLU A 1 661 ? -33.971 1.275 -15.764 1.00 83.19 661 GLU A CA 1
ATOM 5235 C C . GLU A 1 661 ? -32.675 1.802 -15.126 1.00 83.19 661 GLU A C 1
ATOM 5237 O O . GLU A 1 661 ? -31.860 1.019 -14.634 1.00 83.19 661 GLU A O 1
ATOM 5242 N N . SER A 1 662 ? -32.516 3.129 -15.039 1.00 81.38 662 SER A N 1
ATOM 5243 C CA . SER A 1 662 ? -31.380 3.754 -14.348 1.00 81.38 662 SER A CA 1
ATOM 5244 C C . SER A 1 662 ? -31.333 3.372 -12.867 1.00 81.38 662 SER A C 1
ATOM 5246 O O . SER A 1 662 ? -30.277 2.992 -12.369 1.00 81.38 662 SER A O 1
ATOM 5248 N N . CYS A 1 663 ? -32.473 3.405 -12.168 1.00 87.38 663 CYS A N 1
ATOM 5249 C CA . CYS A 1 663 ? -32.567 2.979 -10.770 1.00 87.38 663 CYS A CA 1
ATOM 5250 C C . CYS A 1 663 ? -32.155 1.512 -10.598 1.00 87.38 663 CYS A C 1
ATOM 5252 O O . CYS A 1 663 ? -31.426 1.182 -9.663 1.00 87.38 663 CYS A O 1
ATOM 5254 N N . GLN A 1 664 ? -32.595 0.628 -11.501 1.00 84.81 664 GLN A N 1
ATOM 5255 C CA . GLN A 1 664 ? -32.222 -0.785 -11.458 1.00 84.81 664 GLN A CA 1
ATOM 5256 C C . GLN A 1 664 ? -30.716 -0.965 -11.654 1.00 84.81 664 GLN A C 1
ATOM 5258 O O . GLN A 1 664 ? -30.090 -1.693 -10.888 1.00 84.81 664 GLN A O 1
ATOM 5263 N N . SER A 1 665 ? -30.129 -0.267 -12.628 1.00 74.69 665 SER A N 1
ATOM 5264 C CA . SER A 1 665 ? -28.686 -0.282 -12.874 1.00 74.69 665 SER A CA 1
ATOM 5265 C C . SER A 1 665 ? -27.892 0.208 -11.657 1.00 74.69 665 SER A C 1
ATOM 5267 O O . SER A 1 665 ? -26.984 -0.484 -11.195 1.00 74.69 665 SER A O 1
ATOM 5269 N N . ASP A 1 666 ? -28.281 1.343 -11.068 1.00 73.88 666 ASP A N 1
ATOM 5270 C CA . ASP A 1 666 ? -27.626 1.922 -9.891 1.00 73.88 666 ASP A CA 1
ATOM 5271 C C . ASP A 1 666 ? -27.682 0.967 -8.690 1.00 73.88 666 ASP A C 1
ATOM 5273 O O . ASP A 1 666 ? -26.659 0.671 -8.071 1.00 73.88 666 ASP A O 1
ATOM 5277 N N . VAL A 1 667 ? -28.860 0.411 -8.394 1.00 78.50 667 VAL A N 1
ATOM 5278 C CA . VAL A 1 667 ? -29.065 -0.578 -7.323 1.00 78.50 667 VAL A CA 1
ATOM 5279 C C . VAL A 1 667 ? -28.232 -1.839 -7.558 1.00 78.50 667 VAL A C 1
ATOM 5281 O O . VAL A 1 667 ? -27.612 -2.354 -6.628 1.00 78.50 667 VAL A O 1
ATOM 5284 N N . CYS A 1 668 ? -28.171 -2.315 -8.801 1.00 73.94 668 CYS A N 1
ATOM 5285 C CA . CYS A 1 668 ? -27.447 -3.528 -9.166 1.00 73.94 668 CYS A CA 1
ATOM 5286 C C . CYS A 1 668 ? -25.934 -3.325 -9.313 1.00 73.94 668 CYS A C 1
ATOM 5288 O O . CYS A 1 668 ? -25.198 -4.305 -9.289 1.00 73.94 668 CYS A O 1
ATOM 5290 N N . SER A 1 669 ? -25.446 -2.085 -9.396 1.00 63.16 669 SER A N 1
ATOM 5291 C CA . SER A 1 669 ? -24.011 -1.766 -9.427 1.00 63.16 669 SER A CA 1
ATOM 5292 C C . SER A 1 669 ? -23.303 -1.961 -8.077 1.00 63.16 669 SER A C 1
ATOM 5294 O O . SER A 1 669 ? -22.073 -1.936 -7.994 1.00 63.16 669 SER A O 1
ATOM 5296 N N . SER A 1 670 ? -24.073 -2.163 -7.004 1.00 59.81 670 SER A N 1
ATOM 5297 C CA . SER A 1 670 ? -23.583 -2.184 -5.632 1.00 59.81 670 SER A CA 1
ATOM 5298 C C . SER A 1 670 ? -23.293 -3.594 -5.110 1.00 59.81 670 SER A C 1
ATOM 5300 O O . SER A 1 670 ? -24.068 -4.522 -5.319 1.00 59.81 670 SER A O 1
ATOM 5302 N N . THR A 1 671 ? -22.198 -3.756 -4.360 1.00 52.47 671 THR A N 1
ATOM 5303 C CA . THR A 1 671 ? -21.827 -5.024 -3.700 1.00 52.47 671 THR A CA 1
ATOM 5304 C C . THR A 1 671 ? -22.189 -5.080 -2.208 1.00 52.47 671 THR A C 1
ATOM 5306 O O . THR A 1 671 ? -21.980 -6.115 -1.576 1.00 52.47 671 THR A O 1
ATOM 5309 N N . ASP A 1 672 ? -22.749 -4.002 -1.637 1.00 49.88 672 ASP A N 1
ATOM 5310 C CA . ASP A 1 672 ? -23.251 -3.953 -0.254 1.00 49.88 672 ASP A CA 1
ATOM 5311 C C . ASP A 1 672 ? -24.593 -3.199 -0.153 1.00 49.88 672 ASP A C 1
ATOM 5313 O O . ASP A 1 672 ? -24.834 -2.171 -0.791 1.00 49.88 672 ASP A O 1
ATOM 5317 N N . SER A 1 673 ? -25.452 -3.706 0.729 1.00 53.72 673 SER A N 1
ATOM 5318 C CA . SER A 1 673 ? -26.784 -3.217 1.096 1.00 53.72 673 SER A CA 1
ATOM 5319 C C . SER A 1 673 ? -26.875 -1.717 1.421 1.00 53.72 673 SER A C 1
ATOM 5321 O O . SER A 1 673 ? -27.897 -1.095 1.143 1.00 53.72 673 SER A O 1
ATOM 5323 N N . VAL A 1 674 ? -25.822 -1.100 1.973 1.00 52.88 674 VAL A N 1
ATOM 5324 C CA . VAL A 1 674 ? -25.827 0.336 2.331 1.00 52.88 674 VAL A CA 1
ATOM 5325 C C . VAL A 1 674 ? -25.688 1.228 1.111 1.00 52.88 674 VAL A C 1
ATOM 5327 O O . VAL A 1 674 ? -26.437 2.188 0.946 1.00 52.88 674 VAL A O 1
ATOM 5330 N N . ASN A 1 675 ? -24.723 0.911 0.250 1.00 59.16 675 ASN A N 1
ATOM 5331 C CA . ASN A 1 675 ? -24.525 1.638 -0.997 1.00 59.16 675 ASN A CA 1
ATOM 5332 C C . ASN A 1 675 ? -25.741 1.441 -1.908 1.00 59.16 675 ASN A C 1
ATOM 5334 O O . ASN A 1 675 ? -26.152 2.382 -2.577 1.00 59.16 675 ASN A O 1
ATOM 5338 N N . THR A 1 676 ? -26.374 0.269 -1.835 1.00 67.69 676 THR A N 1
ATOM 5339 C CA . THR A 1 676 ? -27.654 -0.017 -2.493 1.00 67.69 676 THR A CA 1
ATOM 5340 C C . THR A 1 676 ? -28.767 0.937 -2.033 1.00 67.69 676 THR A C 1
ATOM 5342 O O . THR A 1 676 ? -29.476 1.490 -2.868 1.00 67.69 676 THR A O 1
ATOM 5345 N N . GLU A 1 677 ? -28.908 1.195 -0.726 1.00 73.00 677 GLU A N 1
ATOM 5346 C CA . GLU A 1 677 ? -29.920 2.122 -0.185 1.00 73.00 677 GLU A CA 1
ATOM 5347 C C . GLU A 1 677 ? -29.658 3.583 -0.587 1.00 73.00 677 GLU A C 1
ATOM 5349 O O . GLU A 1 677 ? -30.588 4.305 -0.948 1.00 73.00 677 GLU A O 1
ATOM 5354 N N . ILE A 1 678 ? -28.393 4.012 -0.568 1.00 70.38 678 ILE A N 1
ATOM 5355 C CA . ILE A 1 678 ? -27.993 5.367 -0.977 1.00 70.38 678 ILE A CA 1
ATOM 5356 C C . ILE A 1 678 ? -28.261 5.582 -2.467 1.00 70.38 678 ILE A C 1
ATOM 5358 O O . ILE A 1 678 ? -28.833 6.605 -2.841 1.00 70.38 678 ILE A O 1
ATOM 5362 N N . LEU A 1 679 ? -27.851 4.629 -3.304 1.00 73.00 679 LEU A N 1
ATOM 5363 C CA . LEU A 1 679 ? -28.052 4.684 -4.748 1.00 73.00 679 LEU A CA 1
ATOM 5364 C C . LEU A 1 679 ? -29.538 4.679 -5.084 1.00 73.00 679 LEU A C 1
ATOM 5366 O O . LEU A 1 679 ? -29.991 5.594 -5.759 1.00 73.00 679 LEU A O 1
ATOM 5370 N N . PHE A 1 680 ? -30.311 3.773 -4.482 1.00 84.50 680 PHE A N 1
ATOM 5371 C CA . PHE A 1 680 ? -31.767 3.764 -4.598 1.00 84.50 680 PHE A CA 1
ATOM 5372 C C . PHE A 1 680 ? -32.377 5.139 -4.286 1.00 84.50 680 PHE A C 1
ATOM 5374 O O . PHE A 1 680 ? -33.105 5.698 -5.104 1.00 84.50 680 PHE A O 1
ATOM 5381 N N . CYS A 1 681 ? -32.061 5.724 -3.126 1.00 83.31 681 CYS A N 1
ATOM 5382 C CA . CYS A 1 681 ? -32.630 7.013 -2.739 1.00 83.31 681 CYS A CA 1
ATOM 5383 C C . CYS A 1 681 ? -32.219 8.155 -3.678 1.00 83.31 681 CYS A C 1
ATOM 5385 O O . CYS A 1 681 ? -33.046 9.021 -3.962 1.00 83.31 681 CYS A O 1
ATOM 5387 N N . LYS A 1 682 ? -30.987 8.144 -4.197 1.00 77.81 682 LYS A N 1
ATOM 5388 C CA . LYS A 1 682 ? -30.521 9.123 -5.188 1.00 77.81 682 LYS A CA 1
ATOM 5389 C C . LYS A 1 682 ? -31.233 8.976 -6.534 1.00 77.81 682 LYS A C 1
ATOM 5391 O O . LYS A 1 682 ? -31.604 9.990 -7.123 1.00 77.81 682 LYS A O 1
ATOM 5396 N N . SER A 1 683 ? -31.463 7.751 -7.004 1.00 84.94 683 SER A N 1
ATOM 5397 C CA . SER A 1 683 ? -32.165 7.507 -8.270 1.00 84.94 683 SER A CA 1
ATOM 5398 C C . SER A 1 683 ? -33.632 7.953 -8.189 1.00 84.94 683 SER A C 1
ATOM 5400 O O . SER A 1 683 ? -34.142 8.562 -9.128 1.00 84.94 683 SER A O 1
ATOM 5402 N N . ILE A 1 684 ? -34.308 7.742 -7.048 1.00 89.81 684 ILE A N 1
ATOM 5403 C CA . ILE A 1 684 ? -35.683 8.239 -6.851 1.00 89.81 684 ILE A CA 1
ATOM 5404 C C . ILE A 1 684 ? -35.725 9.770 -6.731 1.00 89.81 684 ILE A C 1
ATOM 5406 O O . ILE A 1 684 ? -36.609 10.406 -7.301 1.00 89.81 684 ILE A O 1
ATOM 5410 N N . GLU A 1 685 ? -34.762 10.382 -6.040 1.00 83.75 685 GLU A N 1
ATOM 5411 C CA . GLU A 1 685 ? -34.653 11.842 -5.928 1.00 83.75 685 GLU A CA 1
ATOM 5412 C C . GLU A 1 685 ? -34.467 12.527 -7.292 1.00 83.75 685 GLU A C 1
ATOM 5414 O O . GLU A 1 685 ? -35.047 13.588 -7.535 1.00 83.75 685 GLU A O 1
ATOM 5419 N N . ALA A 1 686 ? -33.715 11.903 -8.205 1.00 82.00 686 ALA A N 1
ATOM 5420 C CA . ALA A 1 686 ? -33.549 12.394 -9.569 1.00 82.00 686 ALA A CA 1
ATOM 5421 C C . ALA A 1 686 ? -34.883 12.430 -10.333 1.00 82.00 686 ALA A C 1
ATOM 5423 O O . ALA A 1 686 ? -35.206 13.446 -10.945 1.00 82.00 686 ALA A O 1
ATOM 5424 N N . PHE A 1 687 ? -35.694 11.372 -10.233 1.00 87.75 687 PHE A N 1
ATOM 5425 C CA . PHE A 1 687 ? -37.015 11.337 -10.865 1.00 87.75 687 PHE A CA 1
ATOM 5426 C C . PHE A 1 687 ? -37.979 12.370 -10.262 1.00 87.75 687 PHE A C 1
ATOM 5428 O O . PHE A 1 687 ? -38.646 13.099 -10.992 1.00 87.75 687 PHE A O 1
ATOM 5435 N N . VAL A 1 688 ? -38.007 12.495 -8.930 1.00 86.38 688 VAL A N 1
ATOM 5436 C CA . VAL A 1 688 ? -38.843 13.491 -8.231 1.00 86.38 688 VAL A CA 1
ATOM 5437 C C . VAL A 1 688 ? -38.481 14.914 -8.648 1.00 86.38 688 VAL A C 1
ATOM 5439 O O . VAL A 1 688 ? -39.371 15.738 -8.826 1.00 86.38 688 VAL A O 1
ATOM 5442 N N . THR A 1 689 ? -37.193 15.197 -8.849 1.00 79.94 689 THR A N 1
ATOM 5443 C CA . THR A 1 689 ? -36.739 16.515 -9.313 1.00 79.94 689 THR A CA 1
ATOM 5444 C C . THR A 1 689 ? -37.364 16.871 -10.668 1.00 79.94 689 THR A C 1
ATOM 5446 O O . THR A 1 689 ? -37.769 18.013 -10.879 1.00 79.94 689 THR A O 1
ATOM 5449 N N . GLU A 1 690 ? -37.482 15.911 -11.590 1.00 81.44 690 GLU A N 1
ATOM 5450 C CA . GLU A 1 690 ? -38.133 16.147 -12.886 1.00 81.44 690 GLU A CA 1
ATOM 5451 C C . GLU A 1 690 ? -39.649 16.319 -12.751 1.00 81.44 690 GLU A C 1
ATOM 5453 O O . GLU A 1 690 ? -40.238 17.157 -13.433 1.00 81.44 690 GLU A O 1
ATOM 5458 N N . CYS A 1 691 ? -40.280 15.608 -11.813 1.00 82.44 691 CYS A N 1
ATOM 5459 C CA . CYS A 1 691 ? -41.681 15.840 -11.464 1.00 82.44 691 CYS A CA 1
ATOM 5460 C C . CYS A 1 691 ? -41.906 17.278 -10.977 1.00 82.44 691 CYS A C 1
ATOM 5462 O O . CYS A 1 691 ? -42.794 17.973 -11.469 1.00 82.44 691 CYS A O 1
ATOM 5464 N N . GLU A 1 692 ? -41.069 17.746 -10.049 1.00 82.06 692 GLU A N 1
ATOM 5465 C CA . GLU A 1 692 ? -41.126 19.103 -9.501 1.00 82.06 692 GLU A CA 1
ATOM 5466 C C . GLU A 1 692 ? -40.894 20.160 -10.588 1.00 82.06 692 GLU A C 1
ATOM 5468 O O . GLU A 1 692 ? -41.625 21.149 -10.649 1.00 82.06 692 GLU A O 1
ATOM 5473 N N . ARG A 1 693 ? -39.945 19.925 -11.506 1.00 74.69 693 ARG A N 1
ATOM 5474 C CA . ARG A 1 693 ? -39.709 20.788 -12.679 1.00 74.69 693 ARG A CA 1
ATOM 5475 C C . ARG A 1 693 ? -40.909 20.873 -13.610 1.00 74.69 693 ARG A C 1
ATOM 5477 O O . ARG A 1 693 ? -41.173 21.939 -14.159 1.00 74.69 693 ARG A O 1
ATOM 5484 N N . ALA A 1 694 ? -41.644 19.779 -13.759 1.00 80.31 694 ALA A N 1
ATOM 5485 C CA . ALA A 1 694 ? -42.894 19.745 -14.504 1.00 80.31 694 ALA A CA 1
ATOM 5486 C C . ALA A 1 694 ? -44.092 20.314 -13.716 1.00 80.31 694 ALA A C 1
ATOM 5488 O O . ALA A 1 694 ? -45.230 20.220 -14.174 1.00 80.31 694 ALA A O 1
ATOM 5489 N N . GLY A 1 695 ? -43.858 20.909 -12.539 1.00 85.00 695 GLY A N 1
ATOM 5490 C CA . GLY A 1 695 ? -44.890 21.515 -11.699 1.00 85.00 695 GLY A CA 1
ATOM 5491 C C . GLY A 1 695 ? -45.687 20.512 -10.862 1.00 85.00 695 GLY A C 1
ATOM 5492 O O . GLY A 1 695 ? -46.769 20.843 -10.385 1.00 85.00 695 GLY A O 1
ATOM 5493 N N . VAL A 1 696 ? -45.176 19.291 -10.679 1.00 89.88 696 VAL A N 1
ATOM 5494 C CA . VAL A 1 696 ? -45.832 18.206 -9.936 1.00 89.88 696 VAL A CA 1
ATOM 5495 C C . VAL A 1 696 ? -45.003 17.854 -8.691 1.00 89.88 696 VAL A C 1
ATOM 5497 O O . VAL A 1 696 ? -44.179 16.940 -8.741 1.00 89.88 696 VAL A O 1
ATOM 5500 N N . PRO A 1 697 ? -45.181 18.556 -7.557 1.00 84.69 697 PRO A N 1
ATOM 5501 C CA . PRO A 1 697 ? -44.470 18.234 -6.322 1.00 84.69 697 PRO A CA 1
ATOM 5502 C C . PRO A 1 697 ? -44.959 16.906 -5.731 1.00 84.69 697 PRO A C 1
ATOM 5504 O O . PRO A 1 697 ? -46.164 16.661 -5.638 1.00 84.69 697 PRO A O 1
ATOM 5507 N N . ILE A 1 698 ? -44.030 16.045 -5.299 1.00 84.50 698 ILE A N 1
ATOM 5508 C CA . ILE A 1 698 ? -44.346 14.707 -4.775 1.00 84.50 698 ILE A CA 1
ATOM 5509 C C . ILE A 1 698 ? -43.696 14.490 -3.410 1.00 84.50 698 ILE A C 1
ATOM 5511 O O . ILE A 1 698 ? -42.482 14.575 -3.250 1.00 84.50 698 ILE A O 1
ATOM 5515 N N . SER A 1 699 ? -44.501 14.103 -2.419 1.00 85.94 699 SER A N 1
ATOM 5516 C CA . SER A 1 699 ? -44.004 13.665 -1.111 1.00 85.94 699 SER A CA 1
ATOM 5517 C C . SER A 1 699 ? -43.672 12.169 -1.132 1.00 85.94 699 SER A C 1
ATOM 5519 O O . SER A 1 699 ? -44.533 11.315 -0.929 1.00 85.94 699 SER A O 1
ATOM 5521 N N . TRP A 1 700 ? -42.409 11.840 -1.406 1.00 84.62 700 TRP A N 1
ATOM 5522 C CA . TRP A 1 700 ? -41.975 10.461 -1.678 1.00 84.62 700 TRP A CA 1
ATOM 5523 C C . TRP A 1 700 ? -41.117 9.839 -0.566 1.00 84.62 700 TRP A C 1
ATOM 5525 O O . TRP A 1 700 ? -41.116 8.622 -0.384 1.00 84.62 700 TRP A O 1
ATOM 5535 N N . ARG A 1 701 ? -40.384 10.655 0.203 1.00 82.31 701 ARG A N 1
ATOM 5536 C CA . ARG A 1 701 ? -39.295 10.197 1.088 1.00 82.31 701 ARG A CA 1
ATOM 5537 C C . ARG A 1 701 ? -39.734 9.228 2.184 1.00 82.31 701 ARG A C 1
ATOM 5539 O O . ARG A 1 701 ? -39.053 8.236 2.433 1.00 82.31 701 ARG A O 1
ATOM 5546 N N . GLY A 1 702 ? -40.884 9.479 2.812 1.00 79.19 702 GLY A N 1
ATOM 5547 C CA . GLY A 1 702 ? -41.447 8.577 3.823 1.00 79.19 702 GLY A CA 1
ATOM 5548 C C . GLY A 1 702 ? -41.850 7.221 3.238 1.00 79.19 702 GLY A C 1
ATOM 5549 O O . GLY A 1 702 ? -41.583 6.184 3.842 1.00 79.19 702 GLY A O 1
ATOM 5550 N N . VAL A 1 703 ? -42.415 7.228 2.027 1.00 82.50 703 VAL A N 1
ATOM 5551 C CA . VAL A 1 703 ? -42.866 6.023 1.314 1.00 82.50 703 VAL A CA 1
ATOM 5552 C C . VAL A 1 703 ? -41.674 5.206 0.808 1.00 82.50 703 VAL A C 1
ATOM 5554 O O . VAL A 1 703 ? -41.633 3.992 0.991 1.00 82.50 703 VAL A O 1
ATOM 5557 N N . ALA A 1 704 ? -40.656 5.872 0.260 1.00 83.19 704 ALA A N 1
ATOM 5558 C CA . ALA A 1 704 ? -39.417 5.252 -0.211 1.00 83.19 704 ALA A CA 1
ATOM 5559 C C . ALA A 1 704 ? -38.445 4.857 0.919 1.00 83.19 704 ALA A C 1
ATOM 5561 O O . ALA A 1 704 ? -37.436 4.204 0.659 1.00 83.19 704 ALA A O 1
ATOM 5562 N N . ARG A 1 705 ? -38.739 5.243 2.171 1.00 81.81 705 ARG A N 1
ATOM 5563 C CA . ARG A 1 705 ? -37.860 5.099 3.350 1.00 81.81 705 ARG A CA 1
ATOM 5564 C C . ARG A 1 705 ? -36.505 5.806 3.202 1.00 81.81 705 ARG A C 1
ATOM 5566 O O . ARG A 1 705 ? -35.522 5.399 3.810 1.00 81.81 705 ARG A O 1
ATOM 5573 N N . CYS A 1 706 ? -36.472 6.908 2.462 1.00 80.00 706 CYS A N 1
ATOM 5574 C CA . CYS A 1 706 ? -35.277 7.717 2.246 1.00 80.00 706 CYS A CA 1
ATOM 5575 C C . CYS A 1 706 ? -35.219 8.864 3.261 1.00 80.00 706 CYS A C 1
ATOM 5577 O O . CYS A 1 706 ? -36.011 9.803 3.199 1.00 80.00 706 CYS A O 1
ATOM 5579 N N . ARG A 1 707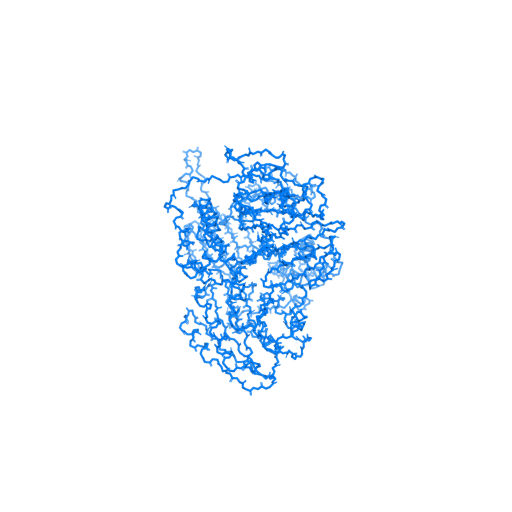 ? -34.298 8.793 4.231 1.00 69.94 707 ARG A N 1
ATOM 5580 C CA . ARG A 1 707 ? -34.183 9.803 5.301 1.00 69.94 707 ARG A CA 1
ATOM 5581 C C . ARG A 1 707 ? -33.430 11.046 4.817 1.00 69.94 707 ARG A C 1
ATOM 5583 O O . ARG A 1 707 ? -32.376 10.925 4.204 1.00 69.94 707 ARG A O 1
ATOM 5590 N N . VAL A 1 708 ? -33.941 12.234 5.149 1.00 52.53 708 VAL A N 1
ATOM 5591 C CA . VAL A 1 708 ? -33.247 13.511 4.910 1.00 52.53 708 VAL A CA 1
ATOM 5592 C C . VAL A 1 708 ? -32.230 13.747 6.021 1.00 52.53 708 VAL A C 1
ATOM 5594 O O . VAL A 1 708 ? -32.571 13.661 7.201 1.00 52.53 708 VAL A O 1
ATOM 5597 N N . SER A 1 709 ? -30.995 14.083 5.658 1.00 42.25 709 SER A N 1
ATOM 5598 C CA . SER A 1 709 ? -30.030 14.664 6.589 1.00 42.25 709 SER A CA 1
ATOM 5599 C C . SER A 1 709 ? -30.053 16.177 6.401 1.00 42.25 709 SER A C 1
ATOM 5601 O O . SER A 1 709 ? -29.375 16.697 5.525 1.00 42.25 709 SER A O 1
ATOM 5603 N N . LEU A 1 710 ? -30.866 16.885 7.187 1.00 34.81 710 LEU A N 1
ATOM 5604 C CA . LEU A 1 710 ? -30.922 18.347 7.139 1.00 34.81 710 LEU A CA 1
ATOM 5605 C C . LEU A 1 710 ? -29.627 18.922 7.728 1.00 34.81 710 LEU A C 1
ATOM 5607 O O . LEU A 1 710 ? -29.410 18.889 8.941 1.00 34.81 710 LEU A O 1
ATOM 5611 N N . THR A 1 711 ? -28.754 19.458 6.879 1.00 31.70 711 THR A N 1
ATOM 5612 C CA . THR A 1 711 ? -27.698 20.375 7.315 1.00 31.70 711 THR A CA 1
ATOM 5613 C C . THR A 1 711 ? -28.309 21.754 7.550 1.00 31.70 711 THR A C 1
ATOM 5615 O O . THR A 1 711 ? -29.075 22.240 6.727 1.00 31.70 711 THR A O 1
ATOM 5618 N N . LYS A 1 712 ? -27.954 22.414 8.659 1.00 31.84 712 LYS A N 1
ATOM 5619 C CA . LYS A 1 712 ? -28.471 23.724 9.122 1.00 31.84 712 LYS A CA 1
ATOM 5620 C C . LYS A 1 712 ? -28.363 24.913 8.134 1.00 31.84 712 LYS A C 1
ATOM 5622 O O . LYS A 1 712 ? -28.665 26.030 8.534 1.00 31.84 712 LYS A O 1
ATOM 5627 N N . LYS A 1 713 ? -27.929 24.721 6.886 1.00 36.47 713 LYS A N 1
ATOM 5628 C CA . LYS A 1 713 ? -27.732 25.793 5.896 1.00 36.47 713 LYS A CA 1
ATOM 5629 C C . LYS A 1 713 ? -28.919 26.047 4.955 1.00 36.47 713 LYS A C 1
ATOM 5631 O O . LYS A 1 713 ? -28.867 27.027 4.230 1.00 36.47 713 LYS A O 1
ATOM 5636 N N . GLU A 1 714 ? -29.976 25.234 4.989 1.00 32.41 714 GLU A N 1
ATOM 5637 C CA . GLU A 1 714 ? -31.133 25.376 4.076 1.00 32.41 714 GLU A CA 1
ATOM 5638 C C . GLU A 1 714 ? -32.403 25.936 4.743 1.00 32.41 714 GLU A C 1
ATOM 5640 O O . GLU A 1 714 ? -33.445 26.030 4.107 1.00 32.41 714 GLU A O 1
ATOM 5645 N N . VAL A 1 715 ? -32.335 26.356 6.012 1.00 36.00 715 VAL A N 1
ATOM 5646 C CA . VAL A 1 715 ? -33.430 27.100 6.663 1.00 36.00 715 VAL A CA 1
ATOM 5647 C C . VAL A 1 715 ? -33.029 28.567 6.759 1.00 36.00 715 VAL A C 1
ATOM 5649 O O . VAL A 1 715 ? -32.707 29.084 7.826 1.00 36.00 715 VAL A O 1
ATOM 5652 N N . GLY A 1 716 ? -32.989 29.216 5.605 1.00 38.16 716 GLY A N 1
ATOM 5653 C CA . GLY A 1 716 ? -32.895 30.660 5.474 1.00 38.16 716 GLY A CA 1
ATOM 5654 C C . GLY A 1 716 ? -33.804 31.071 4.328 1.00 38.16 716 GLY A C 1
ATOM 5655 O O . GLY A 1 716 ? -33.460 30.814 3.185 1.00 38.16 716 GLY A O 1
ATOM 5656 N N . GLU A 1 717 ? -34.934 31.682 4.688 1.00 38.97 717 GLU A N 1
ATOM 5657 C CA . GLU A 1 717 ? -35.940 32.315 3.817 1.00 38.97 717 GLU A CA 1
ATOM 5658 C C . GLU A 1 717 ? -37.007 31.407 3.189 1.00 38.97 717 GLU A C 1
ATOM 5660 O O . GLU A 1 717 ? -36.984 31.130 2.001 1.00 38.97 717 GLU A O 1
ATOM 5665 N N . GLU A 1 718 ? -38.016 31.040 3.991 1.00 36.44 718 GLU A N 1
ATOM 5666 C CA . GLU A 1 718 ? -39.429 31.158 3.576 1.00 36.44 718 GLU A CA 1
ATOM 5667 C C . GLU A 1 718 ? -40.391 31.011 4.775 1.00 36.44 718 GLU A C 1
ATOM 5669 O O . GLU A 1 718 ? -41.224 30.118 4.836 1.00 36.44 718 GLU A O 1
ATOM 5674 N N . ILE A 1 719 ? -40.278 31.895 5.774 1.00 31.50 719 ILE A N 1
ATOM 5675 C CA . ILE A 1 719 ? -41.410 32.254 6.646 1.00 31.50 719 ILE A CA 1
ATOM 5676 C C . ILE A 1 719 ? -41.257 33.741 6.979 1.00 31.50 719 ILE A C 1
ATOM 5678 O O . ILE A 1 719 ? -40.450 34.095 7.832 1.00 31.50 719 ILE A O 1
ATOM 5682 N N . ILE A 1 720 ? -41.969 34.592 6.237 1.00 29.92 720 ILE A N 1
ATOM 5683 C CA . ILE A 1 720 ? -42.836 35.698 6.693 1.00 29.92 720 ILE A CA 1
ATOM 5684 C C . ILE A 1 720 ? -43.460 36.296 5.418 1.00 29.92 720 ILE A C 1
ATOM 5686 O O . ILE A 1 720 ? -42.905 37.188 4.775 1.00 29.92 720 ILE A O 1
ATOM 5690 N N . LYS A 1 721 ? -44.629 35.773 5.050 1.00 28.98 721 LYS A N 1
ATOM 5691 C CA . LYS A 1 721 ? -45.848 36.559 4.851 1.00 28.98 721 LYS A CA 1
ATOM 5692 C C . LYS A 1 721 ? -47.053 35.678 5.127 1.00 28.98 721 LYS A C 1
ATOM 5694 O O . LYS A 1 721 ? -47.053 34.535 4.626 1.00 28.98 721 LYS A O 1
#

Nearest PDB structures (foldseek):
  8d3d-assembly1_A  TM=4.562E-01  e=3.934E-24  Homo sapiens
  8d3c-assembly1_A  TM=4.457E-01  e=2.208E-22  Homo sapiens
  1u0o-assembly1_C  TM=8.390E-01  e=3.204E-09  Mus musculus
  4c2b-assembly3_E  TM=8.376E-01  e=1.186E-08  Homo sapiens
  5bv8-assembly1_A  TM=8.427E-01  e=1.605E-08  Homo sapiens

Sequence (721 aa):
MIETVWLYISASTKKCSCYVSGDPHYYTADDQVIHFMGTCKYILSTNKPGSNLTYFAVEVKNEHRYNTIVSYTRMVDLKLKGVTVRLLPRNKILVNSIQVNLPLEDFLGFSAHFSAGVITITTKWGLYLTFDGDHRVHLVLPGRFANELTGICGDCNGMRDDFKTKAGEDVSNRKNKYAIIGDSYQVCDDSDKPEKCVSQQPEDNCSPTQVKGCDILSSNLFKTCVDKIGQEKLNRHLESCKFDVCAYLKQPKLQSVLCKTLESMADECEDAGIFIDWRKTAKCVCDKPVDVVFLMEASAIGKLQFEEIKSFATSFLDFFTLSLYSVGLRFLTFWGNSYTYIHSTSSDDPEQVLETAKLLPYHNQSFTSLHTALWFMNSYRTRFNFRYPLKSHTSVVLFVGSKLNYEALTKERLKTLNKFGFNIYIVGIGENADEKQLQNIIGQTNTSNLMLVKSFYDLNKAKAEILKKTCSGHCDLQLIPATMKQIHARMEENVSTKIPPSFVNVLRIILADFVLKVNEEEYTLPVVKFEEFEAYYAVGWITVKTEWGLTVKYDGNQRVTVSLPISFANKLTGICGDCNGKQDDLRTKAGRDVSSLTDKDSLIANSYQVAGDSNEECNATSVVNIKCNSTEMQRCNIIHSSIFTSCVQTLGQELANRFFESCQSDVCSSTDSVNTEILFCKSIEAFVTECERAGVPISWRGVARCRVSLTKKEVGEEIIK

Secondary structure (DSSP, 8-state):
------------PPPEEEEEETTTEEE-TTS-EEE----SEEEEEEEPTT--SPPEEEEEEEE-SS-SS--EEEEEEEEETTEEEEEEGGGEEEETTEEEPSPEEEETTEEEEEETTEEEEE-TT--EEEE-SSS-EEEEE-GGGTTSEESTT---SSSS---B-TT--B-TT-TTHHHHHHHHTEE---SSS------PPPP----TTTTGGGGGGGSTTTHHHHHHH-HHHHHHHHHHHHHHHHHTTTSTTHHHHHHHHHHHHHHHHHHTT-----TTTTT--B-S-EEEEEEEESSSS-HHHHHHHHHHHHGGGGGB-B-TTSEEEEEEEEEBTTEEEEE----S-HHHHHHHHHHPPP---S-B-HHHHHHHHHHTTTTTT-SSSSSS-EEEEEEE-SPPS-HHHHHHHHHHHHHTTEEEEEEEESTTS-HHHHHHHH-TT-GGGEEEESSGGGHHHHHHHHHHHHHS-------PPPPP--EEEEEE----S-S-GGG--EEEEEEETTEEEETTEEE-SSEEE-SSEEEEEETTEEEEEETTS-EEEE-SSS-EEEE--GGGTTS--STT---SSSS---B-TT--B-TT-TTHHHHHHHHT----SS---------------HHHHGGGGGGGSGGGHHHHHHH-HHHHHHHHHHHHHHHHT-SSHHHHHHHHHHHHHHHHHHHHHTT-----HHHHT------TTS-SS----

Solvent-accessible surface area (backbone atoms only — not comparable to full-atom values): 41324 Å² total; per-residue (Å²): 138,82,84,84,79,80,82,80,81,78,80,74,61,65,58,33,46,26,40,33,37,62,60,26,35,37,34,16,34,43,72,44,78,38,68,38,29,40,30,40,25,29,38,40,38,28,60,37,91,88,58,90,64,90,66,45,36,35,34,37,30,25,33,63,83,90,50,90,70,46,11,29,33,47,33,40,35,43,35,43,89,96,43,40,38,38,41,32,53,79,68,40,43,23,50,70,85,40,76,60,71,77,70,36,76,68,52,96,68,29,29,34,42,74,54,75,51,28,38,38,38,37,31,93,88,45,45,36,38,38,37,47,28,61,33,41,37,41,41,35,37,48,34,88,48,46,66,39,34,35,39,71,30,24,32,35,74,77,54,83,71,52,54,35,27,75,87,66,52,76,33,78,90,44,94,61,31,37,43,54,32,52,63,52,31,55,51,87,64,86,60,100,73,72,60,85,74,46,65,55,75,71,71,79,91,60,56,75,79,78,33,49,79,44,54,57,70,77,32,81,81,36,41,74,39,39,76,71,72,33,66,70,58,51,52,50,48,47,51,49,29,37,51,53,39,41,66,31,73,93,46,95,60,48,67,59,51,48,43,52,46,52,46,55,51,42,49,57,24,42,78,72,73,37,84,60,91,51,43,62,82,70,67,51,56,43,74,62,58,31,37,40,35,40,38,39,57,31,25,71,47,55,73,72,57,49,53,49,51,43,53,56,62,55,58,50,60,68,44,43,58,52,34,92,82,28,24,44,71,38,47,35,38,34,39,42,88,82,48,66,56,77,54,69,55,93,60,61,41,72,64,58,49,49,53,48,54,69,67,60,75,77,44,99,46,96,54,57,38,63,36,53,48,47,45,48,55,65,71,40,54,82,75,65,64,48,88,63,86,82,66,67,38,36,36,34,43,35,48,37,44,44,72,76,53,62,54,72,55,31,25,53,36,48,54,53,41,45,75,70,31,37,47,67,31,39,39,31,40,34,90,54,26,47,62,69,59,54,52,61,36,63,31,90,86,44,57,68,31,42,32,82,28,77,43,81,84,46,45,62,60,51,48,54,54,50,50,47,60,68,56,58,65,75,79,73,85,58,90,65,80,87,64,60,70,67,45,79,49,76,47,71,72,89,73,80,93,79,73,67,85,91,73,66,72,66,50,40,38,36,46,39,82,83,37,43,28,52,74,88,44,81,48,76,72,53,65,45,79,56,97,69,34,39,37,34,54,57,97,73,26,43,36,39,38,35,83,90,44,43,34,43,35,36,53,63,52,75,53,75,48,80,46,67,54,76,91,47,45,67,73,46,74,55,97,83,25,30,65,72,86,67,98,75,53,54,35,28,74,88,66,50,76,32,78,89,47,96,57,33,69,60,50,32,56,62,51,63,68,72,91,64,99,55,96,67,82,83,79,81,72,79,80,74,85,64,87,62,68,78,70,68,48,56,59,39,52,56,67,77,30,82,86,30,45,72,34,37,69,73,68,32,64,70,57,50,48,52,50,35,54,49,26,33,49,49,33,44,69,43,94,46,75,65,59,22,53,54,37,39,44,50,40,52,49,55,52,50,52,54,22,40,74,73,73,38,80,69,95,49,42,81,81,72,68,44,81,84,82,85,62,90,82,77,84,73,89,92,87,88,131

Foldseek 3Di:
DDDDDDDPPPPPQQKQKWKFFDLTWTQASQGDIFQWQKQAKFWAKWFDPPDPDFGKTKIWGWHDDFDSQTIATAKIWIDGDVWIWIAGALGWIDIVNHTDFDQDDCPVFWTWHDALQKIWIAGPQGWIWIDNSTGIIMTIGGSVQAQRMDTQNARNVNDPQRLAAPVGDRCVVPPLSSLRRGVSRGDDGPDPDGDDIDIDDADLDDDCVQLVLLC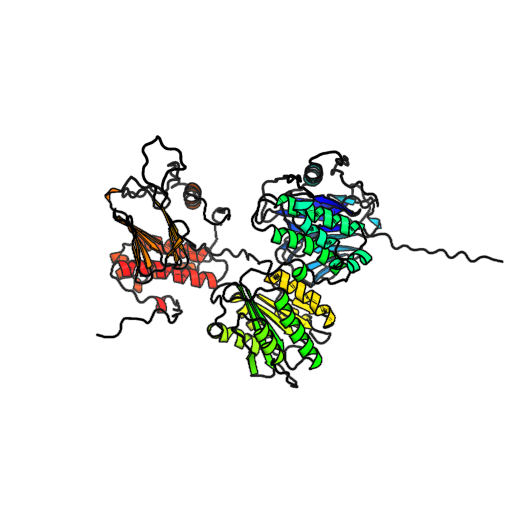LLVDPQCVVLCVQPHPSLSVNLSVVSSSQLRSPSPDPPSLVSNVRSVVVSQVVSVVSVHHTPCCLVSVVAFFAAAEEEEEEEQALDDPVVLVLVLVLLLVCVSRYQQDLGHYHYFYWYFDDDDDIDGLDDPDSDSVSSNVSSVPDDHDHDDDTALLVSLVVCVVCLVVNVPVPSAEQRYEYEYEDAADHDPLVSLLVSLVVVVVRRYHYAYEYEAPRRDPVSVDVSNDRSNCSRYHYDNHSVCVSSVVVSSCCDNRVDPPPPDPDPDKDAKDWDWDWDPDPDDDPPVPIPIWIWMDGQQWTDTPNRTDHDQWDDDPFWIWHDDDQWTWIAGPQGWIWIDNNIHDIDTDHPPVQAQVDAAPVARNVPDPQRLAAPVRDRCVPPPQSNVRRNVRRDDDDPDPDDPPDDGDDPQPADDPLLVLLCVLVDPLNVVLCVQVDVVVSVVLSVQLSVQLRSHPDPVSNLVSNLVSVVVSQVSSVVSVHHTDCCVVSVNDDDDDPPPPDDDDDD

Radius of gyration: 30.28 Å; Cα contacts (8 Å, |Δi|>4): 1207; chains: 1; bounding box: 102×74×80 Å

Mean predicted aligned error: 19.0 Å

Organism: Octopus vulgaris (NCBI:txid6645)

InterPro domains:
  IPR001846 von Willebrand factor, type D domain [PF00094] (18-168)
  IPR001846 von Willebrand factor, type D domain [PF00094] (466-591)
  IPR001846 von Willebrand factor, type D domain [PS51233] (16-198)
  IPR001846 von Willebrand factor, type D domain [PS51233] (437-619)
  IPR001846 von Willebrand factor, type D domain [SM00216] (6-168)
  IPR001846 von Willebrand factor, type D domain [SM00216] (440-591)
  IPR002035 von Willebrand factor, type A [PF00092] (291-461)
  IPR002035 von Willebrand factor, type A [PS50234] (291-466)
  IPR002035 von Willebrand factor, type A [SM00327] (289-471)
  IPR014853 VWF/SSPO/Zonadhesin-like, cysteine-rich domain [PF08742] (214-284)
  IPR014853 VWF/SSPO/Zonadhesin-like, cysteine-rich domain [PF08742] (636-706)
  IPR014853 VWF/SSPO/Zonadhesin-like, cysteine-rich domain [SM00832] (207-285)
  IPR014853 VWF/SSPO/Zonadhesin-like, cysteine-rich domain [SM00832] (629-707)
  IPR036465 von Willebrand factor A-like domain superfamily [G3DSA:3.40.50.410] (277-478)
  IPR036465 von Willebrand factor A-like domain superfamily [SSF53300] (284-474)
  IPR050780 Mucin/von Willebrand/Thrombospondin superfamily [PTHR11339] (14-285)